Protein AF-0000000084398965 (afdb_homodimer)

InterPro domains:
  IPR001509 NAD-dependent epimerase/dehydratase [PF01370] (38-228)
  IPR036291 NAD(P)-binding domain superfamily [SSF51735] (37-339)

Sequence (728 aa):
MRFNTSDLARSLPTPEYTPVNSPTSSPVQSTFEIPLTIAITGSAGLVGSGLVRLALKEGHTVLALDIVPPDHHGATLPKNLEFARDRYEYKQVSALDYNEYKEALDYAGCNAIVHLATLGNGPDLDVRLGKGCTGKAQYEVHNSNVAMSCNTLSIAGELGINRVVLASSVNSIGLLFSRRPTFDYLPLDENHPCRPEDAYSMSKYFCELQSDSYVRRFPKLRVASLRFHGVVKDAAVDKERLDAMGGEWKDLWGWVSSYAVSKACLLGLTAPTRTFREGTHETFFIVAPTICQQSETLDLVKQHYPEIIREGRLKRPIRDNESLFDCSKARRMLGWHEQGFWYQPKDEDSGSGNYAGKEDFCCSMRFNTSDLARSLPTPEYTPVNSPTSSPVQSTFEIPLTIAITGSAGLVGSGLVRLALKEGHTVLALDIVPPDHHGATLPKNLEFARDRYEYKQVSALDYNEYKEALDYAGCNAIVHLATLGNGPDLDVRLGKGCTGKAQYEVHNSNVAMSCNTLSIAGELGINRVVLASSVNSIGLLFSRRPTFDYLPLDENHPCRPEDAYSMSKYFCELQSDSYVRRFPKLRVASLRFHGVVKDAAVDKERLDAMGGEWKDLWGWVSSYAVSKACLLGLTAPTRTFREGTHETFFIVAPTICQQSETLDLVKQHYPEIIREGRLKRPIRDNESLFDCSKARRMLGWHEQGFWYQPKDEDSGSGNYAGKEDFCCS

Foldseek 3Di:
DPPCPDDDPPPPDPPPPPVPDPPDPPPPPPWLPDAFEEEEEPLQDLLNQLLVVVSLVVPHAYEYEYQDDPPDPSGNHHPPSVSSPPRYDYDNDQLLPLVVVLVSCLVSVGQEYEYDDAFDDFCDDDCPVDPPRPGDYQCCRQVRLLSSLLSVLVSCQVSVRAAYEYEAALCLQPFDPHPAGDWQFWLDEPPTDGDHDTRRSVSRVSSLVSVLVSLQVPQQHFYEYEHFFWEFELVQQDLVSLQVVFADVRSLQWYAYSNLSSLLSVLSRTFDCVLGNGSDYDYFYRIAQFGSHQAASVVSCCVRPVVNVVVVRYPDDGDGRTGGYDRVSSCRRRVGDGPGSPDNPPPPPPPPPPPPDPPRIDRD/DPPDPDDDPPPPDPPPPPPPDPPDPPPPPPWQPDAFEEEEEPLQDLLNQLLVVVSLVVPHAYEYEYQDDPPDPSGNHHPDSVSSPPRYDYDNDQLLPLVVVLVSCLVSVGQEYEYDDAFDDFCPDPCVVPPPGPGDDQCCRQVRLLSSLLSVLVSCQVNVRAAYEYEAALCLQPFDPHPAGDWQFWLDEPPTDGDHDTRRSVSSVSSLVSVLVSLQVPQQHFYEYEHFFWEFELVQQDLVSLQVVFADVRSLQWYAYSNLSSLLSVLSRTFDCVLGNGSDYDYFYRIAQFGSHQAASVVSCCVRPVVNVVVVRYPDDGDGRTGGYDRVSSCRRRVGDGPGSPDNPPPPPPPPPPPPDPPRIDRD

Structure (mmCIF, N/CA/C/O backbone):
data_AF-0000000084398965-model_v1
#
loop_
_entity.id
_entity.type
_entity.pdbx_description
1 polymer 'NAD-dependent epimerase/dehydratase domain-containing protein'
#
loop_
_atom_site.group_PDB
_atom_site.id
_atom_site.type_symbol
_atom_site.label_atom_id
_atom_site.label_alt_id
_atom_site.label_comp_id
_atom_site.label_asym_id
_atom_site.label_entity_id
_atom_site.label_seq_id
_atom_site.pdbx_PDB_ins_code
_atom_site.Cartn_x
_atom_site.Cartn_y
_atom_site.Cartn_z
_atom_site.occupancy
_atom_site.B_iso_or_equiv
_atom_site.auth_seq_id
_atom_site.auth_comp_id
_atom_site.auth_asym_id
_atom_site.auth_atom_id
_atom_site.pdbx_PDB_model_num
ATOM 1 N N . MET A 1 1 ? 58.938 36.531 -44.875 1 22.11 1 MET A N 1
ATOM 2 C CA . MET A 1 1 ? 58.969 35.25 -45.562 1 22.11 1 MET A CA 1
ATOM 3 C C . MET A 1 1 ? 57.656 34.5 -45.312 1 22.11 1 MET A C 1
ATOM 5 O O . MET A 1 1 ? 57.156 34.438 -44.188 1 22.11 1 MET A O 1
ATOM 9 N N . ARG A 1 2 ? 56.875 34.281 -46.438 1 22.56 2 ARG A N 1
ATOM 10 C CA . ARG A 1 2 ? 55.594 33.75 -46.938 1 22.56 2 ARG A CA 1
ATOM 11 C C . ARG A 1 2 ? 55.5 32.25 -46.688 1 22.56 2 ARG A C 1
ATOM 13 O O . ARG A 1 2 ? 56.25 31.469 -47.25 1 22.56 2 ARG A O 1
ATOM 20 N N . PHE A 1 3 ? 55.344 31.812 -45.312 1 24.72 3 PHE A N 1
ATOM 21 C CA . PHE A 1 3 ? 55.375 30.422 -44.906 1 24.72 3 PHE A CA 1
ATOM 22 C C . PHE A 1 3 ? 54.312 29.609 -45.625 1 24.72 3 PHE A C 1
ATOM 24 O O . PHE A 1 3 ? 53.125 29.969 -45.625 1 24.72 3 PHE A O 1
ATOM 31 N N . ASN A 1 4 ? 54.656 28.891 -46.75 1 23.02 4 ASN A N 1
ATOM 32 C CA . ASN A 1 4 ? 53.969 28.062 -47.75 1 23.02 4 ASN A CA 1
ATOM 33 C C . ASN A 1 4 ? 53.281 26.859 -47.094 1 23.02 4 ASN A C 1
ATOM 35 O O . ASN A 1 4 ? 53.969 25.969 -46.594 1 23.02 4 ASN A O 1
ATOM 39 N N . THR A 1 5 ? 52.031 26.906 -46.531 1 25.14 5 THR A N 1
ATOM 40 C CA . THR A 1 5 ? 51.094 26.125 -45.75 1 25.14 5 THR A CA 1
ATOM 41 C C . THR A 1 5 ? 50.625 24.906 -46.531 1 25.14 5 THR A C 1
ATOM 43 O O . THR A 1 5 ? 49.594 24.312 -46.219 1 25.14 5 THR A O 1
ATOM 46 N N . SER A 1 6 ? 51.406 24.453 -47.625 1 20.73 6 SER A N 1
ATOM 47 C CA . SER A 1 6 ? 50.844 23.625 -48.688 1 20.73 6 SER A CA 1
ATOM 48 C C . SER A 1 6 ? 50.406 22.266 -48.156 1 20.73 6 SER A C 1
ATOM 50 O O . SER A 1 6 ? 49.344 21.75 -48.531 1 20.73 6 SER A O 1
ATOM 52 N N . ASP A 1 7 ? 51.312 21.391 -47.656 1 20 7 ASP A N 1
ATOM 53 C CA . ASP A 1 7 ? 51.469 20.047 -48.219 1 20 7 ASP A CA 1
ATOM 54 C C . ASP A 1 7 ? 50.375 19.109 -47.719 1 20 7 ASP A C 1
ATOM 56 O O . ASP A 1 7 ? 49.906 18.25 -48.438 1 20 7 ASP A O 1
ATOM 60 N N . LEU A 1 8 ? 50.375 18.656 -46.406 1 20.94 8 LEU A N 1
ATOM 61 C CA . LEU A 1 8 ? 50.344 17.25 -46.031 1 20.94 8 LEU A CA 1
ATOM 62 C C . LEU A 1 8 ? 48.906 16.703 -46.062 1 20.94 8 LEU A C 1
ATOM 64 O O . LEU A 1 8 ? 48.156 16.828 -45.094 1 20.94 8 LEU A O 1
ATOM 68 N N . ALA A 1 9 ? 48.062 16.922 -47.094 1 21.03 9 ALA A N 1
ATOM 69 C CA . ALA A 1 9 ? 46.688 16.516 -47.156 1 21.03 9 ALA A CA 1
ATOM 70 C C . ALA A 1 9 ? 46.531 15 -47.281 1 21.03 9 ALA A C 1
ATOM 72 O O . ALA A 1 9 ? 46.469 14.477 -48.406 1 21.03 9 ALA A O 1
ATOM 73 N N . ARG A 1 10 ? 47.562 14.203 -46.781 1 22.95 10 ARG A N 1
ATOM 74 C CA . ARG A 1 10 ? 47.469 12.82 -47.25 1 22.95 10 ARG A CA 1
ATOM 75 C C . ARG A 1 10 ? 46.094 12.227 -46.969 1 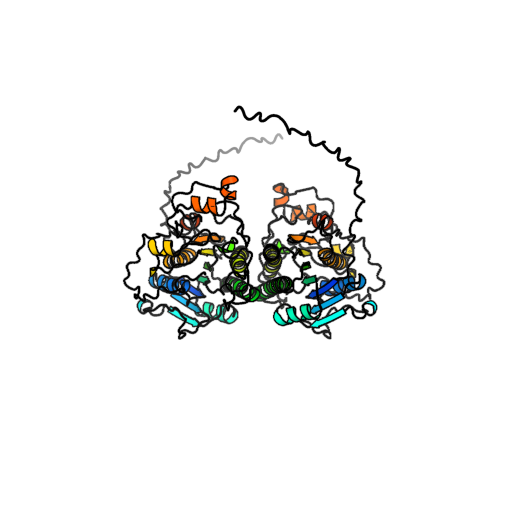22.95 10 ARG A C 1
ATOM 77 O O . ARG A 1 10 ? 45.531 12.461 -45.906 1 22.95 10 ARG A O 1
ATOM 84 N N . SER A 1 11 ? 45.375 11.828 -47.969 1 22.73 11 SER A N 1
ATOM 85 C CA . SER A 1 11 ? 44.094 11.211 -48.219 1 22.73 11 SER A CA 1
ATOM 86 C C . SER A 1 11 ? 43.938 9.891 -47.469 1 22.73 11 SER A C 1
ATOM 88 O O . SER A 1 11 ? 44.688 8.945 -47.688 1 22.73 11 SER A O 1
ATOM 90 N N . LEU A 1 12 ? 43.844 9.875 -46.188 1 23.75 12 LEU A N 1
ATOM 91 C CA . LEU A 1 12 ? 43.812 8.594 -45.469 1 23.75 12 LEU A CA 1
ATOM 92 C C . LEU A 1 12 ? 42.844 7.633 -46.125 1 23.75 12 LEU A C 1
ATOM 94 O O . LEU A 1 12 ? 41.719 8.031 -46.5 1 23.75 12 LEU A O 1
ATOM 98 N N . PRO A 1 13 ? 43.344 6.633 -46.75 1 24.31 13 PRO A N 1
ATOM 99 C CA . PRO A 1 13 ? 42.531 5.672 -47.5 1 24.31 13 PRO A CA 1
ATOM 100 C C . PRO A 1 13 ? 41.344 5.141 -46.688 1 24.31 13 PRO A C 1
ATOM 102 O O . PRO A 1 13 ? 41.406 5.105 -45.469 1 24.31 13 PRO A O 1
ATOM 105 N N . THR A 1 14 ? 40.125 5.332 -47.125 1 25.94 14 THR A N 1
ATOM 106 C CA . THR A 1 14 ? 38.844 4.879 -46.656 1 25.94 14 THR A CA 1
ATOM 107 C C . THR A 1 14 ? 38.781 3.354 -46.562 1 25.94 14 THR A C 1
ATOM 109 O O . THR A 1 14 ? 38.906 2.67 -47.594 1 25.94 14 THR A O 1
ATOM 112 N N . PRO A 1 15 ? 39.438 2.779 -45.531 1 24.5 15 PRO A N 1
ATOM 113 C CA . PRO A 1 15 ? 39.438 1.316 -45.594 1 24.5 15 PRO A CA 1
ATOM 114 C C . PRO A 1 15 ? 38.062 0.731 -45.844 1 24.5 15 PRO A C 1
ATOM 116 O O . PRO A 1 15 ? 37.062 1.317 -45.438 1 24.5 15 PRO A O 1
ATOM 119 N N . GLU A 1 16 ? 37.844 0.159 -46.938 1 25.45 16 GLU A N 1
ATOM 120 C CA . GLU A 1 16 ? 36.656 -0.573 -47.375 1 25.45 16 GLU A CA 1
ATOM 121 C C . GLU A 1 16 ? 36.281 -1.644 -46.375 1 25.45 16 GLU A C 1
ATOM 123 O O . GLU A 1 16 ? 37.031 -2.578 -46.094 1 25.45 16 GLU A O 1
ATOM 128 N N . TYR A 1 17 ? 35.656 -1.267 -45.219 1 24.28 17 TYR A N 1
ATOM 129 C CA . TYR A 1 17 ? 35.25 -2.26 -44.219 1 24.28 17 TYR A CA 1
ATOM 130 C C . TYR A 1 17 ? 34.281 -3.266 -44.844 1 24.28 17 TYR A C 1
ATOM 132 O O . TYR A 1 17 ? 33.188 -2.895 -45.312 1 24.28 17 TYR A O 1
ATOM 140 N N . THR A 1 18 ? 34.781 -4.207 -45.562 1 26.97 18 THR A N 1
ATOM 141 C CA . THR A 1 18 ? 33.906 -5.297 -46 1 26.97 18 THR A CA 1
ATOM 142 C C . THR A 1 18 ? 33.156 -5.906 -44.812 1 26.97 18 THR A C 1
ATOM 144 O O . THR A 1 18 ? 33.781 -6.328 -43.844 1 26.97 18 THR A O 1
ATOM 147 N N . PRO A 1 19 ? 31.844 -5.629 -44.688 1 25.89 19 PRO A N 1
ATOM 148 C CA . PRO A 1 19 ? 30.984 -6.066 -43.594 1 25.89 19 PRO A CA 1
ATOM 149 C C . PRO A 1 19 ? 30.922 -7.586 -43.438 1 25.89 19 PRO A C 1
ATOM 151 O O . PRO A 1 19 ? 30.234 -8.242 -44.219 1 25.89 19 PRO A O 1
ATOM 154 N N . VAL A 1 20 ? 31.953 -8.344 -43.531 1 25.75 20 VAL A N 1
ATOM 155 C CA . VAL A 1 20 ? 31.75 -9.773 -43.719 1 25.75 20 VAL A CA 1
ATOM 156 C C . VAL A 1 20 ? 30.969 -10.352 -42.531 1 25.75 20 VAL A C 1
ATOM 158 O O . VAL A 1 20 ? 30.391 -11.43 -42.625 1 25.75 20 VAL A O 1
ATOM 161 N N . ASN A 1 21 ? 31.406 -9.992 -41.281 1 28.09 21 ASN A N 1
ATOM 162 C CA . ASN A 1 21 ? 31.344 -11.117 -40.344 1 28.09 21 ASN A CA 1
ATOM 163 C C . ASN A 1 21 ? 29.891 -11.523 -40.062 1 28.09 21 ASN A C 1
ATOM 165 O O . ASN A 1 21 ? 29.078 -10.688 -39.656 1 28.09 21 ASN A O 1
ATOM 169 N N . SER A 1 22 ? 29.375 -12.508 -40.719 1 27.02 22 SER A N 1
ATOM 170 C CA . SER A 1 22 ? 28.109 -13.172 -40.469 1 27.02 22 SER A CA 1
ATOM 171 C C . SER A 1 22 ? 27.938 -13.492 -39 1 27.02 22 SER A C 1
ATOM 173 O O . SER A 1 22 ? 28.781 -14.164 -38.406 1 27.02 22 SER A O 1
ATOM 175 N N . PRO A 1 23 ? 27.328 -12.586 -38.25 1 27.41 23 PRO A N 1
ATOM 176 C CA . PRO A 1 23 ? 27.266 -12.883 -36.844 1 27.41 23 PRO A CA 1
ATOM 177 C C . PRO A 1 23 ? 26.828 -14.32 -36.531 1 27.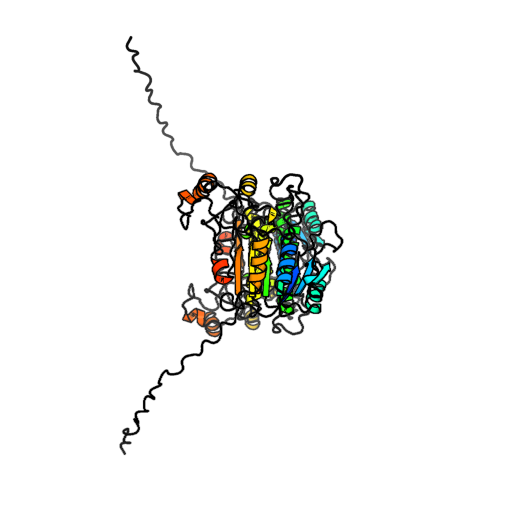41 23 PRO A C 1
ATOM 179 O O . PRO A 1 23 ? 25.906 -14.828 -37.188 1 27.41 23 PRO A O 1
ATOM 182 N N . THR A 1 24 ? 27.719 -15.195 -36.375 1 30.2 24 THR A N 1
ATOM 183 C CA . THR A 1 24 ? 27.422 -16.516 -35.812 1 30.2 24 THR A CA 1
ATOM 184 C C . THR A 1 24 ? 26.359 -16.406 -34.719 1 30.2 24 THR A C 1
ATOM 186 O O . THR A 1 24 ? 26.438 -15.547 -33.844 1 30.2 24 THR A O 1
ATOM 189 N N . SER A 1 25 ? 25.172 -16.891 -35.031 1 28.61 25 SER A N 1
ATOM 190 C CA . SER A 1 25 ? 24 -17.047 -34.188 1 28.61 25 SER A CA 1
ATOM 191 C C . SER A 1 25 ? 24.391 -17.484 -32.781 1 28.61 25 SER A C 1
ATOM 193 O O . SER A 1 25 ? 24.906 -18.578 -32.594 1 28.61 25 SER A O 1
ATOM 195 N N . SER A 1 26 ? 24.922 -16.531 -32 1 29.56 26 SER A N 1
ATOM 196 C CA . SER A 1 26 ? 25.109 -16.969 -30.625 1 29.56 26 SER A CA 1
ATOM 197 C C . SER A 1 26 ? 23.922 -17.797 -30.156 1 29.56 26 SER A C 1
ATOM 199 O O . SER A 1 26 ? 22.766 -17.422 -30.375 1 29.56 26 SER A O 1
ATOM 201 N N . PRO A 1 27 ? 24.062 -19.047 -29.859 1 28.45 27 PRO A N 1
ATOM 202 C CA . PRO A 1 27 ? 22.938 -19.859 -29.406 1 28.45 27 PRO A CA 1
ATOM 203 C C . PRO A 1 27 ? 22.062 -19.125 -28.391 1 28.45 27 PRO A C 1
ATOM 205 O O . PRO A 1 27 ? 22.562 -18.328 -27.594 1 28.45 27 PRO A O 1
ATOM 208 N N . VAL A 1 28 ? 20.906 -18.812 -28.703 1 31.45 28 VAL A N 1
ATOM 209 C CA . VAL A 1 28 ? 19.828 -18.422 -27.797 1 31.45 28 VAL A CA 1
ATOM 210 C C . VAL A 1 28 ? 20.016 -19.109 -26.453 1 31.45 28 VAL A C 1
ATOM 212 O O . VAL A 1 28 ? 19.984 -20.344 -26.375 1 31.45 28 VAL A O 1
ATOM 215 N N . GLN A 1 29 ? 20.797 -18.484 -25.641 1 30.45 29 GLN A N 1
ATOM 216 C CA . GLN A 1 29 ? 20.844 -18.953 -24.266 1 30.45 29 GLN A CA 1
ATOM 217 C C . GLN A 1 29 ? 19.484 -19.484 -23.812 1 30.45 29 GLN A C 1
ATOM 219 O O . GLN A 1 29 ? 18.516 -18.734 -23.75 1 30.45 29 GLN A O 1
ATOM 224 N N . SER A 1 30 ? 19.062 -20.703 -24.078 1 34.03 30 SER A N 1
ATOM 225 C CA . SER A 1 30 ? 17.938 -21.469 -23.578 1 34.03 30 SER A CA 1
ATOM 226 C C . SER A 1 30 ? 17.469 -20.953 -22.203 1 34.03 30 SER A C 1
ATOM 228 O O . SER A 1 30 ? 18.219 -20.234 -21.531 1 34.03 30 SER A O 1
ATOM 230 N N . THR A 1 31 ? 16.328 -21.5 -21.625 1 42.91 31 THR A N 1
ATOM 231 C CA . THR A 1 31 ? 15.742 -21.609 -20.297 1 42.91 31 THR A CA 1
ATOM 232 C C . THR A 1 31 ? 16.828 -21.594 -19.219 1 42.91 31 THR A C 1
ATOM 234 O O . THR A 1 31 ? 17.938 -22.078 -19.453 1 42.91 31 THR A O 1
ATOM 237 N N . PHE A 1 32 ? 16.828 -20.719 -18.297 1 47.44 32 PHE A N 1
ATOM 238 C CA . PHE A 1 32 ? 17.797 -20.703 -17.203 1 47.44 32 PHE A CA 1
ATOM 239 C C . PHE A 1 32 ? 18.266 -22.109 -16.875 1 47.44 32 PHE A C 1
ATOM 241 O O . PHE A 1 32 ? 17.484 -22.922 -16.359 1 47.44 32 PHE A O 1
ATOM 248 N N . GLU A 1 33 ? 19.078 -22.656 -17.656 1 58 33 GLU A N 1
ATOM 249 C CA . GLU A 1 33 ? 19.734 -23.953 -17.578 1 58 33 GLU A CA 1
ATOM 250 C C . GLU A 1 33 ? 20.422 -24.156 -16.219 1 58 33 GLU A C 1
ATOM 252 O O . GLU A 1 33 ? 20.797 -25.266 -15.859 1 58 33 GLU A O 1
ATOM 257 N N . ILE A 1 34 ? 20.5 -23 -15.352 1 73.06 34 ILE A N 1
ATOM 258 C CA . ILE A 1 34 ? 21.234 -23.281 -14.125 1 73.06 34 ILE A CA 1
ATOM 259 C C . ILE A 1 34 ? 20.266 -23.516 -12.977 1 73.06 34 ILE A C 1
ATOM 261 O O . ILE A 1 34 ? 19.312 -22.766 -12.789 1 73.06 34 ILE A O 1
ATOM 265 N N . PRO A 1 35 ? 20.328 -24.562 -12.305 1 91.06 35 PRO A N 1
ATOM 266 C CA . PRO A 1 35 ? 19.5 -24.875 -11.141 1 91.06 35 PRO A CA 1
ATOM 267 C C . PRO A 1 35 ? 19.516 -23.766 -10.094 1 91.06 35 PRO A C 1
ATOM 269 O O . PRO A 1 35 ? 20.547 -23.125 -9.875 1 91.06 35 PRO A O 1
ATOM 272 N N . LEU A 1 36 ? 18.312 -23.422 -9.641 1 97.38 36 LEU A N 1
ATOM 273 C CA . LEU A 1 36 ? 18.141 -22.391 -8.609 1 97.38 36 LEU A CA 1
ATOM 274 C C . LEU A 1 36 ? 18.047 -23.031 -7.227 1 97.38 36 LEU A C 1
ATOM 276 O O . LEU A 1 36 ? 17.734 -24.219 -7.105 1 97.38 36 LEU A O 1
ATOM 280 N N . THR A 1 37 ? 18.453 -22.281 -6.227 1 98.5 37 THR A N 1
ATOM 281 C CA . THR A 1 37 ? 18.078 -22.547 -4.844 1 98.5 37 THR A CA 1
ATOM 282 C C . THR A 1 37 ? 16.938 -21.625 -4.406 1 98.5 37 THR A C 1
ATOM 284 O O . THR A 1 37 ? 17.156 -20.438 -4.148 1 98.5 37 THR A O 1
ATOM 287 N N . ILE A 1 38 ? 15.758 -22.219 -4.297 1 98.88 38 ILE A N 1
ATOM 288 C CA . ILE A 1 38 ? 14.539 -21.438 -4.191 1 98.88 38 ILE A CA 1
ATOM 289 C C . ILE A 1 38 ? 14.008 -21.484 -2.762 1 98.88 38 ILE A C 1
ATOM 291 O O . ILE A 1 38 ? 13.773 -22.562 -2.219 1 98.88 38 ILE A O 1
ATOM 295 N N . ALA A 1 39 ? 13.859 -20.328 -2.127 1 98.94 39 ALA A N 1
ATOM 296 C CA . ALA A 1 39 ? 13.086 -20.234 -0.891 1 98.94 39 ALA A CA 1
ATOM 297 C C . ALA A 1 39 ? 11.594 -20.109 -1.188 1 98.94 39 ALA A C 1
ATOM 299 O O . ALA A 1 39 ? 11.172 -19.234 -1.953 1 98.94 39 ALA A O 1
ATOM 300 N N . ILE A 1 40 ? 10.797 -20.969 -0.625 1 98.81 40 ILE A N 1
ATOM 301 C CA . ILE A 1 40 ? 9.352 -20.922 -0.806 1 98.81 40 ILE A CA 1
ATOM 302 C C . ILE A 1 40 ? 8.664 -20.75 0.547 1 98.81 40 ILE A C 1
ATOM 304 O O . ILE A 1 40 ? 8.695 -21.656 1.388 1 98.81 40 ILE A O 1
ATOM 308 N N . THR A 1 41 ? 8.109 -19.531 0.772 1 98.75 41 THR A N 1
ATOM 309 C CA . THR A 1 41 ? 7.285 -19.359 1.963 1 98.75 41 THR A CA 1
ATOM 310 C C . THR A 1 41 ? 5.859 -19.844 1.711 1 98.75 41 THR A C 1
ATOM 312 O O . THR A 1 41 ? 5.375 -19.812 0.578 1 98.75 41 THR A O 1
ATOM 315 N N . GLY A 1 42 ? 5.152 -20.219 2.822 1 96.94 42 GLY A N 1
ATOM 316 C CA . GLY A 1 42 ? 3.855 -20.844 2.619 1 96.94 42 GLY A CA 1
ATOM 317 C C . GLY A 1 42 ? 3.945 -22.188 1.923 1 96.94 42 GLY A C 1
ATOM 318 O O . GLY A 1 42 ? 3.074 -22.531 1.124 1 96.94 42 GLY A O 1
ATOM 319 N N . SER A 1 43 ? 4.973 -22.938 2.193 1 96.5 43 SER A N 1
ATOM 320 C CA . SER A 1 43 ? 5.297 -24.141 1.439 1 96.5 43 SER A CA 1
ATOM 321 C C . SER A 1 43 ? 4.387 -25.297 1.837 1 96.5 43 SER A C 1
ATOM 323 O O . SER A 1 43 ? 4.309 -26.297 1.13 1 96.5 43 SER A O 1
ATOM 325 N N . ALA A 1 44 ? 3.717 -25.172 2.924 1 93.31 44 ALA A N 1
ATOM 326 C CA . ALA A 1 44 ? 2.881 -26.266 3.41 1 93.31 44 ALA A CA 1
ATOM 327 C C . ALA A 1 44 ? 1.425 -26.062 2.994 1 93.31 44 ALA A C 1
ATOM 329 O O . ALA A 1 44 ? 0.545 -26.828 3.416 1 93.31 44 ALA A O 1
ATOM 330 N N . GLY A 1 45 ? 1.169 -25.062 2.207 1 90.62 45 GLY A N 1
ATOM 331 C CA . GLY A 1 45 ? -0.164 -24.844 1.673 1 90.62 45 GLY A CA 1
ATOM 332 C C . GLY A 1 45 ? -0.4 -25.547 0.345 1 90.62 45 GLY A C 1
ATOM 333 O O . GLY A 1 45 ? 0.498 -26.203 -0.184 1 90.62 45 GLY A O 1
ATOM 334 N N . LEU A 1 46 ? -1.574 -25.359 -0.178 1 87.5 46 LEU A N 1
ATOM 335 C CA . LEU A 1 46 ? -1.99 -26 -1.427 1 87.5 46 LEU A CA 1
ATOM 336 C C . LEU A 1 46 ? -1.037 -25.625 -2.561 1 87.5 46 LEU A C 1
ATOM 338 O O . LEU A 1 46 ? -0.478 -26.516 -3.215 1 87.5 46 LEU A O 1
ATOM 342 N N . VAL A 1 47 ? -0.834 -24.359 -2.754 1 92.81 47 VAL A N 1
ATOM 343 C CA . VAL A 1 47 ? 0.018 -23.906 -3.846 1 92.81 47 VAL A CA 1
ATOM 344 C C . VAL A 1 47 ? 1.478 -24.219 -3.531 1 92.81 47 VAL A C 1
ATOM 346 O O . VAL A 1 47 ? 2.223 -24.672 -4.402 1 92.81 47 VAL A O 1
ATOM 349 N N . GLY A 1 48 ? 1.836 -24.031 -2.287 1 95.88 48 GLY A N 1
ATOM 350 C CA . GLY A 1 48 ? 3.215 -24.234 -1.87 1 95.88 48 GLY A CA 1
ATOM 351 C C . GLY A 1 48 ? 3.697 -25.656 -2.057 1 95.88 48 GLY A C 1
ATOM 352 O O . GLY A 1 48 ? 4.789 -25.891 -2.584 1 95.88 48 GLY A O 1
ATOM 353 N N . SER A 1 49 ? 2.912 -26.594 -1.666 1 93.12 49 SER A N 1
ATOM 354 C CA . SER A 1 49 ? 3.305 -28 -1.751 1 93.12 49 SER A CA 1
ATOM 355 C C . SER A 1 49 ? 3.471 -28.438 -3.201 1 93.12 49 SER A C 1
ATOM 357 O O . SER A 1 49 ? 4.406 -29.172 -3.527 1 93.12 49 SER A O 1
ATOM 359 N N . GLY A 1 50 ? 2.551 -28 -4.055 1 93.56 50 GLY A N 1
ATOM 360 C CA . GLY A 1 50 ? 2.668 -28.281 -5.473 1 93.56 50 GLY A CA 1
ATOM 361 C C . GLY A 1 50 ? 3.906 -27.688 -6.109 1 93.56 50 GLY A C 1
ATOM 362 O O . GLY A 1 50 ? 4.574 -28.328 -6.914 1 93.56 50 GLY A O 1
ATOM 363 N N . LEU A 1 51 ? 4.211 -26.5 -5.723 1 97.06 51 LEU A N 1
ATOM 364 C CA . LEU A 1 51 ? 5.379 -25.812 -6.262 1 97.06 51 LEU A CA 1
ATOM 365 C C . LEU A 1 51 ? 6.668 -26.5 -5.828 1 97.06 51 LEU A C 1
ATOM 367 O O . LEU A 1 51 ? 7.594 -26.641 -6.625 1 97.06 51 LEU A O 1
ATOM 371 N N . VAL A 1 52 ? 6.73 -26.906 -4.562 1 97 52 VAL A N 1
ATOM 372 C CA . VAL A 1 52 ? 7.91 -27.594 -4.059 1 97 52 VAL A CA 1
ATOM 373 C C . VAL A 1 52 ? 8.188 -28.828 -4.914 1 97 52 VAL A C 1
ATOM 375 O O . VAL A 1 52 ? 9.305 -29.031 -5.391 1 97 52 VAL A O 1
ATOM 378 N N . ARG A 1 53 ? 7.191 -29.594 -5.137 1 94.88 53 ARG A N 1
ATOM 379 C CA . ARG A 1 53 ? 7.336 -30.812 -5.91 1 94.88 53 ARG A CA 1
ATOM 380 C C . ARG A 1 53 ? 7.805 -30.516 -7.332 1 94.88 53 ARG A C 1
ATOM 382 O O . ARG A 1 53 ? 8.734 -31.156 -7.828 1 94.88 53 ARG A O 1
ATOM 389 N N . LEU A 1 54 ? 7.16 -29.578 -7.918 1 95.19 54 LEU A N 1
ATOM 390 C CA . LEU A 1 54 ? 7.496 -29.234 -9.297 1 95.19 54 LEU A CA 1
ATOM 391 C C . LEU A 1 54 ? 8.93 -28.734 -9.398 1 95.19 54 LEU A C 1
ATOM 393 O O . LEU A 1 54 ? 9.672 -29.141 -10.297 1 95.19 54 LEU A O 1
ATOM 397 N N . ALA A 1 55 ? 9.328 -27.859 -8.508 1 97.38 55 ALA A N 1
ATOM 398 C CA . ALA A 1 55 ? 10.672 -27.297 -8.516 1 97.38 55 ALA A CA 1
ATOM 399 C C . ALA A 1 55 ? 11.727 -28.391 -8.359 1 97.38 55 ALA A C 1
ATOM 401 O O . ALA A 1 55 ? 12.734 -28.391 -9.07 1 97.38 55 ALA A O 1
ATOM 402 N N . LEU A 1 56 ? 11.484 -29.328 -7.5 1 96.44 56 LEU A N 1
ATOM 403 C CA . LEU A 1 56 ? 12.414 -30.438 -7.289 1 96.44 56 LEU A CA 1
ATOM 404 C C . LEU A 1 56 ? 12.492 -31.312 -8.531 1 96.44 56 LEU A C 1
ATOM 406 O O . LEU A 1 56 ? 13.586 -31.734 -8.93 1 96.44 56 LEU A O 1
ATOM 410 N N . LYS A 1 57 ? 11.375 -31.547 -9.094 1 94 57 LYS A N 1
ATOM 411 C CA . LYS A 1 57 ? 11.32 -32.375 -10.297 1 94 57 LYS A CA 1
ATOM 412 C C . LYS A 1 57 ? 12.109 -31.734 -11.438 1 94 57 LYS A C 1
ATOM 414 O O . LYS A 1 57 ? 12.719 -32.438 -12.242 1 94 57 LYS A O 1
ATOM 419 N N . GLU A 1 58 ? 12.102 -30.453 -11.43 1 94.56 58 GLU A N 1
ATOM 420 C CA . GLU A 1 58 ? 12.789 -29.75 -12.508 1 94.56 58 GLU A CA 1
ATOM 421 C C . GLU A 1 58 ? 14.258 -29.516 -12.156 1 94.56 58 GLU A C 1
ATOM 423 O O . GLU A 1 58 ? 14.969 -28.812 -12.891 1 94.56 58 GLU A O 1
ATOM 428 N N . GLY A 1 59 ? 14.688 -29.953 -11.039 1 94.81 59 GLY A N 1
ATOM 429 C CA . GLY A 1 59 ? 16.109 -30.016 -10.75 1 94.81 59 GLY A CA 1
ATOM 430 C C . GLY A 1 59 ? 16.578 -28.891 -9.836 1 94.81 59 GLY A C 1
ATOM 431 O O . GLY A 1 59 ? 17.766 -28.766 -9.562 1 94.81 59 GLY A O 1
ATOM 432 N N . HIS A 1 60 ? 15.672 -28.109 -9.305 1 97.62 60 HIS A N 1
ATOM 433 C CA . HIS A 1 60 ? 16.031 -27.031 -8.406 1 97.62 60 HIS A CA 1
ATOM 434 C C . HIS A 1 60 ? 16.172 -27.531 -6.973 1 97.62 60 HIS A C 1
ATOM 436 O O . HIS A 1 60 ? 15.797 -28.656 -6.664 1 97.62 60 HIS A O 1
ATOM 442 N N . THR A 1 61 ? 16.906 -26.75 -6.195 1 98 61 THR A N 1
ATOM 443 C CA . THR A 1 61 ? 16.969 -26.953 -4.75 1 98 61 THR A CA 1
ATOM 444 C C . THR A 1 61 ? 15.953 -26.078 -4.027 1 98 61 THR A C 1
ATOM 446 O O . THR A 1 61 ? 15.727 -24.938 -4.418 1 98 61 THR A O 1
ATOM 449 N N . VAL A 1 62 ? 15.305 -26.688 -2.982 1 98.44 62 VAL A N 1
ATOM 450 C CA . VAL A 1 62 ? 14.211 -25.953 -2.361 1 98.44 62 VAL A CA 1
ATOM 451 C C . VAL A 1 62 ? 14.445 -25.844 -0.857 1 98.44 62 VAL A C 1
ATOM 453 O O . VAL A 1 62 ? 14.695 -26.844 -0.187 1 98.44 62 VAL A O 1
ATOM 456 N N . LEU A 1 63 ? 14.469 -24.625 -0.366 1 98.56 63 LEU A N 1
ATOM 457 C CA . LEU A 1 63 ? 14.234 -24.344 1.047 1 98.56 63 LEU A CA 1
ATOM 458 C C . LEU A 1 63 ? 12.773 -24.016 1.305 1 98.56 63 LEU A C 1
ATOM 460 O O . LEU A 1 63 ? 12.312 -22.922 0.967 1 98.56 63 LEU A O 1
ATOM 464 N N . ALA A 1 64 ? 12.055 -24.953 1.905 1 97.56 64 ALA A N 1
ATOM 465 C CA . ALA A 1 64 ? 10.633 -24.797 2.188 1 97.56 64 ALA A CA 1
ATOM 466 C C . ALA A 1 64 ? 10.406 -24.172 3.562 1 97.56 64 ALA A C 1
ATOM 468 O O . ALA A 1 64 ? 10.883 -24.703 4.574 1 97.56 64 ALA A O 1
ATOM 469 N N . LEU A 1 65 ? 9.727 -23.062 3.584 1 98.06 65 LEU A N 1
ATOM 470 C CA . LEU A 1 65 ? 9.453 -22.344 4.828 1 98.06 65 LEU A CA 1
ATOM 471 C C . LEU A 1 65 ? 7.949 -22.281 5.086 1 98.06 65 LEU A C 1
ATOM 473 O O . LEU A 1 65 ? 7.168 -22.031 4.168 1 98.06 65 LEU A O 1
ATOM 477 N N . ASP A 1 66 ? 7.574 -22.5 6.297 1 96.88 66 ASP A N 1
ATOM 478 C CA . ASP A 1 66 ? 6.191 -22.344 6.738 1 96.88 66 ASP A CA 1
ATOM 479 C C . ASP A 1 66 ? 6.113 -22.188 8.258 1 96.88 66 ASP A C 1
ATOM 481 O O . ASP A 1 66 ? 7.062 -22.516 8.969 1 96.88 66 ASP A O 1
ATOM 485 N N . ILE A 1 67 ? 4.961 -21.625 8.672 1 94.94 67 ILE A N 1
ATOM 486 C CA . ILE A 1 67 ? 4.781 -21.438 10.109 1 94.94 67 ILE A CA 1
ATOM 487 C C . ILE A 1 67 ? 4.367 -22.766 10.75 1 94.94 67 ILE A C 1
ATOM 489 O O . ILE A 1 67 ? 4.484 -22.938 11.969 1 94.94 67 ILE A O 1
ATOM 493 N N . VAL A 1 68 ? 3.914 -23.672 9.945 1 91.25 68 VAL A N 1
ATOM 494 C CA . VAL A 1 68 ? 3.412 -24.953 10.438 1 91.25 68 VAL A CA 1
ATOM 495 C C . VAL A 1 68 ? 4.578 -25.891 10.688 1 91.25 68 VAL A C 1
ATOM 497 O O . VAL A 1 68 ? 5.484 -26.016 9.867 1 91.25 68 VAL A O 1
ATOM 500 N N . PRO A 1 69 ? 4.492 -26.531 11.805 1 88.69 69 PRO A N 1
ATOM 501 C CA . PRO A 1 69 ? 5.52 -27.547 12.031 1 88.69 69 PRO A CA 1
ATOM 502 C C . PRO A 1 69 ? 5.43 -28.703 11.055 1 88.69 69 PRO A C 1
ATOM 504 O O . PRO A 1 69 ? 4.336 -29.047 10.586 1 88.69 69 PRO A O 1
ATOM 507 N N . PRO A 1 70 ? 6.574 -29.344 10.797 1 80.5 70 PRO A N 1
ATOM 508 C CA . PRO A 1 70 ? 6.586 -30.406 9.797 1 80.5 70 PRO A CA 1
ATOM 509 C C . PRO A 1 70 ? 5.688 -31.578 10.188 1 80.5 70 PRO A C 1
ATOM 511 O O . PRO A 1 70 ? 5.203 -32.312 9.312 1 80.5 70 PRO A O 1
ATOM 514 N N . ASP A 1 71 ? 5.5 -31.766 11.422 1 77.12 71 ASP A N 1
ATOM 515 C CA . ASP A 1 71 ? 4.727 -32.906 11.875 1 77.12 71 ASP A CA 1
ATOM 516 C C . ASP A 1 71 ? 3.266 -32.531 12.117 1 77.12 71 ASP A C 1
ATOM 518 O O . ASP A 1 71 ? 2.479 -33.344 12.609 1 77.12 71 ASP A O 1
ATOM 522 N N . HIS A 1 72 ? 2.938 -31.406 11.594 1 73.19 72 HIS A N 1
ATOM 523 C CA . HIS A 1 72 ? 1.571 -30.953 11.828 1 73.19 72 HIS A CA 1
ATOM 524 C C . HIS A 1 72 ? 0.591 -31.656 10.891 1 73.19 72 HIS A C 1
ATOM 526 O O . HIS A 1 72 ? 0.858 -31.781 9.695 1 73.19 72 HIS A O 1
ATOM 532 N N . HIS A 1 73 ? -0.502 -32.062 11.438 1 64.06 73 HIS A N 1
ATOM 533 C CA . HIS A 1 73 ? -1.526 -32.781 10.695 1 64.06 73 HIS A CA 1
ATOM 534 C C . HIS A 1 73 ? -2.104 -31.938 9.57 1 64.06 73 HIS A C 1
ATOM 536 O O . HIS A 1 73 ? -2.557 -32.469 8.555 1 64.06 73 HIS A O 1
ATOM 542 N N . GLY A 1 74 ? -2.049 -30.625 9.703 1 64.25 74 GLY A N 1
ATOM 543 C CA . GLY A 1 74 ? -2.627 -29.734 8.711 1 64.25 74 GLY A CA 1
ATOM 544 C C . GLY A 1 74 ? -1.641 -29.297 7.645 1 64.25 74 GLY A C 1
ATOM 545 O O . GLY A 1 74 ? -2.006 -28.594 6.703 1 64.25 74 GLY A O 1
ATOM 546 N N . ALA A 1 75 ? -0.502 -29.781 7.789 1 71.19 75 ALA A N 1
ATOM 547 C CA . ALA A 1 75 ? 0.521 -29.422 6.812 1 71.19 75 ALA A CA 1
ATOM 548 C C . ALA A 1 75 ? 0.428 -30.297 5.57 1 71.19 75 ALA A C 1
ATOM 550 O O . ALA A 1 75 ? 0.32 -31.531 5.672 1 71.19 75 ALA A O 1
ATOM 551 N N . THR A 1 76 ? 0.186 -29.594 4.426 1 72.06 76 THR A N 1
ATOM 552 C CA . THR A 1 76 ? 0.315 -30.312 3.16 1 72.06 76 THR A CA 1
ATOM 553 C C . THR A 1 76 ? 1.767 -30.312 2.689 1 72.06 76 THR A C 1
ATOM 555 O O . THR A 1 76 ? 2.217 -29.375 2.029 1 72.06 76 THR A O 1
ATOM 558 N N . LEU A 1 77 ? 2.506 -31.297 3.188 1 76.19 77 LEU A N 1
ATOM 559 C CA . LEU A 1 77 ? 3.891 -31.438 2.748 1 76.19 77 LEU A CA 1
ATOM 560 C C . LEU A 1 77 ? 3.996 -32.438 1.598 1 76.19 77 LEU A C 1
ATOM 562 O O . LEU A 1 77 ? 3.26 -33.406 1.555 1 76.19 77 LEU A O 1
ATOM 566 N N . PRO A 1 78 ? 4.852 -32.062 0.684 1 78.44 78 PRO A N 1
ATOM 567 C CA . PRO A 1 78 ? 5.016 -33.031 -0.398 1 78.44 78 PRO A CA 1
ATOM 568 C C . PRO A 1 78 ? 5.555 -34.375 0.093 1 78.44 78 PRO A C 1
ATOM 570 O O . PRO A 1 78 ? 6.363 -34.406 1.022 1 78.44 78 PRO A O 1
ATOM 573 N N . LYS A 1 79 ? 4.973 -35.375 -0.469 1 76.25 79 LYS A N 1
ATOM 574 C CA . LYS A 1 79 ? 5.379 -36.719 -0.118 1 76.25 79 LYS A CA 1
ATOM 575 C C . LYS A 1 79 ? 6.262 -37.344 -1.205 1 76.25 79 LYS A C 1
ATOM 577 O O . LYS A 1 79 ? 6.344 -36.812 -2.314 1 76.25 79 LYS A O 1
ATOM 582 N N . ASN A 1 80 ? 7.012 -38.375 -0.832 1 79.06 80 ASN A N 1
ATOM 583 C CA . ASN A 1 80 ? 7.785 -39.188 -1.779 1 79.06 80 ASN A CA 1
ATOM 584 C C . ASN A 1 80 ? 8.828 -38.344 -2.502 1 79.06 80 ASN A C 1
ATOM 586 O O . ASN A 1 80 ? 8.891 -38.344 -3.732 1 79.06 80 ASN A O 1
ATOM 590 N N . LEU A 1 81 ? 9.555 -37.656 -1.644 1 83.69 81 LEU A N 1
ATOM 591 C CA . LEU A 1 81 ? 10.539 -36.719 -2.209 1 83.69 81 LEU A CA 1
ATOM 592 C C . LEU A 1 81 ? 11.914 -37.375 -2.27 1 83.69 81 LEU A C 1
ATOM 594 O O . LEU A 1 81 ? 12.938 -36.688 -2.254 1 83.69 81 LEU A O 1
ATOM 598 N N . GLU A 1 82 ? 11.984 -38.688 -2.299 1 85.12 82 GLU A N 1
ATOM 599 C CA . GLU A 1 82 ? 13.266 -39.406 -2.311 1 85.12 82 GLU A CA 1
ATOM 600 C C . GLU A 1 82 ? 14.117 -38.969 -3.506 1 85.12 82 GLU A C 1
ATOM 602 O O . GLU A 1 82 ? 15.344 -38.938 -3.412 1 85.12 82 GLU A O 1
ATOM 607 N N . PHE A 1 83 ? 13.453 -38.656 -4.547 1 86.44 83 PHE A N 1
ATOM 608 C CA . PHE A 1 83 ? 14.164 -38.281 -5.762 1 86.44 83 PHE A CA 1
ATOM 609 C C . PHE A 1 83 ? 14.922 -36.969 -5.562 1 86.44 83 PHE A C 1
ATOM 611 O O . PHE A 1 83 ? 15.859 -36.688 -6.305 1 86.44 83 PHE A O 1
ATOM 618 N N . ALA A 1 84 ? 14.586 -36.188 -4.617 1 89.56 84 ALA A N 1
ATOM 619 C CA . ALA A 1 84 ? 15.164 -34.875 -4.402 1 89.56 84 ALA A CA 1
ATOM 620 C C . ALA A 1 84 ? 16.484 -34.969 -3.637 1 89.56 84 ALA A C 1
ATOM 622 O O . ALA A 1 84 ? 17.281 -34.031 -3.637 1 89.56 84 ALA A O 1
ATOM 623 N N . ARG A 1 85 ? 16.641 -36.094 -2.943 1 88.38 85 ARG A N 1
ATOM 624 C CA . ARG A 1 85 ? 17.859 -36.312 -2.156 1 88.38 85 ARG A CA 1
ATOM 625 C C . ARG A 1 85 ? 18.078 -35.156 -1.182 1 88.38 85 ARG A C 1
ATOM 627 O O . ARG A 1 85 ? 17.219 -34.875 -0.347 1 88.38 85 ARG A O 1
ATOM 634 N N . ASP A 1 86 ? 19.25 -34.406 -1.436 1 92.56 86 ASP A N 1
ATOM 635 C CA . ASP A 1 86 ? 19.641 -33.375 -0.484 1 92.56 86 ASP A CA 1
ATOM 636 C C . ASP A 1 86 ? 19.188 -31.984 -0.96 1 92.56 86 ASP A C 1
ATOM 638 O O . ASP A 1 86 ? 19.594 -30.969 -0.393 1 92.56 86 ASP A O 1
ATOM 642 N N . ARG A 1 87 ? 18.234 -32 -1.915 1 96.38 87 ARG A N 1
ATOM 643 C CA . ARG A 1 87 ? 17.859 -30.734 -2.518 1 96.38 87 ARG A CA 1
ATOM 644 C C . ARG A 1 87 ? 16.594 -30.156 -1.856 1 96.38 87 ARG A C 1
ATOM 646 O O . ARG A 1 87 ? 16.016 -29.188 -2.346 1 96.38 87 ARG A O 1
ATOM 653 N N . TYR A 1 88 ? 16.172 -30.828 -0.798 1 96.19 88 TYR A N 1
ATOM 654 C CA . TYR A 1 88 ? 14.977 -30.375 -0.102 1 96.19 88 TYR A CA 1
ATOM 655 C C . TYR A 1 88 ? 15.25 -30.188 1.385 1 96.19 88 TYR A C 1
ATOM 657 O O . TYR A 1 88 ? 15.773 -31.078 2.047 1 96.19 88 TYR A O 1
ATOM 665 N N . GLU A 1 89 ? 14.906 -29.031 1.887 1 95.56 89 GLU A N 1
ATOM 666 C CA . GLU A 1 89 ? 14.961 -28.734 3.316 1 95.56 89 GLU A CA 1
ATOM 667 C C . GLU A 1 89 ? 13.711 -27.984 3.768 1 95.56 89 GLU A C 1
ATOM 669 O O . GLU A 1 89 ? 13.273 -27.047 3.104 1 95.56 89 GLU A O 1
ATOM 674 N N . TYR A 1 90 ? 13.117 -28.453 4.836 1 95.31 90 TYR A N 1
ATOM 675 C CA . TYR A 1 90 ? 11.969 -27.781 5.441 1 95.31 90 TYR A CA 1
ATOM 676 C C . TYR A 1 90 ? 12.375 -27.078 6.738 1 95.31 90 TYR A C 1
ATOM 678 O O . TYR A 1 90 ? 13.062 -27.672 7.578 1 95.31 90 TYR A O 1
ATOM 686 N N . LYS A 1 91 ? 11.992 -25.844 6.91 1 96.19 91 LYS A N 1
ATOM 687 C CA . LYS A 1 91 ? 12.211 -25.094 8.141 1 96.19 91 LYS A CA 1
ATOM 688 C C . LYS A 1 91 ? 10.93 -24.391 8.586 1 96.19 91 LYS A C 1
ATOM 690 O O . LYS A 1 91 ? 10.234 -23.781 7.773 1 96.19 91 LYS A O 1
ATOM 695 N N . GLN A 1 92 ? 10.656 -24.547 9.844 1 96.38 92 GLN A N 1
ATOM 696 C CA . GLN A 1 92 ? 9.547 -23.781 10.422 1 96.38 92 GLN A CA 1
ATOM 697 C C . GLN A 1 92 ? 9.961 -22.344 10.719 1 96.38 92 GLN A C 1
ATOM 699 O O . GLN A 1 92 ? 10.57 -22.078 11.75 1 96.38 92 GLN A O 1
ATOM 704 N N . VAL A 1 93 ? 9.602 -21.438 9.828 1 97.69 93 VAL A N 1
ATOM 705 C CA . VAL A 1 93 ? 9.961 -20.031 9.938 1 97.69 93 VAL A CA 1
ATOM 706 C C . VAL A 1 93 ? 8.773 -19.156 9.508 1 97.69 93 VAL A C 1
ATOM 708 O O . VAL A 1 93 ? 8.125 -19.438 8.508 1 97.69 93 VAL A O 1
ATOM 711 N N . SER A 1 94 ? 8.484 -18.219 10.32 1 97.94 94 SER A N 1
ATOM 712 C CA . SER A 1 94 ? 7.473 -17.219 9.953 1 97.94 94 SER A CA 1
ATOM 713 C C . SER A 1 94 ? 8.062 -16.141 9.062 1 97.94 94 SER A C 1
ATOM 715 O O . SER A 1 94 ? 9.125 -15.594 9.359 1 97.94 94 SER A O 1
ATOM 717 N N . ALA A 1 95 ? 7.375 -15.836 7.996 1 98.56 95 ALA A N 1
ATOM 718 C CA . ALA A 1 95 ? 7.809 -14.742 7.133 1 98.56 95 ALA A CA 1
ATOM 719 C C . ALA A 1 95 ? 7.691 -13.398 7.852 1 98.56 95 ALA A C 1
ATOM 721 O O . ALA A 1 95 ? 8.203 -12.383 7.371 1 98.56 95 ALA A O 1
ATOM 722 N N . LEU A 1 96 ? 7.055 -13.359 9.031 1 98.38 96 LEU A N 1
ATOM 723 C CA . LEU A 1 96 ? 6.973 -12.141 9.836 1 98.38 96 LEU A CA 1
ATOM 724 C C . LEU A 1 96 ? 8.227 -11.961 10.68 1 98.38 96 LEU A C 1
ATOM 726 O O . LEU A 1 96 ? 8.484 -10.875 11.195 1 98.38 96 LEU A O 1
ATOM 730 N N . ASP A 1 97 ? 8.875 -13.055 10.977 1 98.38 97 ASP A N 1
ATOM 731 C CA . ASP A 1 97 ? 10.148 -12.969 11.695 1 98.38 97 ASP A CA 1
ATOM 732 C C . ASP A 1 97 ? 11.297 -12.625 10.75 1 98.38 97 ASP A C 1
ATOM 734 O O . ASP A 1 97 ? 11.969 -13.516 10.227 1 98.38 97 ASP A O 1
ATOM 738 N N . TYR A 1 98 ? 11.547 -11.398 10.625 1 97.94 98 TYR A N 1
ATOM 739 C CA . TYR A 1 98 ? 12.477 -10.891 9.625 1 97.94 98 TYR A CA 1
ATOM 740 C C . TYR A 1 98 ? 13.852 -11.539 9.773 1 97.94 98 TYR A C 1
ATOM 742 O O . TYR A 1 98 ? 14.43 -12.008 8.789 1 97.94 98 TYR A O 1
ATOM 750 N N . ASN A 1 99 ? 14.352 -11.57 10.977 1 97.94 99 ASN A N 1
ATOM 751 C CA . ASN A 1 99 ? 15.719 -12.047 11.203 1 97.94 99 ASN A CA 1
ATOM 752 C C . ASN A 1 99 ? 15.836 -13.547 10.93 1 97.94 99 ASN A C 1
ATOM 754 O O . ASN A 1 99 ? 16.766 -13.984 10.242 1 97.94 99 ASN A O 1
ATOM 758 N N . GLU A 1 100 ? 14.969 -14.312 11.438 1 98.62 100 GLU A N 1
ATOM 759 C CA . GLU A 1 100 ? 15 -15.75 11.195 1 98.62 100 GLU A CA 1
ATOM 760 C C . GLU A 1 100 ? 14.797 -16.062 9.711 1 98.62 100 GLU A C 1
ATOM 762 O O . GLU A 1 100 ? 15.438 -16.969 9.172 1 98.62 100 GLU A O 1
ATOM 767 N N . TYR A 1 101 ? 13.883 -15.344 9.094 1 98.75 101 TYR A N 1
ATOM 768 C CA . TYR A 1 101 ? 13.609 -15.484 7.668 1 98.75 101 TYR A CA 1
ATOM 769 C C . TYR A 1 101 ? 14.859 -15.188 6.844 1 98.75 101 TYR A C 1
ATOM 771 O O . TYR A 1 101 ? 15.289 -16.016 6.039 1 98.75 101 TYR A O 1
ATOM 779 N N . LYS A 1 102 ? 15.484 -14.148 7.125 1 98.56 102 LYS A N 1
ATOM 780 C CA . LYS A 1 102 ? 16.688 -13.742 6.41 1 98.56 102 LYS A CA 1
ATOM 781 C C . LYS A 1 102 ? 17.828 -14.734 6.637 1 98.56 102 LYS A C 1
ATOM 783 O O . LYS A 1 102 ? 18.5 -15.133 5.688 1 98.56 102 LYS A O 1
ATOM 788 N N . GLU A 1 103 ? 18.016 -15.117 7.867 1 98.69 103 GLU A N 1
ATOM 789 C CA . GLU A 1 103 ? 19.094 -16.047 8.211 1 98.69 103 GLU A CA 1
ATOM 790 C C . GLU A 1 103 ? 18.922 -17.391 7.5 1 98.69 103 GLU A C 1
ATOM 792 O O . GLU A 1 103 ? 19.891 -17.969 7.02 1 98.69 103 GLU A O 1
ATOM 797 N N . ALA A 1 104 ? 17.703 -17.844 7.441 1 98.81 104 ALA A N 1
ATOM 798 C CA . ALA A 1 104 ? 17.438 -19.109 6.77 1 98.81 104 ALA A CA 1
ATOM 799 C C . ALA A 1 104 ? 17.828 -19.047 5.301 1 98.81 104 ALA A C 1
ATOM 801 O O . ALA A 1 104 ? 18.453 -19.984 4.781 1 98.81 104 ALA A O 1
ATOM 802 N N . LEU A 1 105 ? 17.484 -18 4.645 1 98.81 105 LEU A N 1
ATOM 803 C CA . LEU A 1 105 ? 17.797 -17.859 3.229 1 98.81 105 LEU A CA 1
ATOM 804 C C . LEU A 1 105 ? 19.312 -17.734 3.014 1 98.81 105 LEU A C 1
ATOM 806 O O . LEU A 1 105 ? 19.859 -18.344 2.088 1 98.81 105 LEU A O 1
ATOM 810 N N . ASP A 1 106 ? 19.875 -16.953 3.887 1 98.62 106 ASP A N 1
ATOM 811 C CA . ASP A 1 106 ? 21.312 -16.719 3.783 1 98.62 106 ASP A CA 1
ATOM 812 C C . ASP A 1 106 ? 22.094 -18.031 3.957 1 98.62 106 ASP A C 1
ATOM 814 O O . ASP A 1 106 ? 22.938 -18.359 3.133 1 98.62 106 ASP A O 1
ATOM 818 N N . TYR A 1 107 ? 21.781 -18.766 4.941 1 98.31 107 TYR A N 1
ATOM 819 C CA . TYR A 1 107 ? 22.469 -20.016 5.254 1 98.31 107 TYR A CA 1
ATOM 820 C C . TYR A 1 107 ? 22.312 -21.031 4.125 1 98.31 107 TYR A C 1
ATOM 822 O O . TYR A 1 107 ? 23.25 -21.734 3.781 1 98.31 107 TYR A O 1
ATOM 830 N N . ALA A 1 108 ? 21.156 -21.062 3.502 1 98.19 108 ALA A N 1
ATOM 831 C CA . ALA A 1 108 ? 20.859 -22.047 2.459 1 98.19 108 ALA A CA 1
ATOM 832 C C . ALA A 1 108 ? 21.422 -21.594 1.11 1 98.19 108 ALA A C 1
ATOM 834 O O . ALA A 1 108 ? 21.422 -22.359 0.145 1 98.19 108 ALA A O 1
ATOM 835 N N . GLY A 1 109 ? 21.844 -20.328 1.051 1 98.12 109 GLY A N 1
ATOM 836 C CA . GLY A 1 109 ? 22.359 -19.812 -0.205 1 98.12 109 GLY A CA 1
ATOM 837 C C . GLY A 1 109 ? 21.281 -19.625 -1.263 1 98.12 109 GLY A C 1
ATOM 838 O O . GLY A 1 109 ? 21.516 -19.922 -2.439 1 98.12 109 GLY A O 1
ATOM 839 N N . CYS A 1 110 ? 20.156 -19.203 -0.854 1 98.62 110 CYS A N 1
ATOM 840 C CA . CYS A 1 110 ? 19.047 -19.016 -1.791 1 98.62 110 CYS A CA 1
ATOM 841 C C . CYS A 1 110 ? 19.359 -17.891 -2.773 1 98.62 110 CYS A C 1
ATOM 843 O O . CYS A 1 110 ? 19.906 -16.859 -2.393 1 98.62 110 CYS A O 1
ATOM 845 N N . ASN A 1 111 ? 18.969 -18.094 -3.99 1 98.19 111 ASN A N 1
ATOM 846 C CA . ASN A 1 111 ? 19.141 -17.062 -5.004 1 98.19 111 ASN A CA 1
ATOM 847 C C . ASN A 1 111 ? 17.812 -16.75 -5.703 1 98.19 111 ASN A C 1
ATOM 849 O O . ASN A 1 111 ? 17.797 -16.016 -6.695 1 98.19 111 ASN A O 1
ATOM 853 N N . ALA A 1 112 ? 16.734 -17.281 -5.223 1 98.75 112 ALA A N 1
ATOM 854 C CA . ALA A 1 112 ? 15.367 -17 -5.664 1 98.75 112 ALA A CA 1
ATOM 855 C C . ALA A 1 112 ? 14.383 -17.156 -4.508 1 98.75 112 ALA A C 1
ATOM 857 O O . ALA A 1 112 ? 14.609 -17.953 -3.59 1 98.75 112 ALA A O 1
ATOM 858 N N . ILE A 1 113 ? 13.289 -16.375 -4.57 1 98.94 113 ILE A N 1
ATOM 859 C CA . ILE A 1 113 ? 12.25 -16.469 -3.549 1 98.94 113 ILE A CA 1
ATOM 860 C C . ILE A 1 113 ? 10.883 -16.547 -4.215 1 98.94 113 ILE A C 1
ATOM 862 O O . ILE A 1 113 ? 10.602 -15.82 -5.168 1 98.94 113 ILE A O 1
ATOM 866 N N . VAL A 1 114 ? 10.07 -17.469 -3.803 1 98.94 114 VAL A N 1
ATOM 867 C CA . VAL A 1 114 ? 8.633 -17.438 -4.051 1 98.94 114 VAL A CA 1
ATOM 868 C C . VAL A 1 114 ? 7.879 -17.234 -2.738 1 98.94 114 VAL A C 1
ATOM 870 O O . VAL A 1 114 ? 7.922 -18.094 -1.854 1 98.94 114 VAL A O 1
ATOM 873 N N . HIS A 1 115 ? 7.215 -16.125 -2.633 1 98.94 115 HIS A N 1
ATOM 874 C CA . HIS A 1 115 ? 6.488 -15.781 -1.414 1 98.94 115 HIS A CA 1
ATOM 875 C C . HIS A 1 115 ? 5 -16.094 -1.557 1 98.94 115 HIS A C 1
ATOM 877 O O . HIS A 1 115 ? 4.258 -15.312 -2.162 1 98.94 115 HIS A O 1
ATOM 883 N N . LEU A 1 116 ? 4.555 -17.156 -0.881 1 98.56 116 LEU A N 1
ATOM 884 C CA . LEU A 1 116 ? 3.168 -17.609 -0.971 1 98.56 116 LEU A CA 1
ATOM 885 C C . LEU A 1 116 ? 2.469 -17.469 0.378 1 98.56 116 LEU A C 1
ATOM 887 O O . LEU A 1 116 ? 1.243 -17.578 0.459 1 98.56 116 LEU A O 1
ATOM 891 N N . ALA A 1 117 ? 3.24 -17.281 1.447 1 97.81 117 ALA A N 1
ATOM 892 C CA . ALA A 1 117 ? 2.646 -17.188 2.777 1 97.81 117 ALA A CA 1
ATOM 893 C C . ALA A 1 117 ? 1.628 -16.047 2.846 1 97.81 117 ALA A C 1
ATOM 895 O O . ALA A 1 117 ? 1.881 -14.953 2.35 1 97.81 117 ALA A O 1
ATOM 896 N N . THR A 1 118 ? 0.533 -16.312 3.342 1 95 118 THR A N 1
ATOM 897 C CA . THR A 1 118 ? -0.531 -15.328 3.447 1 95 118 THR A CA 1
ATOM 898 C C . THR A 1 118 ? -1.524 -15.711 4.539 1 95 118 THR A C 1
ATOM 900 O O . THR A 1 118 ? -1.703 -16.891 4.832 1 95 118 THR A O 1
ATOM 903 N N . LEU A 1 119 ? -2.023 -14.758 5.188 1 90.38 119 LEU A N 1
ATOM 904 C CA . LEU A 1 119 ? -3.215 -14.938 6.008 1 90.38 119 LEU A CA 1
ATOM 905 C C . LEU A 1 119 ? -4.48 -14.664 5.203 1 90.38 119 LEU A C 1
ATOM 907 O O . LEU A 1 119 ? -4.602 -13.609 4.57 1 90.38 119 LEU A O 1
ATOM 911 N N . GLY A 1 120 ? -5.277 -15.68 5.125 1 81.56 120 GLY A N 1
ATOM 912 C CA . GLY A 1 120 ? -6.535 -15.508 4.41 1 81.56 120 GLY A CA 1
ATOM 913 C C . GLY A 1 120 ? -7.508 -14.602 5.133 1 81.56 120 GLY A C 1
ATOM 914 O O . GLY A 1 120 ? -7.312 -14.281 6.309 1 81.56 120 GLY A O 1
ATOM 915 N N . ASN A 1 121 ? -8.43 -14.109 4.285 1 70.56 121 ASN A N 1
ATOM 916 C CA . ASN A 1 121 ? -9.43 -13.219 4.863 1 70.56 121 ASN A CA 1
ATOM 917 C C . ASN A 1 121 ? -10.312 -13.938 5.871 1 70.56 121 ASN A C 1
ATOM 919 O O . ASN A 1 121 ? -10.633 -15.117 5.691 1 70.56 121 ASN A O 1
ATOM 923 N N . GLY A 1 122 ? -10.297 -13.531 7.121 1 57.66 122 GLY A N 1
ATOM 924 C CA . GLY A 1 122 ? -11.281 -14.039 8.07 1 57.66 122 GLY A CA 1
ATOM 925 C C . GLY A 1 122 ? -12.68 -13.516 7.805 1 57.66 122 GLY A C 1
ATOM 926 O O . GLY A 1 122 ? -12.914 -12.844 6.801 1 57.66 122 GLY A O 1
ATOM 927 N N . PRO A 1 123 ? -13.727 -13.969 8.633 1 49.62 123 PRO A N 1
ATOM 928 C CA . PRO A 1 123 ? -15.102 -13.484 8.492 1 49.62 123 PRO A CA 1
ATOM 929 C C . PRO A 1 123 ? -15.172 -11.969 8.336 1 49.62 123 PRO A C 1
ATOM 931 O O . PRO A 1 123 ? -14.875 -11.227 9.281 1 49.62 123 PRO A O 1
ATOM 934 N N . ASP A 1 124 ? -14.492 -11.477 7.633 1 49.22 124 ASP A N 1
ATOM 935 C CA . ASP A 1 124 ? -14.523 -10.023 7.527 1 49.22 124 ASP A CA 1
ATOM 936 C C . ASP A 1 124 ? -15.945 -9.492 7.684 1 49.22 124 ASP A C 1
ATOM 938 O O . ASP A 1 124 ? -16.906 -10.258 7.637 1 49.22 124 ASP A O 1
ATOM 942 N N . LEU A 1 125 ? -15.938 -8.062 7.457 1 47.53 125 LEU A N 1
ATOM 943 C CA . LEU A 1 125 ? -16.969 -7.09 7.801 1 47.53 125 LEU A CA 1
ATOM 944 C C . LEU A 1 125 ? -18.344 -7.555 7.312 1 47.53 125 LEU A C 1
ATOM 946 O O . LEU A 1 125 ? -19.344 -7.348 7.992 1 47.53 125 LEU A O 1
ATOM 950 N N . ASP A 1 126 ? -18.422 -7.637 5.875 1 45.16 126 ASP A N 1
ATOM 951 C CA . ASP A 1 126 ? -19.812 -7.91 5.484 1 45.16 126 ASP A CA 1
ATOM 952 C C . ASP A 1 126 ? -20.234 -9.312 5.91 1 45.16 126 ASP A C 1
ATOM 954 O O . ASP A 1 126 ? -19.453 -10.258 5.805 1 45.16 126 ASP A O 1
ATOM 958 N N . VAL A 1 127 ? -21.078 -9.547 6.918 1 40.47 127 VAL A N 1
ATOM 959 C CA . VAL A 1 127 ? -21.828 -10.742 7.293 1 40.47 127 VAL A CA 1
ATOM 960 C C . VAL A 1 127 ? -21.906 -11.695 6.105 1 40.47 127 VAL A C 1
ATOM 962 O O . VAL A 1 127 ? -22.641 -12.695 6.156 1 40.47 127 VAL A O 1
ATOM 965 N N . ARG A 1 128 ? -21.781 -11.203 5.055 1 36.53 128 ARG A N 1
ATOM 966 C CA . ARG A 1 128 ? -22.25 -12.242 4.141 1 36.53 128 ARG A CA 1
ATOM 967 C C . ARG A 1 128 ? -21.344 -13.469 4.191 1 36.53 128 ARG A C 1
ATOM 969 O O . ARG A 1 128 ? -21.531 -14.406 3.418 1 36.53 128 ARG A O 1
ATOM 976 N N . LEU A 1 129 ? -20.062 -13.141 4.27 1 37.38 129 LEU A N 1
ATOM 977 C CA . LEU A 1 129 ? -19.562 -14.516 4.328 1 37.38 129 LEU A CA 1
ATOM 978 C C . LEU A 1 129 ? -20.016 -15.195 5.621 1 37.38 129 LEU A C 1
ATOM 980 O O . LEU A 1 129 ? -20.25 -14.523 6.629 1 37.38 129 LEU A O 1
ATOM 984 N N . GLY A 1 130 ? -20.469 -16.359 5.781 1 33.5 130 GLY A N 1
ATOM 985 C CA . GLY A 1 130 ? -21.156 -17.031 6.867 1 33.5 130 GLY A CA 1
ATOM 986 C C . GLY A 1 130 ? -20.516 -16.781 8.219 1 33.5 130 GLY A C 1
ATOM 987 O O . GLY A 1 130 ? -19.344 -16.406 8.305 1 33.5 130 GLY A O 1
ATOM 988 N N . LYS A 1 131 ? -21.453 -16.344 9.352 1 38.09 131 LYS A N 1
ATOM 989 C CA . LYS A 1 131 ? -21.328 -16.312 10.805 1 38.09 131 LYS A CA 1
ATOM 990 C C . LYS A 1 131 ? -20.094 -17.062 11.273 1 38.09 131 LYS A C 1
ATOM 992 O O . LYS A 1 131 ? -19.609 -16.828 12.383 1 38.09 131 LYS A O 1
ATOM 997 N N . GLY A 1 132 ? -19.734 -18.062 10.719 1 37.81 132 GLY A N 1
ATOM 998 C CA . GLY A 1 132 ? -18.859 -19.094 11.25 1 37.81 132 GLY A CA 1
ATOM 999 C C . GLY A 1 132 ? -17.391 -18.891 10.898 1 37.81 132 GLY A C 1
ATOM 1000 O O . GLY A 1 132 ? -16.562 -19.766 11.141 1 37.81 132 GLY A O 1
ATOM 1001 N N . CYS A 1 133 ? -17.203 -17.953 9.977 1 41.97 133 CYS A N 1
ATOM 1002 C CA . CYS A 1 133 ? -15.789 -18.078 9.672 1 41.97 133 CYS A CA 1
ATOM 1003 C C . CYS A 1 133 ? -14.93 -17.422 10.75 1 41.97 133 CYS A C 1
ATOM 1005 O O . CYS A 1 133 ? -15.141 -16.266 11.086 1 41.97 133 CYS A O 1
ATOM 1007 N N . THR A 1 134 ? -14.484 -18.078 11.805 1 49.81 134 THR A N 1
ATOM 1008 C CA . THR A 1 134 ? -13.438 -17.922 12.797 1 49.81 134 THR A CA 1
ATOM 1009 C C . THR A 1 134 ? -12.203 -17.25 12.18 1 49.81 134 THR A C 1
ATOM 1011 O O . THR A 1 134 ? -11.148 -17.875 12.078 1 49.81 134 THR A O 1
ATOM 1014 N N . GLY A 1 135 ? -12.414 -16.203 11.266 1 61.53 135 GLY A N 1
ATOM 1015 C CA . GLY A 1 135 ? -11.211 -15.703 10.617 1 61.53 135 GLY A CA 1
ATOM 1016 C C . GLY A 1 135 ? -10.539 -14.578 11.391 1 61.53 135 GLY A C 1
ATOM 1017 O O . GLY A 1 135 ? -10.93 -14.281 12.523 1 61.53 135 GLY A O 1
ATOM 1018 N N . LYS A 1 136 ? -9.359 -14.148 10.977 1 79.06 136 LYS A N 1
ATOM 1019 C CA . LYS A 1 136 ? -8.547 -13.094 11.57 1 79.06 136 LYS A CA 1
ATOM 1020 C C . LYS A 1 136 ? -9.148 -11.719 11.312 1 79.06 136 LYS A C 1
ATOM 1022 O O . LYS A 1 136 ? -9.867 -11.523 10.328 1 79.06 136 LYS A O 1
ATOM 1027 N N . ALA A 1 137 ? -9.016 -10.844 12.273 1 86.31 137 ALA A N 1
ATOM 1028 C CA . ALA A 1 137 ? -9.453 -9.461 12.125 1 86.31 137 ALA A CA 1
ATOM 1029 C C . ALA A 1 137 ? -8.82 -8.82 10.891 1 86.31 137 ALA A C 1
ATOM 1031 O O . ALA A 1 137 ? -7.699 -9.164 10.508 1 86.31 137 ALA A O 1
ATOM 1032 N N . GLN A 1 138 ? -9.547 -7.871 10.273 1 89.75 138 GLN A N 1
ATOM 1033 C CA . GLN A 1 138 ? -9.109 -7.211 9.047 1 89.75 138 GLN A CA 1
ATOM 1034 C C . GLN A 1 138 ? -7.73 -6.582 9.227 1 89.75 138 GLN A C 1
ATOM 1036 O O . GLN A 1 138 ? -6.863 -6.723 8.359 1 89.75 138 GLN A O 1
ATOM 1041 N N . TYR A 1 139 ? -7.527 -5.895 10.344 1 93.06 139 TYR A N 1
ATOM 1042 C CA . TYR A 1 139 ? -6.242 -5.238 10.555 1 93.06 139 TYR A CA 1
ATOM 1043 C C . TYR A 1 139 ? -5.117 -6.262 10.664 1 93.06 139 TYR A C 1
ATOM 1045 O O . TYR A 1 139 ? -4 -6.02 10.195 1 93.06 139 TYR A O 1
ATOM 1053 N N . GLU A 1 140 ? -5.402 -7.438 11.273 1 94.12 140 GLU A N 1
ATOM 1054 C CA . GLU A 1 140 ? -4.395 -8.484 11.406 1 94.12 140 GLU A CA 1
ATOM 1055 C C . GLU A 1 140 ? -4.016 -9.062 10.039 1 94.12 140 GLU A C 1
ATOM 1057 O O . GLU A 1 140 ? -2.836 -9.273 9.758 1 94.12 140 GLU A O 1
ATOM 1062 N N . VAL A 1 141 ? -5.059 -9.328 9.258 1 94.44 141 VAL A N 1
ATOM 1063 C CA . VAL A 1 141 ? -4.84 -9.852 7.914 1 94.44 141 VAL A CA 1
ATOM 1064 C C . VAL A 1 141 ? -3.996 -8.867 7.105 1 94.44 141 VAL A C 1
ATOM 1066 O O . VAL A 1 141 ? -2.975 -9.242 6.527 1 94.44 141 VAL A O 1
ATOM 1069 N N . HIS A 1 142 ? -4.379 -7.625 7.109 1 96.5 142 HIS A N 1
ATOM 1070 C CA . HIS A 1 142 ? -3.68 -6.582 6.371 1 96.5 142 HIS A CA 1
ATOM 1071 C C . HIS A 1 142 ? -2.234 -6.453 6.84 1 96.5 142 HIS A C 1
ATOM 1073 O O . HIS A 1 142 ? -1.305 -6.562 6.035 1 96.5 142 HIS A O 1
ATOM 1079 N N . ASN A 1 143 ? -2.115 -6.227 8.156 1 97.88 143 ASN A N 1
ATOM 1080 C CA . ASN A 1 143 ? -0.798 -5.91 8.695 1 97.88 143 ASN A CA 1
ATOM 1081 C C . ASN A 1 143 ? 0.177 -7.07 8.508 1 97.88 143 ASN A C 1
ATOM 1083 O O . ASN A 1 143 ? 1.345 -6.859 8.18 1 97.88 143 ASN A O 1
ATOM 1087 N N . SER A 1 144 ? -0.295 -8.273 8.664 1 97.56 144 SER A N 1
ATOM 1088 C CA . SER A 1 144 ? 0.571 -9.438 8.516 1 97.56 144 SER A CA 1
ATOM 1089 C C . SER A 1 144 ? 0.995 -9.625 7.059 1 97.56 144 SER A C 1
ATOM 1091 O O . SER A 1 144 ? 2.184 -9.773 6.77 1 97.56 144 SER A O 1
ATOM 1093 N N . ASN A 1 145 ? 0.041 -9.656 6.176 1 98.12 145 ASN A N 1
ATOM 1094 C CA . ASN A 1 145 ? 0.338 -9.922 4.773 1 98.12 145 ASN A CA 1
ATOM 1095 C C . ASN A 1 145 ? 1.242 -8.852 4.176 1 98.12 145 ASN A C 1
ATOM 1097 O O . ASN A 1 145 ? 2.197 -9.164 3.463 1 98.12 145 ASN A O 1
ATOM 1101 N N . VAL A 1 146 ? 0.959 -7.566 4.488 1 98.81 146 VAL A N 1
ATOM 1102 C CA . VAL A 1 146 ? 1.75 -6.465 3.949 1 98.81 146 VAL A CA 1
ATOM 1103 C C . VAL A 1 146 ? 3.172 -6.531 4.5 1 98.81 146 VAL A C 1
ATOM 1105 O O . VAL A 1 146 ? 4.137 -6.297 3.771 1 98.81 146 VAL A O 1
ATOM 1108 N N . ALA A 1 147 ? 3.289 -6.859 5.734 1 98.75 147 ALA A N 1
ATOM 1109 C CA . ALA A 1 147 ? 4.609 -6.965 6.352 1 98.75 147 ALA A CA 1
ATOM 1110 C C . ALA A 1 147 ? 5.402 -8.125 5.746 1 98.75 147 ALA A C 1
ATOM 1112 O O . ALA A 1 147 ? 6.602 -7.988 5.488 1 98.75 147 ALA A O 1
ATOM 1113 N N . MET A 1 148 ? 4.777 -9.234 5.523 1 98.88 148 MET A N 1
ATOM 1114 C CA . MET A 1 148 ? 5.484 -10.406 5.012 1 98.88 148 MET A CA 1
ATOM 1115 C C . MET A 1 148 ? 6.062 -10.125 3.627 1 98.88 148 MET A C 1
ATOM 1117 O O . MET A 1 148 ? 7.207 -10.492 3.344 1 98.88 148 MET A O 1
ATOM 1121 N N . SER A 1 149 ? 5.277 -9.5 2.775 1 98.81 149 SER A N 1
ATOM 1122 C CA . SER A 1 149 ? 5.789 -9.195 1.443 1 98.81 149 SER A CA 1
ATOM 1123 C C . SER A 1 149 ? 6.91 -8.164 1.503 1 98.81 149 SER A C 1
ATOM 1125 O O . SER A 1 149 ? 7.898 -8.273 0.772 1 98.81 149 SER A O 1
ATOM 1127 N N . CYS A 1 150 ? 6.77 -7.168 2.357 1 98.62 150 CYS A N 1
ATOM 1128 C CA . CYS A 1 150 ? 7.836 -6.191 2.523 1 98.62 150 CYS A CA 1
ATOM 1129 C C . CYS A 1 150 ? 9.109 -6.855 3.029 1 98.62 150 CYS A C 1
ATOM 1131 O O . CYS A 1 150 ? 10.203 -6.57 2.533 1 98.62 150 CYS A O 1
ATOM 1133 N N . ASN A 1 151 ? 8.953 -7.719 4.047 1 98.56 151 ASN A N 1
ATOM 1134 C CA . ASN A 1 151 ? 10.102 -8.461 4.559 1 98.56 151 ASN A CA 1
ATOM 1135 C C . ASN A 1 151 ? 10.797 -9.25 3.455 1 98.56 151 ASN A C 1
ATOM 1137 O O . ASN A 1 151 ? 12.031 -9.242 3.357 1 98.56 151 ASN A O 1
ATOM 1141 N N . THR A 1 152 ? 10.016 -9.891 2.643 1 98.81 152 THR A N 1
ATOM 1142 C CA . THR A 1 152 ? 10.531 -10.711 1.557 1 98.81 152 THR A CA 1
ATOM 1143 C C . THR A 1 152 ? 11.359 -9.875 0.585 1 98.81 152 THR A C 1
ATOM 1145 O O . THR A 1 152 ? 12.484 -10.234 0.244 1 98.81 152 THR A O 1
ATOM 1148 N N . LEU A 1 153 ? 10.789 -8.766 0.211 1 98.5 153 LEU A N 1
ATOM 1149 C CA . LEU A 1 153 ? 11.469 -7.898 -0.749 1 98.5 153 LEU A CA 1
ATOM 1150 C C . LEU A 1 153 ? 12.703 -7.254 -0.126 1 98.5 153 LEU A C 1
ATOM 1152 O O . LEU A 1 153 ? 13.727 -7.102 -0.791 1 98.5 153 LEU A O 1
ATOM 1156 N N . SER A 1 154 ? 12.602 -6.875 1.139 1 96.62 154 SER A N 1
ATOM 1157 C CA . SER A 1 154 ? 13.742 -6.309 1.848 1 96.62 154 SER A CA 1
ATOM 1158 C C . SER A 1 154 ? 14.891 -7.309 1.931 1 96.62 154 SER A C 1
ATOM 1160 O O . SER A 1 154 ? 16.047 -6.957 1.68 1 96.62 154 SER A O 1
ATOM 1162 N N . ILE A 1 155 ? 14.57 -8.523 2.25 1 97.62 155 ILE A N 1
ATOM 1163 C CA . ILE A 1 155 ? 15.57 -9.586 2.365 1 97.62 155 ILE A CA 1
ATOM 1164 C C . ILE A 1 155 ? 16.219 -9.836 1.004 1 97.62 155 ILE A C 1
ATOM 1166 O O . ILE A 1 155 ? 17.438 -9.984 0.907 1 97.62 155 ILE A O 1
ATOM 1170 N N . ALA A 1 156 ? 15.375 -9.883 -0.053 1 98.12 156 ALA A N 1
ATOM 1171 C CA . ALA A 1 156 ? 15.922 -10.055 -1.398 1 98.12 156 ALA A CA 1
ATOM 1172 C C . ALA A 1 156 ? 16.953 -8.984 -1.711 1 98.12 156 ALA A C 1
ATOM 1174 O O . ALA A 1 156 ? 18.062 -9.289 -2.182 1 98.12 156 ALA A O 1
ATOM 1175 N N . GLY A 1 157 ? 16.594 -7.742 -1.437 1 94.69 157 GLY A N 1
ATOM 1176 C CA . GLY A 1 157 ? 17.516 -6.645 -1.668 1 94.69 157 GLY A CA 1
ATOM 1177 C C . GLY A 1 157 ? 18.812 -6.773 -0.873 1 94.69 157 GLY A C 1
ATOM 1178 O O . GLY A 1 157 ? 19.906 -6.605 -1.42 1 94.69 157 GLY A O 1
ATOM 1179 N N . GLU A 1 158 ? 18.703 -7.109 0.374 1 93.06 158 GLU A N 1
ATOM 1180 C CA . GLU A 1 158 ? 19.859 -7.172 1.274 1 93.06 158 GLU A CA 1
ATOM 1181 C C . GLU A 1 158 ? 20.781 -8.32 0.907 1 93.06 158 GLU A C 1
ATOM 1183 O O . GLU A 1 158 ? 22 -8.203 1.021 1 93.06 158 GLU A O 1
ATOM 1188 N N . LEU A 1 159 ? 20.203 -9.438 0.483 1 96.75 159 LEU A N 1
ATOM 1189 C CA . LEU A 1 159 ? 21 -10.633 0.216 1 96.75 159 LEU A CA 1
ATOM 1190 C C . LEU A 1 159 ? 21.422 -10.688 -1.25 1 96.75 159 LEU A C 1
ATOM 1192 O O . LEU A 1 159 ? 22.141 -11.609 -1.659 1 96.75 159 LEU A O 1
ATOM 1196 N N . GLY A 1 160 ? 20.922 -9.734 -2.012 1 96.25 160 GLY A N 1
ATOM 1197 C CA . GLY A 1 160 ? 21.266 -9.711 -3.426 1 96.25 160 GLY A CA 1
ATOM 1198 C C . GLY A 1 160 ? 20.516 -10.75 -4.238 1 96.25 160 GLY A C 1
ATOM 1199 O O . GLY A 1 160 ? 21 -11.203 -5.281 1 96.25 160 GLY A O 1
ATOM 1200 N N . ILE A 1 161 ? 19.422 -11.227 -3.752 1 97.94 161 ILE A N 1
ATOM 1201 C CA . ILE A 1 161 ? 18.547 -12.133 -4.496 1 97.94 161 ILE A CA 1
ATOM 1202 C C . ILE A 1 161 ? 17.781 -11.352 -5.562 1 97.94 161 ILE A C 1
ATOM 1204 O O . ILE A 1 161 ? 17.047 -10.414 -5.242 1 97.94 161 ILE A O 1
ATOM 1208 N N . ASN A 1 162 ? 17.859 -11.734 -6.809 1 96.31 162 ASN A N 1
ATOM 1209 C CA . ASN A 1 162 ? 17.344 -10.852 -7.852 1 96.31 162 ASN A CA 1
ATOM 1210 C C . ASN A 1 162 ? 16.141 -11.469 -8.57 1 96.31 162 ASN A C 1
ATOM 1212 O O . ASN A 1 162 ? 15.68 -10.938 -9.578 1 96.31 162 ASN A O 1
ATOM 1216 N N . ARG A 1 163 ? 15.664 -12.625 -8.125 1 97.56 163 ARG A N 1
ATOM 1217 C CA . ARG A 1 163 ? 14.469 -13.273 -8.664 1 97.56 163 ARG A CA 1
ATOM 1218 C C . ARG A 1 163 ? 13.438 -13.523 -7.578 1 97.56 163 ARG A C 1
ATOM 1220 O O . ARG A 1 163 ? 13.656 -14.336 -6.676 1 97.56 163 ARG A O 1
ATOM 1227 N N . VAL A 1 164 ? 12.352 -12.812 -7.707 1 98.88 164 VAL A N 1
ATOM 1228 C CA . VAL A 1 164 ? 11.32 -12.922 -6.688 1 98.88 164 VAL A CA 1
ATOM 1229 C C . VAL A 1 164 ? 9.953 -13.062 -7.352 1 98.88 164 VAL A C 1
ATOM 1231 O O . VAL A 1 164 ? 9.656 -12.359 -8.32 1 98.88 164 VAL A O 1
ATOM 1234 N N . VAL A 1 165 ? 9.195 -14.031 -6.914 1 98.94 165 VAL A N 1
ATOM 1235 C CA . VAL A 1 165 ? 7.793 -14.18 -7.273 1 98.94 165 VAL A CA 1
ATOM 1236 C C . VAL A 1 165 ? 6.918 -13.977 -6.043 1 98.94 165 VAL A C 1
ATOM 1238 O O . VAL A 1 165 ? 7.191 -14.531 -4.977 1 98.94 165 VAL A O 1
ATOM 1241 N N . LEU A 1 166 ? 5.941 -13.133 -6.16 1 98.88 166 LEU A N 1
ATOM 1242 C CA . LEU A 1 166 ? 4.98 -12.906 -5.09 1 98.88 166 LEU A CA 1
ATOM 1243 C C . LEU A 1 166 ? 3.582 -13.344 -5.512 1 98.88 166 LEU A C 1
ATOM 1245 O O . LEU A 1 166 ? 3.174 -13.117 -6.652 1 98.88 166 LEU A O 1
ATOM 1249 N N . ALA A 1 167 ? 2.893 -13.992 -4.582 1 98.56 167 ALA A N 1
ATOM 1250 C CA . ALA A 1 167 ? 1.482 -14.297 -4.797 1 98.56 167 ALA A CA 1
ATOM 1251 C C . ALA A 1 167 ? 0.613 -13.062 -4.605 1 98.56 167 ALA A C 1
ATOM 1253 O O . ALA A 1 167 ? 0.416 -12.602 -3.479 1 98.56 167 ALA A O 1
ATOM 1254 N N . SER A 1 168 ? 0.195 -12.523 -5.656 1 98.44 168 SER A N 1
ATOM 1255 C CA . SER A 1 168 ? -0.912 -11.57 -5.629 1 98.44 168 SER A CA 1
ATOM 1256 C C . SER A 1 168 ? -2.248 -12.273 -5.844 1 98.44 168 SER A C 1
ATOM 1258 O O . SER A 1 168 ? -2.453 -13.391 -5.367 1 98.44 168 SER A O 1
ATOM 1260 N N . SER A 1 169 ? -3.24 -11.609 -6.266 1 97.5 169 SER A N 1
ATOM 1261 C CA . SER A 1 169 ? -4.582 -12.164 -6.426 1 97.5 169 SER A CA 1
ATOM 1262 C C . SER A 1 169 ? -5.41 -11.328 -7.398 1 97.5 169 SER A C 1
ATOM 1264 O O . SER A 1 169 ? -5.23 -10.117 -7.488 1 97.5 169 SER A O 1
ATOM 1266 N N . VAL A 1 170 ? -6.328 -12.031 -8.055 1 98 170 VAL A N 1
ATOM 1267 C CA . VAL A 1 170 ? -7.277 -11.281 -8.867 1 98 170 VAL A CA 1
ATOM 1268 C C . VAL A 1 170 ? -8.039 -10.289 -7.996 1 98 170 VAL A C 1
ATOM 1270 O O . VAL A 1 170 ? -8.523 -9.266 -8.484 1 98 170 VAL A O 1
ATOM 1273 N N . ASN A 1 171 ? -8.078 -10.547 -6.738 1 96.31 171 ASN A N 1
ATOM 1274 C CA . ASN A 1 171 ? -8.805 -9.688 -5.809 1 96.31 171 ASN A CA 1
ATOM 1275 C C . ASN A 1 171 ? -8.117 -8.336 -5.637 1 96.31 171 ASN A C 1
ATOM 1277 O O . ASN A 1 171 ? -8.703 -7.398 -5.094 1 96.31 171 ASN A O 1
ATOM 1281 N N . SER A 1 172 ? -6.84 -8.219 -6.102 1 98 172 SER A N 1
ATOM 1282 C CA . SER A 1 172 ? -6.195 -6.906 -6.062 1 98 172 SER A CA 1
ATOM 1283 C C . SER A 1 172 ? -7.02 -5.863 -6.805 1 98 172 SER A C 1
ATOM 1285 O O . SER A 1 172 ? -6.977 -4.676 -6.473 1 98 172 SER A O 1
ATOM 1287 N N . ILE A 1 173 ? -7.816 -6.289 -7.738 1 97.94 173 ILE A N 1
ATOM 1288 C CA . ILE A 1 173 ? -8.672 -5.434 -8.555 1 97.94 173 ILE A CA 1
ATOM 1289 C C . ILE A 1 173 ? -9.844 -4.934 -7.715 1 97.94 173 ILE A C 1
ATOM 1291 O O . ILE A 1 173 ? -10.438 -3.896 -8.016 1 97.94 173 ILE A O 1
ATOM 1295 N N . GLY A 1 174 ? -10.156 -5.551 -6.633 1 96.56 174 GLY A N 1
ATOM 1296 C CA . GLY A 1 174 ? -11.406 -5.332 -5.918 1 96.56 174 GLY A CA 1
ATOM 1297 C C . GLY A 1 174 ? -12.555 -6.168 -6.449 1 96.56 174 GLY A C 1
ATOM 1298 O O . GLY A 1 174 ? -13.492 -5.637 -7.051 1 96.56 174 GLY A O 1
ATOM 1299 N N . LEU A 1 175 ? -12.555 -7.496 -6.172 1 95.25 175 LEU A N 1
ATOM 1300 C CA . LEU A 1 175 ? -13.523 -8.422 -6.746 1 95.25 175 LEU A CA 1
ATOM 1301 C C . LEU A 1 175 ? -14.383 -9.055 -5.656 1 95.25 175 LEU A C 1
ATOM 1303 O O . LEU A 1 175 ? -15.203 -8.383 -5.035 1 95.25 175 LEU A O 1
ATOM 1307 N N . LEU A 1 176 ? -14.062 -10.25 -5.203 1 92.06 176 LEU A N 1
ATOM 1308 C CA . LEU A 1 176 ? -14.906 -11.125 -4.398 1 92.06 176 LEU A CA 1
ATOM 1309 C C . LEU A 1 176 ? -15.312 -10.445 -3.098 1 92.06 176 LEU A C 1
ATOM 1311 O O . LEU A 1 176 ? -16.453 -10.602 -2.643 1 92.06 176 LEU A O 1
ATOM 1315 N N . PHE A 1 177 ? -14.445 -9.695 -2.545 1 89.88 177 PHE A N 1
ATOM 1316 C CA . PHE A 1 177 ? -14.672 -9.211 -1.19 1 89.88 177 PHE A CA 1
ATOM 1317 C C . PHE A 1 177 ? -15.148 -7.766 -1.207 1 89.88 177 PHE A C 1
ATOM 1319 O O . PHE A 1 177 ? -15.289 -7.137 -0.154 1 89.88 177 PHE A O 1
ATOM 1326 N N . SER A 1 178 ? -15.352 -7.211 -2.361 1 91.56 178 SER A N 1
ATOM 1327 C CA . SER A 1 178 ? -15.945 -5.887 -2.5 1 91.56 178 SER A CA 1
ATOM 1328 C C . SER A 1 178 ? -17.469 -5.941 -2.328 1 91.56 178 SER A C 1
ATOM 1330 O O . SER A 1 178 ? -18.078 -6.992 -2.529 1 91.56 178 SER A O 1
ATOM 1332 N N . ARG A 1 179 ? -18.094 -4.84 -1.896 1 89.62 179 ARG A N 1
ATOM 1333 C CA . ARG A 1 179 ? -19.562 -4.762 -1.901 1 89.62 179 ARG A CA 1
ATOM 1334 C C . ARG A 1 179 ? -20.109 -4.992 -3.303 1 89.62 179 ARG A C 1
ATOM 1336 O O . ARG A 1 179 ? -20.969 -5.855 -3.504 1 89.62 179 ARG A O 1
ATOM 1343 N N . ARG A 1 180 ? -19.641 -4.348 -4.223 1 93.25 180 ARG A N 1
ATOM 1344 C CA . ARG A 1 180 ? -19.906 -4.52 -5.648 1 93.25 180 ARG A CA 1
ATOM 1345 C C . ARG A 1 180 ? -18.688 -4.109 -6.473 1 93.25 180 ARG A C 1
ATOM 1347 O O . ARG A 1 180 ? -18.328 -2.932 -6.512 1 93.25 180 ARG A O 1
ATOM 1354 N N . PRO A 1 181 ? -18.125 -5.059 -7.137 1 95.94 181 PRO A N 1
ATOM 1355 C CA . PRO A 1 181 ? -16.953 -4.711 -7.945 1 95.94 181 PRO A CA 1
ATOM 1356 C C . PRO A 1 181 ? -17.281 -3.703 -9.047 1 95.94 181 PRO A C 1
ATOM 1358 O O . PRO A 1 181 ? -18.391 -3.705 -9.586 1 95.94 181 PRO A O 1
ATOM 1361 N N . THR A 1 182 ? -16.359 -2.834 -9.344 1 96 182 THR A N 1
ATOM 1362 C CA . THR A 1 182 ? -16.453 -1.883 -10.445 1 96 182 THR A CA 1
ATOM 1363 C C . THR A 1 182 ? -15.445 -2.234 -11.539 1 96 182 THR A C 1
ATOM 1365 O O . THR A 1 182 ? -14.242 -2.26 -11.305 1 96 182 THR A O 1
ATOM 1368 N N . PHE A 1 183 ? -15.977 -2.506 -12.727 1 98.25 183 PHE A N 1
ATOM 1369 C CA . PHE A 1 183 ? -15.125 -2.83 -13.867 1 98.25 183 PHE A CA 1
ATOM 1370 C C . PHE A 1 183 ? -15.18 -1.726 -14.914 1 98.25 183 PHE A C 1
ATOM 1372 O O . PHE A 1 183 ? -16.25 -1.392 -15.422 1 98.25 183 PHE A O 1
ATOM 1379 N N . ASP A 1 184 ? -14.047 -1.237 -15.242 1 98.5 184 ASP A N 1
ATOM 1380 C CA . ASP A 1 184 ? -13.984 -0.222 -16.281 1 98.5 184 ASP A CA 1
ATOM 1381 C C . ASP A 1 184 ? -14.203 -0.841 -17.672 1 98.5 184 ASP A C 1
ATOM 1383 O O . ASP A 1 184 ? -14.734 -0.189 -18.562 1 98.5 184 ASP A O 1
ATOM 1387 N N . TYR A 1 185 ? -13.781 -2.006 -17.828 1 98.62 185 TYR A N 1
ATOM 1388 C CA . TYR A 1 185 ? -13.93 -2.768 -19.062 1 98.62 185 TYR A CA 1
ATOM 1389 C C . TYR A 1 185 ? -13.766 -4.262 -18.812 1 98.62 185 TYR A C 1
ATOM 1391 O O . TYR A 1 185 ? -13.305 -4.664 -17.734 1 98.62 185 TYR A O 1
ATOM 1399 N N . LEU A 1 186 ? -14.219 -5.016 -19.812 1 98.56 186 LEU A N 1
ATOM 1400 C CA . LEU A 1 186 ? -14 -6.457 -19.844 1 98.56 186 LEU A CA 1
ATOM 1401 C C . LEU A 1 186 ? -13.555 -6.91 -21.219 1 98.56 186 LEU A C 1
ATOM 1403 O O . LEU A 1 186 ? -13.953 -6.324 -22.234 1 98.56 186 LEU A O 1
ATOM 1407 N N . PRO A 1 187 ? -12.781 -7.957 -21.359 1 98.56 187 PRO A N 1
ATOM 1408 C CA . PRO A 1 187 ? -12.086 -8.641 -20.266 1 98.56 187 PRO A CA 1
ATOM 1409 C C . PRO A 1 187 ? -11.047 -7.75 -19.578 1 98.56 187 PRO A C 1
ATOM 1411 O O . PRO A 1 187 ? -10.617 -6.746 -20.141 1 98.56 187 PRO A O 1
ATOM 1414 N N . LEU A 1 188 ? -10.703 -8.164 -18.359 1 98.75 188 LEU A N 1
ATOM 1415 C CA . LEU A 1 188 ? -9.703 -7.453 -17.578 1 98.75 188 LEU A CA 1
ATOM 1416 C C . LEU A 1 188 ? -8.297 -7.789 -18.062 1 98.75 188 LEU A C 1
ATOM 1418 O O . LEU A 1 188 ? -8.008 -8.945 -18.391 1 98.75 188 LEU A O 1
ATOM 1422 N N . ASP A 1 189 ? -7.469 -6.828 -18.109 1 98.56 189 ASP A N 1
ATOM 1423 C CA . ASP A 1 189 ? -6.031 -7.043 -18.234 1 98.56 189 ASP A CA 1
ATOM 1424 C C . ASP A 1 189 ? -5.277 -6.371 -17.078 1 98.56 189 ASP A C 1
ATOM 1426 O O . ASP A 1 189 ? -5.895 -5.848 -16.156 1 98.56 189 ASP A O 1
ATOM 1430 N N . GLU A 1 190 ? -3.941 -6.441 -17.094 1 98.62 190 GLU A N 1
ATOM 1431 C CA . GLU A 1 190 ? -3.16 -6.031 -15.938 1 98.62 190 GLU A CA 1
ATOM 1432 C C . GLU A 1 190 ? -3.125 -4.512 -15.812 1 98.62 190 GLU A C 1
ATOM 1434 O O . GLU A 1 190 ? -2.701 -3.979 -14.781 1 98.62 190 GLU A O 1
ATOM 1439 N N . ASN A 1 191 ? -3.633 -3.766 -16.781 1 97.81 191 ASN A N 1
ATOM 1440 C CA . ASN A 1 191 ? -3.66 -2.309 -16.734 1 97.81 191 ASN A CA 1
ATOM 1441 C C . ASN A 1 191 ? -4.914 -1.796 -16.031 1 97.81 191 ASN A C 1
ATOM 1443 O O . ASN A 1 191 ? -5.02 -0.607 -15.719 1 97.81 191 ASN A O 1
ATOM 1447 N N . HIS A 1 192 ? -5.898 -2.703 -15.844 1 98.56 192 HIS A N 1
ATOM 1448 C CA . HIS A 1 192 ? -7.113 -2.287 -15.156 1 98.56 192 HIS A CA 1
ATOM 1449 C C . HIS A 1 192 ? -6.797 -1.733 -13.766 1 98.56 192 HIS A C 1
ATOM 1451 O O . HIS A 1 192 ? -5.973 -2.295 -13.047 1 98.56 192 HIS A O 1
ATOM 1457 N N . PRO A 1 193 ? -7.449 -0.611 -13.344 1 97.81 193 PRO A N 1
ATOM 1458 C CA . PRO A 1 193 ? -7.207 -0.056 -12.008 1 97.81 193 PRO A CA 1
ATOM 1459 C C . PRO A 1 193 ? -7.602 -1.016 -10.891 1 97.81 193 PRO A C 1
ATOM 1461 O O . PRO A 1 193 ? -8.5 -1.84 -11.062 1 97.81 193 PRO A O 1
ATOM 1464 N N . CYS A 1 194 ? -6.93 -0.932 -9.75 1 98.38 194 CYS A N 1
ATOM 1465 C CA . CYS A 1 194 ? -7.203 -1.722 -8.555 1 98.38 194 CYS A CA 1
ATOM 1466 C C . CYS A 1 194 ? -7.992 -0.91 -7.535 1 98.38 194 CYS A C 1
ATOM 1468 O O . CYS A 1 194 ? -7.598 0.205 -7.188 1 98.38 194 CYS A O 1
ATOM 1470 N N . ARG A 1 195 ? -9.117 -1.455 -7.074 1 98 195 ARG A N 1
ATOM 1471 C CA . ARG A 1 195 ? -9.984 -0.781 -6.109 1 98 195 ARG A CA 1
ATOM 1472 C C . ARG A 1 195 ? -10.391 -1.729 -4.988 1 98 195 ARG A C 1
ATOM 1474 O O . ARG A 1 195 ? -11.586 -1.929 -4.746 1 98 195 ARG A O 1
ATOM 1481 N N . PRO A 1 196 ? -9.414 -2.262 -4.238 1 96.94 196 PRO A N 1
ATOM 1482 C CA . PRO A 1 196 ? -9.758 -3.189 -3.158 1 96.94 196 PRO A CA 1
ATOM 1483 C C . PRO A 1 196 ? -10.555 -2.523 -2.039 1 96.94 196 PRO A C 1
ATOM 1485 O O . PRO A 1 196 ? -10.414 -1.32 -1.809 1 96.94 196 PRO A O 1
ATOM 1488 N N . GLU A 1 197 ? -11.391 -3.34 -1.321 1 93.94 197 GLU A N 1
ATOM 1489 C CA . GLU A 1 197 ? -12.242 -2.805 -0.266 1 93.94 197 GLU A CA 1
ATOM 1490 C C . GLU A 1 197 ? -12.062 -3.578 1.037 1 93.94 197 GLU A C 1
ATOM 1492 O O . GLU A 1 197 ? -12.789 -3.35 2.006 1 93.94 197 GLU A O 1
ATOM 1497 N N . ASP A 1 198 ? -11.102 -4.547 0.985 1 92.62 198 ASP A N 1
ATOM 1498 C CA . ASP A 1 198 ? -10.883 -5.367 2.17 1 92.62 198 ASP A CA 1
ATOM 1499 C C . ASP A 1 198 ? -9.391 -5.582 2.418 1 92.62 198 ASP A C 1
ATOM 1501 O O . ASP A 1 198 ? -8.562 -5.285 1.553 1 92.62 198 ASP A O 1
ATOM 1505 N N . ALA A 1 199 ? -9.102 -6.117 3.615 1 94 199 ALA A N 1
ATOM 1506 C CA . ALA A 1 199 ? -7.73 -6.258 4.09 1 94 199 ALA A CA 1
ATOM 1507 C C . ALA A 1 199 ? -6.926 -7.172 3.17 1 94 199 ALA A C 1
ATOM 1509 O O . ALA A 1 199 ? -5.777 -6.871 2.832 1 94 199 ALA A O 1
ATOM 1510 N N . TYR A 1 200 ? -7.488 -8.297 2.797 1 94.38 200 TYR A N 1
ATOM 1511 C CA . TYR A 1 200 ? -6.789 -9.25 1.948 1 94.38 200 TYR A CA 1
ATOM 1512 C C . TYR A 1 200 ? -6.48 -8.648 0.583 1 94.38 200 TYR A C 1
ATOM 1514 O O . TYR A 1 200 ? -5.332 -8.648 0.142 1 94.38 200 TYR A O 1
ATOM 1522 N N . SER A 1 201 ? -7.492 -8.133 -0.042 1 96.12 201 SER A N 1
ATOM 1523 C CA . SER A 1 201 ? -7.332 -7.543 -1.368 1 96.12 201 SER A CA 1
ATOM 1524 C C . SER A 1 201 ? -6.336 -6.387 -1.343 1 96.12 201 SER A C 1
ATOM 1526 O O . SER A 1 201 ? -5.5 -6.262 -2.236 1 96.12 201 SER A O 1
ATOM 1528 N N . MET A 1 202 ? -6.414 -5.52 -0.327 1 97.19 202 MET A N 1
ATOM 1529 C CA . MET A 1 202 ? -5.441 -4.441 -0.171 1 97.19 202 MET A CA 1
ATOM 1530 C C . MET A 1 202 ? -4.027 -5 -0.069 1 97.19 202 MET A C 1
ATOM 1532 O O . MET A 1 202 ? -3.109 -4.504 -0.725 1 97.19 202 MET A O 1
ATOM 1536 N N . SER A 1 203 ? -3.879 -6.023 0.762 1 97.62 203 SER A N 1
ATOM 1537 C CA . SER A 1 203 ? -2.545 -6.57 0.989 1 97.62 203 SER A CA 1
ATOM 1538 C C . SER A 1 203 ? -1.944 -7.117 -0.302 1 97.62 203 SER A C 1
ATOM 1540 O O . SER A 1 203 ? -0.74 -6.992 -0.535 1 97.62 203 SER A O 1
ATOM 1542 N N . LYS A 1 204 ? -2.799 -7.738 -1.11 1 98.19 204 LYS A N 1
ATOM 1543 C CA . LYS A 1 204 ? -2.309 -8.281 -2.373 1 98.19 204 LYS A CA 1
ATOM 1544 C C . LYS A 1 204 ? -1.952 -7.164 -3.35 1 98.19 204 LYS A C 1
ATOM 1546 O O . LYS A 1 204 ? -0.952 -7.254 -4.066 1 98.19 204 LYS A O 1
ATOM 1551 N N . TYR A 1 205 ? -2.764 -6.164 -3.35 1 98.81 205 TYR A N 1
ATOM 1552 C CA . TYR A 1 205 ? -2.439 -5 -4.168 1 98.81 205 TYR A CA 1
ATOM 1553 C C . TYR A 1 205 ? -1.163 -4.328 -3.678 1 98.81 205 TYR A C 1
ATOM 1555 O O . TYR A 1 205 ? -0.301 -3.963 -4.48 1 98.81 205 TYR A O 1
ATOM 1563 N N . PHE A 1 206 ? -0.967 -4.168 -2.4 1 98.81 206 PHE A N 1
ATOM 1564 C CA . PHE A 1 206 ? 0.183 -3.484 -1.821 1 98.81 206 PHE A CA 1
ATOM 1565 C C . PHE A 1 206 ? 1.467 -4.262 -2.09 1 98.81 206 PHE A C 1
ATOM 1567 O O . PHE A 1 206 ? 2.533 -3.666 -2.264 1 98.81 206 PHE A O 1
ATOM 1574 N N . CYS A 1 207 ? 1.359 -5.586 -2.088 1 98.38 207 CYS A N 1
ATOM 1575 C CA . CYS A 1 207 ? 2.559 -6.348 -2.412 1 98.38 207 CYS A CA 1
ATOM 1576 C C . CYS A 1 207 ? 3.072 -5.992 -3.803 1 98.38 207 CYS A C 1
ATOM 1578 O O . CYS A 1 207 ? 4.281 -5.941 -4.027 1 98.38 207 CYS A O 1
ATOM 1580 N N . GLU A 1 208 ? 2.174 -5.699 -4.754 1 98.81 208 GLU A N 1
ATOM 1581 C CA . GLU A 1 208 ? 2.562 -5.258 -6.09 1 98.81 208 GLU A CA 1
ATOM 1582 C C . GLU A 1 208 ? 3.24 -3.891 -6.047 1 98.81 208 GLU A C 1
ATOM 1584 O O . GLU A 1 208 ? 4.277 -3.686 -6.68 1 98.81 208 GLU A O 1
ATOM 1589 N N . LEU A 1 209 ? 2.68 -3.01 -5.297 1 98.75 209 LEU A N 1
ATOM 1590 C CA . LEU A 1 209 ? 3.209 -1.654 -5.211 1 98.75 209 LEU A CA 1
ATOM 1591 C C . LEU A 1 209 ? 4.559 -1.643 -4.5 1 98.75 209 LEU A C 1
ATOM 1593 O O . LEU A 1 209 ? 5.449 -0.871 -4.867 1 98.75 209 LEU A O 1
ATOM 1597 N N . GLN A 1 210 ? 4.684 -2.445 -3.463 1 98.75 210 GLN A N 1
ATOM 1598 C CA . GLN A 1 210 ? 5.988 -2.641 -2.842 1 98.75 210 GLN A CA 1
ATOM 1599 C C . GLN A 1 210 ? 7.023 -3.086 -3.871 1 98.75 210 GLN A C 1
ATOM 1601 O O . GLN A 1 210 ? 8.148 -2.572 -3.893 1 98.75 210 GLN A O 1
ATOM 1606 N N . SER A 1 211 ? 6.609 -4.004 -4.691 1 98.75 211 SER A N 1
ATOM 1607 C CA . SER A 1 211 ? 7.496 -4.543 -5.719 1 98.75 211 SER A CA 1
ATOM 1608 C C . SER A 1 211 ? 7.953 -3.451 -6.684 1 98.75 211 SER A C 1
ATOM 1610 O O . SER A 1 211 ? 9.125 -3.387 -7.043 1 98.75 211 SER A O 1
ATOM 1612 N N . ASP A 1 212 ? 7.012 -2.627 -7.078 1 98.38 212 ASP A N 1
ATOM 1613 C CA . ASP A 1 212 ? 7.371 -1.491 -7.926 1 98.38 212 ASP A CA 1
ATOM 1614 C C . ASP A 1 212 ? 8.461 -0.646 -7.273 1 98.38 212 ASP A C 1
ATOM 1616 O O . ASP A 1 212 ? 9.422 -0.251 -7.938 1 98.38 212 ASP A O 1
ATOM 1620 N N . SER A 1 213 ? 8.297 -0.367 -6.02 1 97.56 213 SER A N 1
ATOM 1621 C CA . SER A 1 213 ? 9.242 0.474 -5.289 1 97.56 213 SER A CA 1
ATOM 1622 C C . SER A 1 213 ? 10.609 -0.195 -5.18 1 97.56 213 SER A C 1
ATOM 1624 O O . SER A 1 213 ? 11.641 0.449 -5.391 1 97.56 213 SER A O 1
ATOM 1626 N N . TYR A 1 214 ? 10.617 -1.45 -4.879 1 97.31 214 TYR A N 1
ATOM 1627 C CA . TYR A 1 214 ? 11.883 -2.141 -4.645 1 97.31 214 TYR A CA 1
ATOM 1628 C C . TYR A 1 214 ? 12.664 -2.299 -5.941 1 97.31 214 TYR A C 1
ATOM 1630 O O . TYR A 1 214 ? 13.898 -2.236 -5.938 1 97.31 214 TYR A O 1
ATOM 1638 N N . VAL A 1 215 ? 11.977 -2.502 -7.074 1 97.25 215 VAL A N 1
ATOM 1639 C CA . VAL A 1 215 ? 12.719 -2.637 -8.32 1 97.25 215 VAL A CA 1
ATOM 1640 C C . VAL A 1 215 ? 13.32 -1.287 -8.719 1 97.25 215 VAL A C 1
ATOM 1642 O O . VAL A 1 215 ? 14.375 -1.229 -9.359 1 97.25 215 VAL A O 1
ATOM 1645 N N . ARG A 1 216 ? 12.648 -0.18 -8.352 1 95.44 216 ARG A N 1
ATOM 1646 C CA . ARG A 1 216 ? 13.227 1.137 -8.594 1 95.44 216 ARG A CA 1
ATOM 1647 C C . ARG A 1 216 ? 14.508 1.332 -7.789 1 95.44 216 ARG A C 1
ATOM 1649 O O . ARG A 1 216 ? 15.453 1.965 -8.258 1 95.44 216 ARG A O 1
ATOM 1656 N N . ARG A 1 217 ? 14.5 0.731 -6.629 1 92.31 217 ARG A N 1
ATOM 1657 C CA . ARG A 1 217 ? 15.617 0.912 -5.715 1 92.31 217 ARG A CA 1
ATOM 1658 C C . ARG A 1 217 ? 16.75 -0.067 -6.031 1 92.31 217 ARG A C 1
ATOM 1660 O O . ARG A 1 217 ? 17.922 0.258 -5.867 1 92.31 217 ARG A O 1
ATOM 1667 N N . PHE A 1 218 ? 16.391 -1.269 -6.461 1 93.5 218 PHE A N 1
ATOM 1668 C CA . PHE A 1 218 ? 17.344 -2.336 -6.746 1 93.5 218 PHE A CA 1
ATOM 1669 C C . PHE A 1 218 ? 17.297 -2.727 -8.219 1 93.5 218 PHE A C 1
ATOM 1671 O O . PHE A 1 218 ? 16.531 -3.623 -8.602 1 93.5 218 PHE A O 1
ATOM 1678 N N . PRO A 1 219 ? 18.156 -2.248 -9 1 91.88 219 PRO A N 1
ATOM 1679 C CA . PRO A 1 219 ? 18.031 -2.352 -10.453 1 91.88 219 PRO A CA 1
ATOM 1680 C C . PRO A 1 219 ? 18.266 -3.77 -10.969 1 91.88 219 PRO A C 1
ATOM 1682 O O . PRO A 1 219 ? 18 -4.062 -12.133 1 91.88 219 PRO A O 1
ATOM 1685 N N . LYS A 1 220 ? 18.797 -4.645 -10.172 1 95.38 220 LYS A N 1
ATOM 1686 C CA . LYS A 1 220 ? 18.984 -6.027 -10.602 1 95.38 220 LYS A CA 1
ATOM 1687 C C . LYS A 1 220 ? 17.781 -6.895 -10.234 1 95.38 220 LYS A C 1
ATOM 1689 O O . LYS A 1 220 ? 17.656 -8.016 -10.719 1 95.38 220 LYS A O 1
ATOM 1694 N N . LEU A 1 221 ? 16.969 -6.391 -9.422 1 97.25 221 LEU A N 1
ATOM 1695 C CA . LEU A 1 221 ? 15.844 -7.152 -8.906 1 97.25 221 LEU A CA 1
ATOM 1696 C C . LEU A 1 221 ? 14.742 -7.27 -9.953 1 97.25 221 LEU A C 1
ATOM 1698 O O . LEU A 1 221 ? 14.398 -6.289 -10.617 1 97.25 221 LEU A O 1
ATOM 1702 N N . ARG A 1 222 ? 14.32 -8.453 -10.172 1 98.06 222 ARG A N 1
ATOM 1703 C CA . ARG A 1 222 ? 13.164 -8.766 -11.008 1 98.06 222 ARG A CA 1
ATOM 1704 C C . ARG A 1 222 ? 12.055 -9.406 -10.18 1 98.06 222 ARG A C 1
ATOM 1706 O O . ARG A 1 222 ? 12.297 -10.367 -9.445 1 98.06 222 ARG A O 1
ATOM 1713 N N . VAL A 1 223 ? 10.828 -8.836 -10.305 1 98.88 223 VAL A N 1
ATOM 1714 C CA . VAL A 1 223 ? 9.742 -9.344 -9.469 1 98.88 223 VAL A CA 1
ATOM 1715 C C . VAL A 1 223 ? 8.523 -9.656 -10.344 1 98.88 223 VAL A C 1
ATOM 1717 O O . VAL A 1 223 ? 8.117 -8.836 -11.164 1 98.88 223 VAL A O 1
ATOM 1720 N N . ALA A 1 224 ? 8.008 -10.875 -10.258 1 98.94 224 ALA A N 1
ATOM 1721 C CA . ALA A 1 224 ? 6.727 -11.25 -10.844 1 98.94 224 ALA A CA 1
ATOM 1722 C C . ALA A 1 224 ? 5.641 -11.328 -9.781 1 98.94 224 ALA A C 1
ATOM 1724 O O . ALA A 1 224 ? 5.75 -12.102 -8.82 1 98.94 224 ALA A O 1
ATOM 1725 N N . SER A 1 225 ? 4.66 -10.5 -9.867 1 98.94 225 SER A N 1
ATOM 1726 C CA . SER A 1 225 ? 3.453 -10.625 -9.055 1 98.94 225 SER A CA 1
ATOM 1727 C C . SER A 1 225 ? 2.363 -11.383 -9.812 1 98.94 225 SER A C 1
ATOM 1729 O O . SER A 1 225 ? 1.901 -10.938 -10.859 1 98.94 225 SER A O 1
ATOM 1731 N N . LEU A 1 226 ? 1.944 -12.492 -9.234 1 98.88 226 LEU A N 1
ATOM 1732 C CA . LEU A 1 226 ? 1.004 -13.359 -9.93 1 98.88 226 LEU A CA 1
ATOM 1733 C C . LEU A 1 226 ? -0.398 -13.227 -9.344 1 98.88 226 LEU A C 1
ATOM 1735 O O . LEU A 1 226 ? -0.623 -13.547 -8.172 1 98.88 226 LEU A O 1
ATOM 1739 N N . ARG A 1 227 ? -1.299 -12.711 -10.125 1 98.75 227 ARG A N 1
ATOM 1740 C CA . ARG A 1 227 ? -2.701 -12.602 -9.734 1 98.75 227 ARG A CA 1
ATOM 1741 C C . ARG A 1 227 ? -3.457 -13.891 -10.031 1 98.75 227 ARG A C 1
ATOM 1743 O O . ARG A 1 227 ? -4.145 -13.992 -11.047 1 98.75 227 ARG A O 1
ATOM 1750 N N . PHE A 1 228 ? -3.432 -14.805 -9 1 96.44 228 PHE A N 1
ATOM 1751 C CA . PHE A 1 228 ? -4.129 -16.078 -9.109 1 96.44 228 PHE A CA 1
ATOM 1752 C C . PHE A 1 228 ? -5.633 -15.891 -8.93 1 96.44 228 PHE A C 1
ATOM 1754 O O . PHE A 1 228 ? -6.066 -15.07 -8.117 1 96.44 228 PHE A O 1
ATOM 1761 N N . HIS A 1 229 ? -6.344 -16.656 -9.719 1 96.75 229 HIS A N 1
ATOM 1762 C CA . HIS A 1 229 ? -7.742 -16.828 -9.344 1 96.75 229 HIS A CA 1
ATOM 1763 C C . HIS A 1 229 ? -7.906 -17.984 -8.352 1 96.75 229 HIS A C 1
ATOM 1765 O O . HIS A 1 229 ? -6.918 -18.516 -7.852 1 96.75 229 HIS A O 1
ATOM 1771 N N . GLY A 1 230 ? -9.18 -18.281 -8 1 94.44 230 GLY A N 1
ATOM 1772 C CA . GLY A 1 230 ? -9.43 -19.422 -7.137 1 94.44 230 GLY A CA 1
ATOM 1773 C C . GLY A 1 230 ? -8.766 -20.703 -7.629 1 94.44 230 GLY A C 1
ATOM 1774 O O . GLY A 1 230 ? -9.047 -21.172 -8.734 1 94.44 230 GLY A O 1
ATOM 1775 N N . VAL A 1 231 ? -7.895 -21.234 -6.801 1 94.25 231 VAL A N 1
ATOM 1776 C CA . VAL A 1 231 ? -7.086 -22.391 -7.191 1 94.25 231 VAL A CA 1
ATOM 1777 C C . VAL A 1 231 ? -7.879 -23.672 -6.973 1 94.25 231 VAL A C 1
ATOM 1779 O O . VAL A 1 231 ? -8.398 -23.906 -5.879 1 94.25 231 VAL A O 1
ATOM 1782 N N . VAL A 1 232 ? -7.934 -24.438 -7.98 1 92 232 VAL A N 1
ATOM 1783 C CA . VAL A 1 232 ? -8.617 -25.719 -7.941 1 92 232 VAL A CA 1
ATOM 1784 C C . VAL A 1 232 ? -7.602 -26.859 -7.957 1 92 232 VAL A C 1
ATOM 1786 O O . VAL A 1 232 ? -6.695 -26.875 -8.797 1 92 232 VAL A O 1
ATOM 1789 N N . LYS A 1 233 ? -7.785 -27.719 -7.023 1 90.5 233 LYS A N 1
ATOM 1790 C CA . LYS A 1 233 ? -6.914 -28.891 -7.02 1 90.5 233 LYS A CA 1
ATOM 1791 C C . LYS A 1 233 ? -7.008 -29.641 -8.344 1 90.5 233 LYS A C 1
ATOM 1793 O O . LYS A 1 233 ? -8.102 -29.797 -8.898 1 90.5 233 LYS A O 1
ATOM 1798 N N . ASP A 1 234 ? -5.977 -30.109 -8.75 1 86.88 234 ASP A N 1
ATOM 1799 C CA . ASP A 1 234 ? -5.898 -30.75 -10.062 1 86.88 234 ASP A CA 1
ATOM 1800 C C . ASP A 1 234 ? -6.898 -31.891 -10.188 1 86.88 234 ASP A C 1
ATOM 1802 O O . ASP A 1 234 ? -7.527 -32.062 -11.234 1 86.88 234 ASP A O 1
ATOM 1806 N N . ALA A 1 235 ? -7.07 -32.625 -9.117 1 84.44 235 ALA A N 1
ATOM 1807 C CA . ALA A 1 235 ? -7.977 -33.75 -9.117 1 84.44 235 ALA A CA 1
ATOM 1808 C C . ALA A 1 235 ? -9.422 -33.312 -9.281 1 84.44 235 ALA A C 1
ATOM 1810 O O . ALA A 1 235 ? -10.281 -34.094 -9.688 1 84.44 235 ALA A O 1
ATOM 1811 N N . ALA A 1 236 ? -9.625 -32.094 -9.062 1 86.94 236 ALA A N 1
ATOM 1812 C CA . ALA A 1 236 ? -10.992 -31.578 -9.102 1 86.94 236 ALA A CA 1
ATOM 1813 C C . ALA A 1 236 ? -11.266 -30.828 -10.406 1 86.94 236 ALA A C 1
ATOM 1815 O O . ALA A 1 236 ? -12.383 -30.375 -10.641 1 86.94 236 ALA A O 1
ATOM 1816 N N . VAL A 1 237 ? -10.32 -30.828 -11.227 1 89.44 237 VAL A N 1
ATOM 1817 C CA . VAL A 1 237 ? -10.492 -30.094 -12.477 1 89.44 237 VAL A CA 1
ATOM 1818 C C . VAL A 1 237 ? -11.203 -30.984 -13.492 1 89.44 237 VAL A C 1
ATOM 1820 O O . VAL A 1 237 ? -10.586 -31.859 -14.109 1 89.44 237 VAL A O 1
ATOM 1823 N N . ASP A 1 238 ? -12.414 -30.734 -13.57 1 88.44 238 ASP A N 1
ATOM 1824 C CA . ASP A 1 238 ? -13.328 -31.422 -14.477 1 88.44 238 ASP A CA 1
ATOM 1825 C C . ASP A 1 238 ? -14.5 -30.516 -14.859 1 88.44 238 ASP A C 1
ATOM 1827 O O . ASP A 1 238 ? -15.008 -29.75 -14.031 1 88.44 238 ASP A O 1
ATOM 1831 N N . LYS A 1 239 ? -14.875 -30.672 -16.109 1 88 239 LYS A N 1
ATOM 1832 C CA . LYS A 1 239 ? -15.914 -29.797 -16.641 1 88 239 LYS A CA 1
ATOM 1833 C C . LYS A 1 239 ? -17.172 -29.859 -15.781 1 88 239 LYS A C 1
ATOM 1835 O O . LYS A 1 239 ? -17.75 -28.828 -15.438 1 88 239 LYS A O 1
ATOM 1840 N N . GLU A 1 240 ? -17.609 -30.969 -15.445 1 90.19 240 GLU A N 1
ATOM 1841 C CA . GLU A 1 240 ? -18.844 -31.156 -14.688 1 90.19 240 GLU A CA 1
ATOM 1842 C C . GLU A 1 240 ? -18.703 -30.641 -13.266 1 90.19 240 GLU A C 1
ATOM 1844 O O . GLU A 1 240 ? -19.625 -30 -12.734 1 90.19 240 GLU A O 1
ATOM 1849 N N . ARG A 1 241 ? -17.625 -30.906 -12.672 1 89.19 241 ARG A N 1
ATOM 1850 C CA . ARG A 1 241 ? -17.391 -30.469 -11.297 1 89.19 241 ARG A CA 1
ATOM 1851 C C . ARG A 1 241 ? -17.312 -28.953 -11.211 1 89.19 241 ARG A C 1
ATOM 1853 O O . ARG A 1 241 ? -17.844 -28.344 -10.289 1 89.19 241 ARG A O 1
ATOM 1860 N N . LEU A 1 242 ? -16.625 -28.375 -12.164 1 90.88 242 LEU A N 1
ATOM 1861 C CA . LEU A 1 242 ? -16.516 -26.922 -12.195 1 90.88 242 LEU A CA 1
ATOM 1862 C C . LEU A 1 242 ? -17.875 -26.281 -12.43 1 90.88 242 LEU A C 1
ATOM 1864 O O . LEU A 1 242 ? -18.203 -25.266 -11.797 1 90.88 242 LEU A O 1
ATOM 1868 N N . ASP A 1 243 ? -18.562 -26.875 -13.328 1 91.69 243 ASP A N 1
ATOM 1869 C CA . ASP A 1 243 ? -19.906 -26.359 -13.594 1 91.69 243 ASP A CA 1
ATOM 1870 C C . ASP A 1 243 ? -20.766 -26.375 -12.328 1 91.69 243 ASP A C 1
ATOM 1872 O O . ASP A 1 243 ? -21.5 -25.438 -12.047 1 91.69 243 ASP A O 1
ATOM 1876 N N . ALA A 1 244 ? -20.641 -27.469 -11.625 1 90.75 244 ALA A N 1
ATOM 1877 C CA . ALA A 1 244 ? -21.422 -27.641 -10.398 1 90.75 244 ALA A CA 1
ATOM 1878 C C . ALA A 1 244 ? -20.953 -26.656 -9.32 1 90.75 244 ALA A C 1
ATOM 1880 O O . ALA A 1 244 ? -21.766 -26.172 -8.523 1 90.75 244 ALA A O 1
ATOM 1881 N N . MET A 1 245 ? -19.688 -26.469 -9.273 1 84.81 245 MET A N 1
ATOM 1882 C CA . MET A 1 245 ? -19.141 -25.516 -8.32 1 84.81 245 MET A CA 1
ATOM 1883 C C . MET A 1 245 ? -19.656 -24.109 -8.594 1 84.81 245 MET A C 1
ATOM 1885 O O . MET A 1 245 ? -19.906 -23.344 -7.656 1 84.81 245 MET A O 1
ATOM 1889 N N . GLY A 1 246 ? -19.891 -23.969 -9.82 1 83.94 246 GLY A N 1
ATOM 1890 C CA . GLY A 1 246 ? -20.312 -22.641 -10.195 1 83.94 246 GLY A CA 1
ATOM 1891 C C . GLY A 1 246 ? -19.281 -21.578 -9.898 1 83.94 246 GLY A C 1
ATOM 1892 O O . GLY A 1 246 ? -18.109 -21.891 -9.656 1 83.94 246 GLY A O 1
ATOM 1893 N N . GLY A 1 247 ? -19.562 -20.375 -9.961 1 82.06 247 GLY A N 1
ATOM 1894 C CA . GLY A 1 247 ? -18.75 -19.203 -9.672 1 82.06 247 GLY A CA 1
ATOM 1895 C C . GLY A 1 247 ? -19.531 -18.078 -9.016 1 82.06 247 GLY A C 1
ATOM 1896 O O . GLY A 1 247 ? -20.703 -18.266 -8.656 1 82.06 247 GLY A O 1
ATOM 1897 N N . GLU A 1 248 ? -18.766 -17.188 -8.633 1 89.94 248 GLU A N 1
ATOM 1898 C CA . GLU A 1 248 ? -19.344 -16.016 -8.008 1 89.94 248 GLU A CA 1
ATOM 1899 C C . GLU A 1 248 ? -19.312 -14.805 -8.945 1 89.94 248 GLU A C 1
ATOM 1901 O O . GLU A 1 248 ? -18.297 -14.57 -9.617 1 89.94 248 GLU A O 1
ATOM 1906 N N . TRP A 1 249 ? -20.422 -14.148 -9.023 1 94.31 249 TRP A N 1
ATOM 1907 C CA . TRP A 1 249 ? -20.484 -13.031 -9.961 1 94.31 249 TRP A CA 1
ATOM 1908 C C . TRP A 1 249 ? -19.453 -11.961 -9.602 1 94.31 249 TRP A C 1
ATOM 1910 O O . TRP A 1 249 ? -18.938 -11.266 -10.477 1 94.31 249 TRP A O 1
ATOM 1920 N N . LYS A 1 250 ? -19.062 -11.875 -8.344 1 94.94 250 LYS A N 1
ATOM 1921 C CA . LYS A 1 250 ? -18.141 -10.828 -7.914 1 94.94 250 LYS A CA 1
ATOM 1922 C C . LYS A 1 250 ? -16.719 -11.141 -8.352 1 94.94 250 LYS A C 1
ATOM 1924 O O . LYS A 1 250 ? -15.867 -10.25 -8.398 1 94.94 250 LYS A O 1
ATOM 1929 N N . ASP A 1 251 ? -16.406 -12.375 -8.578 1 94.88 251 ASP A N 1
ATOM 1930 C CA . ASP A 1 251 ? -15.039 -12.688 -8.992 1 94.88 251 ASP A CA 1
ATOM 1931 C C . ASP A 1 251 ? -15 -13.109 -10.461 1 94.88 251 ASP A C 1
ATOM 1933 O O . ASP A 1 251 ? -14.016 -13.703 -10.906 1 94.88 251 ASP A O 1
ATOM 1937 N N . LEU A 1 252 ? -16.188 -12.891 -11.148 1 97.69 252 LEU A N 1
ATOM 1938 C CA . LEU A 1 252 ? -16.297 -13.094 -12.594 1 97.69 252 LEU A CA 1
ATOM 1939 C C . LEU A 1 252 ? -16.156 -14.57 -12.945 1 97.69 252 LEU A C 1
ATOM 1941 O O . LEU A 1 252 ? -15.641 -14.906 -14.016 1 97.69 252 LEU A O 1
ATOM 1945 N N . TRP A 1 253 ? -16.391 -15.469 -12.109 1 96.5 253 TRP A N 1
ATOM 1946 C CA . TRP A 1 253 ? -16.609 -16.906 -12.289 1 96.5 253 TRP A CA 1
ATOM 1947 C C . TRP A 1 253 ? -15.312 -17.594 -12.719 1 96.5 253 TRP A C 1
ATOM 1949 O O . TRP A 1 253 ? -15.352 -18.656 -13.344 1 96.5 253 TRP A O 1
ATOM 1959 N N . GLY A 1 254 ? -14.172 -17.047 -12.469 1 96 254 GLY A N 1
ATOM 1960 C CA . GLY A 1 254 ? -12.914 -17.609 -12.914 1 96 254 GLY A CA 1
ATOM 1961 C C . GLY A 1 254 ? -12.414 -18.734 -12.031 1 96 254 GLY A C 1
ATOM 1962 O O . GLY A 1 254 ? -13.078 -19.109 -11.062 1 96 254 GLY A O 1
ATOM 1963 N N . TRP A 1 255 ? -11.289 -19.328 -12.422 1 95.06 255 TRP A N 1
ATOM 1964 C CA . TRP A 1 255 ? -10.594 -20.391 -11.703 1 95.06 255 TRP A CA 1
ATOM 1965 C C . TRP A 1 255 ? -9.211 -20.641 -12.305 1 95.06 255 TRP A C 1
ATOM 1967 O O . TRP A 1 255 ? -8.883 -20.094 -13.359 1 95.06 255 TRP A O 1
ATOM 1977 N N . VAL A 1 256 ? -8.383 -21.391 -11.602 1 96.25 256 VAL A N 1
ATOM 1978 C CA . VAL A 1 256 ? -7.102 -21.844 -12.133 1 96.25 256 VAL A CA 1
ATOM 1979 C C . VAL A 1 256 ? -6.688 -23.141 -11.445 1 96.25 256 VAL A C 1
ATOM 1981 O O . VAL A 1 256 ? -6.977 -23.359 -10.266 1 96.25 256 VAL A O 1
ATOM 1984 N N . SER A 1 257 ? -6.016 -24 -12.156 1 94.12 257 SER A N 1
ATOM 1985 C CA . SER A 1 257 ? -5.594 -25.266 -11.562 1 94.12 257 SER A CA 1
ATOM 1986 C C . SER A 1 257 ? -4.344 -25.094 -10.711 1 94.12 257 SER A C 1
ATOM 1988 O O . SER A 1 257 ? -3.518 -24.219 -10.992 1 94.12 257 SER A O 1
ATOM 1990 N N . SER A 1 258 ? -4.188 -25.922 -9.758 1 93.5 258 SER A N 1
ATOM 1991 C CA . SER A 1 258 ? -3.033 -25.875 -8.867 1 93.5 258 SER A CA 1
ATOM 1992 C C . SER A 1 258 ? -1.73 -26.078 -9.633 1 93.5 258 SER A C 1
ATOM 1994 O O . SER A 1 258 ? -0.732 -25.406 -9.359 1 93.5 258 SER A O 1
ATOM 1996 N N . TYR A 1 259 ? -1.732 -26.922 -10.562 1 92.88 259 TYR A N 1
ATOM 1997 C CA . TYR A 1 259 ? -0.54 -27.172 -11.367 1 92.88 259 TYR A CA 1
ATOM 1998 C C . TYR A 1 259 ? -0.153 -25.938 -12.172 1 92.88 259 TYR A C 1
ATOM 2000 O O . TYR A 1 259 ? 1.023 -25.578 -12.242 1 92.88 259 TYR A O 1
ATOM 2008 N N . ALA A 1 260 ? -1.145 -25.391 -12.75 1 96.06 260 ALA A N 1
ATOM 2009 C CA . ALA A 1 260 ? -0.889 -24.203 -13.555 1 96.06 260 ALA A CA 1
ATOM 2010 C C . ALA A 1 260 ? -0.309 -23.078 -12.711 1 96.06 260 ALA A C 1
ATOM 2012 O O . ALA A 1 260 ? 0.521 -22.297 -13.18 1 96.06 260 ALA A O 1
ATOM 2013 N N . VAL A 1 261 ? -0.758 -22.953 -11.492 1 97.56 261 VAL A N 1
ATOM 2014 C CA . VAL A 1 261 ? -0.234 -21.953 -10.578 1 97.56 261 VAL A CA 1
ATOM 2015 C C . VAL A 1 261 ? 1.229 -22.25 -10.258 1 97.56 261 VAL A C 1
ATOM 2017 O O . VAL A 1 261 ? 2.074 -21.344 -10.289 1 97.56 261 VAL A O 1
ATOM 2020 N N . SER A 1 262 ? 1.549 -23.516 -10 1 96.94 262 SER A N 1
ATOM 2021 C CA . SER A 1 262 ? 2.928 -23.906 -9.734 1 96.94 262 SER A CA 1
ATOM 2022 C C . SER A 1 262 ? 3.836 -23.594 -10.914 1 96.94 262 SER A C 1
ATOM 2024 O O . SER A 1 262 ? 4.934 -23.062 -10.734 1 96.94 262 SER A O 1
ATOM 2026 N N . LYS A 1 263 ? 3.318 -23.875 -12.047 1 97 263 LYS A N 1
ATOM 2027 C CA . LYS A 1 263 ? 4.078 -23.594 -13.258 1 97 263 LYS A CA 1
ATOM 2028 C C . LYS A 1 263 ? 4.328 -22.094 -13.414 1 97 263 LYS A C 1
ATOM 2030 O O . LYS A 1 263 ? 5.426 -21.688 -13.789 1 97 263 LYS A O 1
ATOM 2035 N N . ALA A 1 264 ? 3.301 -21.328 -13.164 1 98.5 264 ALA A N 1
ATOM 2036 C CA . ALA A 1 264 ? 3.443 -19.891 -13.266 1 98.5 264 ALA A CA 1
ATOM 2037 C C . ALA A 1 264 ? 4.516 -19.375 -12.305 1 98.5 264 ALA A C 1
ATOM 2039 O O . ALA A 1 264 ? 5.305 -18.5 -12.664 1 98.5 264 ALA A O 1
ATOM 2040 N N . CYS A 1 265 ? 4.551 -19.875 -11.109 1 98.69 265 CYS A N 1
ATOM 2041 C CA . CYS A 1 265 ? 5.551 -19.484 -10.125 1 98.69 265 CYS A CA 1
ATOM 2042 C C . CYS A 1 265 ? 6.957 -19.766 -10.633 1 98.69 265 CYS A C 1
ATOM 2044 O O . CYS A 1 265 ? 7.832 -18.906 -10.586 1 98.69 265 CYS A O 1
ATOM 2046 N N . LEU A 1 266 ? 7.148 -20.953 -11.117 1 98 266 LEU A N 1
ATOM 2047 C CA . LEU A 1 266 ? 8.477 -21.344 -11.57 1 98 266 LEU A CA 1
ATOM 2048 C C . LEU A 1 266 ? 8.891 -20.531 -12.797 1 98 266 LEU A C 1
ATOM 2050 O O . LEU A 1 266 ? 10.031 -20.062 -12.867 1 98 266 LEU A O 1
ATOM 2054 N N . LEU A 1 267 ? 7.965 -20.344 -13.703 1 97.81 267 LEU A N 1
ATOM 2055 C CA . LEU A 1 267 ? 8.266 -19.562 -14.891 1 97.81 267 LEU A CA 1
ATOM 2056 C C . LEU A 1 267 ? 8.555 -18.109 -14.531 1 97.81 267 LEU A C 1
ATOM 2058 O O . LEU A 1 267 ? 9.367 -17.453 -15.18 1 97.81 267 LEU A O 1
ATOM 2062 N N . GLY A 1 268 ? 7.871 -17.609 -13.484 1 98.38 268 GLY A N 1
ATOM 2063 C CA . GLY A 1 268 ? 8.156 -16.266 -13.008 1 98.38 268 GLY A CA 1
ATOM 2064 C C . GLY A 1 268 ? 9.594 -16.062 -12.578 1 98.38 268 GLY A C 1
ATOM 2065 O O . GLY A 1 268 ? 10.133 -14.961 -12.656 1 98.38 268 GLY A O 1
ATOM 2066 N N . LEU A 1 269 ? 10.219 -17.125 -12.148 1 98.25 269 LEU A N 1
ATOM 2067 C CA . LEU A 1 269 ? 11.609 -17.078 -11.711 1 98.25 269 LEU A CA 1
ATOM 2068 C C . LEU A 1 269 ? 12.555 -17.312 -12.891 1 98.25 269 LEU A C 1
ATOM 2070 O O . LEU A 1 269 ? 13.656 -16.75 -12.922 1 98.25 269 LEU A O 1
ATOM 2074 N N . THR A 1 270 ? 12.117 -18.109 -13.898 1 97.12 270 THR A N 1
ATOM 2075 C CA . THR A 1 270 ? 13.086 -18.672 -14.828 1 97.12 270 THR A CA 1
ATOM 2076 C C . THR A 1 270 ? 12.922 -18.078 -16.219 1 97.12 270 THR A C 1
ATOM 2078 O O . THR A 1 270 ? 13.742 -18.328 -17.109 1 97.12 270 THR A O 1
ATOM 2081 N N . ALA A 1 271 ? 11.797 -17.328 -16.422 1 96.75 271 ALA A N 1
ATOM 2082 C CA . ALA A 1 271 ? 11.609 -16.734 -17.75 1 96.75 271 ALA A CA 1
ATOM 2083 C C . ALA A 1 271 ? 12.875 -16.047 -18.219 1 96.75 271 ALA A C 1
ATOM 2085 O O . ALA A 1 271 ? 13.609 -15.461 -17.422 1 96.75 271 ALA A O 1
ATOM 2086 N N . PRO A 1 272 ? 13.133 -16.031 -19.516 1 95.19 272 PRO A N 1
ATOM 2087 C CA . PRO A 1 272 ? 14.352 -15.406 -20.047 1 95.19 272 PRO A CA 1
ATOM 2088 C C . PRO A 1 272 ? 14.375 -13.898 -19.844 1 95.19 272 PRO A C 1
ATOM 2090 O O . PRO A 1 272 ? 13.336 -13.242 -19.906 1 95.19 272 PRO A O 1
ATOM 2093 N N . THR A 1 273 ? 15.578 -13.359 -19.703 1 94.19 273 THR A N 1
ATOM 2094 C CA . THR A 1 273 ? 15.766 -11.93 -19.516 1 94.19 273 THR A CA 1
ATOM 2095 C C . THR A 1 273 ? 15.289 -11.148 -20.734 1 94.19 273 THR A C 1
ATOM 2097 O O . THR A 1 273 ? 14.852 -10 -20.609 1 94.19 273 THR A O 1
ATOM 2100 N N . ARG A 1 274 ? 15.305 -11.812 -21.875 1 95.25 274 ARG A N 1
ATOM 2101 C CA . ARG A 1 274 ? 14.875 -11.164 -23.109 1 95.25 274 ARG A CA 1
ATOM 2102 C C . ARG A 1 274 ? 13.398 -10.797 -23.031 1 95.25 274 ARG A C 1
ATOM 2104 O O . ARG A 1 274 ? 12.977 -9.773 -23.594 1 95.25 274 ARG A O 1
ATOM 2111 N N . THR A 1 275 ? 12.609 -11.586 -22.297 1 97.06 275 THR A N 1
ATOM 2112 C CA . THR A 1 275 ? 11.172 -11.352 -22.234 1 97.06 275 THR A CA 1
ATOM 2113 C C . THR A 1 275 ? 10.773 -10.773 -20.891 1 97.06 275 THR A C 1
ATOM 2115 O O . THR A 1 275 ? 9.703 -10.164 -20.75 1 97.06 275 THR A O 1
ATOM 2118 N N . PHE A 1 276 ? 11.602 -10.984 -19.938 1 97.31 276 PHE A N 1
ATOM 2119 C CA . PHE A 1 276 ? 11.383 -10.477 -18.594 1 97.31 276 PHE A CA 1
ATOM 2120 C C . PHE A 1 276 ? 12.672 -9.938 -18 1 97.31 276 PHE A C 1
ATOM 2122 O O . PHE A 1 276 ? 13.398 -10.664 -17.312 1 97.31 276 PHE A O 1
ATOM 2129 N N . ARG A 1 277 ? 12.867 -8.68 -18.094 1 96 277 ARG A N 1
ATOM 2130 C CA . ARG A 1 277 ? 14.156 -8.047 -17.859 1 96 277 ARG A CA 1
ATOM 2131 C C . ARG A 1 277 ? 14.375 -7.797 -16.359 1 96 277 ARG A C 1
ATOM 2133 O O . ARG A 1 277 ? 13.414 -7.637 -15.609 1 96 277 ARG A O 1
ATOM 2140 N N . GLU A 1 278 ? 15.656 -7.688 -16 1 95 278 GLU A N 1
ATOM 2141 C CA . GLU A 1 278 ? 16.016 -7.227 -14.664 1 95 278 GLU A CA 1
ATOM 2142 C C . GLU A 1 278 ? 15.555 -5.785 -14.438 1 95 278 GLU A C 1
ATOM 2144 O O . GLU A 1 278 ? 15.328 -5.043 -15.391 1 95 278 GLU A O 1
ATOM 2149 N N . GLY A 1 279 ? 15.344 -5.473 -13.211 1 95.88 279 GLY A N 1
ATOM 2150 C CA . GLY A 1 279 ? 14.984 -4.109 -12.852 1 95.88 279 GLY A CA 1
ATOM 2151 C C . GLY A 1 279 ? 13.539 -3.779 -13.164 1 95.88 279 GLY A C 1
ATOM 2152 O O . GLY A 1 279 ? 13.18 -2.607 -13.289 1 95.88 279 GLY A O 1
ATOM 2153 N N . THR A 1 280 ? 12.711 -4.879 -13.328 1 97.94 280 THR A N 1
ATOM 2154 C CA . THR A 1 280 ? 11.312 -4.621 -13.641 1 97.94 280 THR A CA 1
ATOM 2155 C C . THR A 1 280 ? 10.398 -5.434 -12.727 1 97.94 280 THR A C 1
ATOM 2157 O O . THR A 1 280 ? 10.797 -6.48 -12.211 1 97.94 280 THR A O 1
ATOM 2160 N N . HIS A 1 281 ? 9.32 -4.875 -12.438 1 98.75 281 HIS A N 1
ATOM 2161 C CA . HIS A 1 281 ? 8.195 -5.562 -11.82 1 98.75 281 HIS A CA 1
ATOM 2162 C C . HIS A 1 281 ? 7.023 -5.688 -12.789 1 98.75 281 HIS A C 1
ATOM 2164 O O . HIS A 1 281 ? 6.641 -4.711 -13.438 1 98.75 281 HIS A O 1
ATOM 2170 N N . GLU A 1 282 ? 6.527 -6.934 -12.906 1 98.81 282 GLU A N 1
ATOM 2171 C CA . GLU A 1 282 ? 5.367 -7.184 -13.758 1 98.81 282 GLU A CA 1
ATOM 2172 C C . GLU A 1 282 ? 4.281 -7.945 -13 1 98.81 282 GLU A C 1
ATOM 2174 O O . GLU A 1 282 ? 4.586 -8.812 -12.172 1 98.81 282 GLU A O 1
ATOM 2179 N N . THR A 1 283 ? 3.072 -7.566 -13.281 1 98.88 283 THR A N 1
ATOM 2180 C CA . THR A 1 283 ? 1.91 -8.297 -12.789 1 98.88 283 THR A CA 1
ATOM 2181 C C . THR A 1 283 ? 1.33 -9.188 -13.891 1 98.88 283 THR A C 1
ATOM 2183 O O . THR A 1 283 ? 1.305 -8.797 -15.062 1 98.88 283 THR A O 1
ATOM 2186 N N . PHE A 1 284 ? 0.864 -10.398 -13.531 1 98.88 284 PHE A N 1
ATOM 2187 C CA . PHE A 1 284 ? 0.299 -11.336 -14.492 1 98.88 284 PHE A CA 1
ATOM 2188 C C . PHE A 1 284 ? -1.001 -11.938 -13.977 1 98.88 284 PHE A C 1
ATOM 2190 O O . PHE A 1 284 ? -1.054 -12.43 -12.844 1 98.88 284 PHE A O 1
ATOM 2197 N N . PHE A 1 285 ? -1.988 -11.93 -14.797 1 98.81 285 PHE A N 1
ATOM 2198 C CA . PHE A 1 285 ? -3.145 -12.766 -14.492 1 98.81 285 PHE A CA 1
ATOM 2199 C C . PHE A 1 285 ? -2.84 -14.234 -14.781 1 98.81 285 PHE A C 1
ATOM 2201 O O . PHE A 1 285 ? -2.318 -14.57 -15.844 1 98.81 285 PHE A O 1
ATOM 2208 N N . ILE A 1 286 ? -3.098 -15.008 -13.82 1 98.62 286 ILE A N 1
ATOM 2209 C CA . ILE A 1 286 ? -2.98 -16.453 -13.914 1 98.62 286 ILE A CA 1
ATOM 2210 C C . ILE A 1 286 ? -4.352 -17.109 -13.711 1 98.62 286 ILE A C 1
ATOM 2212 O O . ILE A 1 286 ? -4.742 -17.406 -12.578 1 98.62 286 ILE A O 1
ATOM 2216 N N . VAL A 1 287 ? -5.043 -17.25 -14.75 1 97.81 287 VAL A N 1
ATOM 2217 C CA . VAL A 1 287 ? -6.449 -17.641 -14.742 1 97.81 287 VAL A CA 1
ATOM 2218 C C . VAL A 1 287 ? -6.723 -18.594 -15.906 1 97.81 287 VAL A C 1
ATOM 2220 O O . VAL A 1 287 ? -6.129 -18.469 -16.984 1 97.81 287 VAL A O 1
ATOM 2223 N N . ALA A 1 288 ? -7.613 -19.531 -15.688 1 96.44 288 ALA A N 1
ATOM 2224 C CA . ALA A 1 288 ? -8.008 -20.469 -16.734 1 96.44 288 ALA A CA 1
ATOM 2225 C C . ALA A 1 288 ? -8.695 -19.734 -17.891 1 96.44 288 ALA A C 1
ATOM 2227 O O . ALA A 1 288 ? -9.242 -18.641 -17.703 1 96.44 288 ALA A O 1
ATOM 2228 N N . PRO A 1 289 ? -8.703 -20.312 -19.062 1 95.25 289 PRO A N 1
ATOM 2229 C CA . PRO A 1 289 ? -9.25 -19.625 -20.234 1 95.25 289 PRO A CA 1
ATOM 2230 C C . PRO A 1 289 ? -10.781 -19.641 -20.266 1 95.25 289 PRO A C 1
ATOM 2232 O O . PRO A 1 289 ? -11.391 -18.969 -21.094 1 95.25 289 PRO A O 1
ATOM 2235 N N . THR A 1 290 ? -11.398 -20.391 -19.406 1 94.44 290 THR A N 1
ATOM 2236 C CA . THR A 1 290 ? -12.852 -20.453 -19.312 1 94.44 290 THR A CA 1
ATOM 2237 C C . THR A 1 290 ? -13.328 -20.109 -17.906 1 94.44 290 THR A C 1
ATOM 2239 O O . THR A 1 290 ? -12.555 -20.203 -16.938 1 94.44 290 THR A O 1
ATOM 2242 N N . ILE A 1 291 ? -14.594 -19.75 -17.812 1 95.88 291 ILE A N 1
ATOM 2243 C CA . ILE A 1 291 ? -15.211 -19.656 -16.5 1 95.88 291 ILE A CA 1
ATOM 2244 C C . ILE A 1 291 ? -15.578 -21.047 -16 1 95.88 291 ILE A C 1
ATOM 2246 O O . ILE A 1 291 ? -15.422 -22.047 -16.734 1 95.88 291 ILE A O 1
ATOM 2250 N N . CYS A 1 292 ? -16.047 -21.125 -14.75 1 93.38 292 CYS A N 1
ATOM 2251 C CA . CYS A 1 292 ? -16.406 -22.406 -14.164 1 93.38 292 CYS A CA 1
ATOM 2252 C C . CYS A 1 292 ? -17.625 -23 -14.859 1 93.38 292 CYS A C 1
ATOM 2254 O O . CYS A 1 292 ? -17.656 -24.188 -15.164 1 93.38 292 CYS A O 1
ATOM 2256 N N . GLN A 1 293 ? -18.516 -22.141 -15.148 1 91.75 293 GLN A N 1
ATOM 2257 C CA . GLN A 1 293 ? -19.797 -22.578 -15.711 1 91.75 293 GLN A CA 1
ATOM 2258 C C . GLN A 1 293 ? -19.656 -22.906 -17.188 1 91.75 293 GLN A C 1
ATOM 2260 O O . GLN A 1 293 ? -18.766 -22.391 -17.875 1 91.75 293 GLN A O 1
ATOM 2265 N N . GLN A 1 294 ? -20.641 -23.703 -17.609 1 90.62 294 GLN A N 1
ATOM 2266 C CA . GLN A 1 294 ? -20.672 -24.031 -19.031 1 90.62 294 GLN A CA 1
ATOM 2267 C C . GLN A 1 294 ? -21.609 -23.094 -19.781 1 90.62 294 GLN A C 1
ATOM 2269 O O . GLN A 1 294 ? -21.672 -23.125 -21.016 1 90.62 294 GLN A O 1
ATOM 2274 N N . SER A 1 295 ? -22.234 -22.266 -19.094 1 92.38 295 SER A N 1
ATOM 2275 C CA . SER A 1 295 ? -23.109 -21.266 -19.734 1 92.38 295 SER A CA 1
ATOM 2276 C C . SER A 1 295 ? -22.281 -20.219 -20.484 1 92.38 295 SER A C 1
ATOM 2278 O O . SER A 1 295 ? -21.078 -20.094 -20.266 1 92.38 295 SER A O 1
ATOM 2280 N N . GLU A 1 296 ? -23.016 -19.484 -21.344 1 95.5 296 GLU A N 1
ATOM 2281 C CA . GLU A 1 296 ? -22.344 -18.406 -22.047 1 95.5 296 GLU A CA 1
ATOM 2282 C C . GLU A 1 296 ? -21.938 -17.281 -21.094 1 95.5 296 GLU A C 1
ATOM 2284 O O . GLU A 1 296 ? -22.781 -16.734 -20.375 1 95.5 296 GLU A O 1
ATOM 2289 N N . THR A 1 297 ? -20.656 -16.891 -21.203 1 97.38 297 THR A N 1
ATOM 2290 C CA . THR A 1 297 ? -20.125 -15.852 -20.312 1 97.38 297 THR A CA 1
ATOM 2291 C C . THR A 1 297 ? -20.891 -14.547 -20.5 1 97.38 297 THR A C 1
ATOM 2293 O O . THR A 1 297 ? -21.219 -13.875 -19.516 1 97.38 297 THR A O 1
ATOM 2296 N N . LEU A 1 298 ? -21.25 -14.25 -21.719 1 97.19 298 LEU A N 1
ATOM 2297 C CA . LEU A 1 298 ? -21.906 -12.984 -22.031 1 97.19 298 LEU A CA 1
ATOM 2298 C C . LEU A 1 298 ? -23.266 -12.906 -21.359 1 97.19 298 LEU A C 1
ATOM 2300 O O . LEU A 1 298 ? -23.703 -11.828 -20.938 1 97.19 298 LEU A O 1
ATOM 2304 N N . ASP A 1 299 ? -23.969 -13.984 -21.266 1 96.94 299 ASP A N 1
ATOM 2305 C CA . ASP A 1 299 ? -25.266 -14.008 -20.594 1 96.94 299 ASP A CA 1
ATOM 2306 C C . ASP A 1 299 ? -25.125 -13.656 -19.109 1 96.94 299 ASP A C 1
ATOM 2308 O O . ASP A 1 299 ? -25.953 -12.945 -18.562 1 96.94 299 ASP A O 1
ATOM 2312 N N . LEU A 1 300 ? -24.125 -14.141 -18.516 1 97.12 300 LEU A N 1
ATOM 2313 C CA . LEU A 1 300 ? -23.859 -13.836 -17.109 1 97.12 300 LEU A CA 1
ATOM 2314 C C . LEU A 1 300 ? -23.5 -12.367 -16.938 1 97.12 300 LEU A C 1
ATOM 2316 O O . LEU A 1 300 ? -23.953 -11.727 -15.977 1 97.12 300 LEU A O 1
ATOM 2320 N N . VAL A 1 301 ? -22.734 -11.812 -17.859 1 97.94 301 VAL A N 1
ATOM 2321 C CA . VAL A 1 301 ? -22.344 -10.406 -17.797 1 97.94 301 VAL A CA 1
ATOM 2322 C C . VAL A 1 301 ? -23.578 -9.523 -17.938 1 97.94 301 VAL A C 1
ATOM 2324 O O . VAL A 1 301 ? -23.75 -8.555 -17.188 1 97.94 301 VAL A O 1
ATOM 2327 N N . LYS A 1 302 ? -24.438 -9.867 -18.828 1 97.62 302 LYS A N 1
ATOM 2328 C CA . LYS A 1 302 ? -25.672 -9.117 -19.031 1 97.62 302 LYS A CA 1
ATOM 2329 C C . LYS A 1 302 ? -26.516 -9.117 -17.766 1 97.62 302 LYS A C 1
ATOM 2331 O O . LYS A 1 302 ? -27.156 -8.117 -17.438 1 97.62 302 LYS A O 1
ATOM 2336 N N . GLN A 1 303 ? -26.5 -10.195 -17.156 1 97.38 303 GLN A N 1
ATOM 2337 C CA . GLN A 1 303 ? -27.328 -10.383 -15.977 1 97.38 303 GLN A CA 1
ATOM 2338 C C . GLN A 1 303 ? -26.781 -9.586 -14.789 1 97.38 303 GLN A C 1
ATOM 2340 O O . GLN A 1 303 ? -27.547 -8.938 -14.07 1 97.38 303 GLN A O 1
ATOM 2345 N N . HIS A 1 304 ? -25.516 -9.625 -14.57 1 97.38 304 HIS A N 1
ATOM 2346 C CA . HIS A 1 304 ? -24.953 -9.117 -13.328 1 97.38 304 HIS A CA 1
ATOM 2347 C C . HIS A 1 304 ? -24.297 -7.75 -13.539 1 97.38 304 HIS A C 1
ATOM 2349 O O . HIS A 1 304 ? -24.156 -6.977 -12.594 1 97.38 304 HIS A O 1
ATOM 2355 N N . TYR A 1 305 ? -23.844 -7.48 -14.711 1 98 305 TYR A N 1
ATOM 2356 C CA . TYR A 1 305 ? -23.172 -6.223 -15.031 1 98 305 TYR A CA 1
ATOM 2357 C C . TYR A 1 305 ? -23.734 -5.617 -16.312 1 98 305 TYR A C 1
ATOM 2359 O O . TYR A 1 305 ? -23 -5.328 -17.25 1 98 305 TYR A O 1
ATOM 2367 N N . PRO A 1 306 ? -25 -5.363 -16.344 1 97.94 306 PRO A N 1
ATOM 2368 C CA . PRO A 1 306 ? -25.625 -4.863 -17.562 1 97.94 306 PRO A CA 1
ATOM 2369 C C . PRO A 1 306 ? -25.016 -3.539 -18.031 1 97.94 306 PRO A C 1
ATOM 2371 O O . PRO A 1 306 ? -25.062 -3.232 -19.234 1 97.94 306 PRO A O 1
ATOM 2374 N N . GLU A 1 307 ? -24.484 -2.76 -17.172 1 97.62 307 GLU A N 1
ATOM 2375 C CA . GLU A 1 307 ? -23.891 -1.472 -17.516 1 97.62 307 GLU A CA 1
ATOM 2376 C C . GLU A 1 307 ? -22.719 -1.645 -18.469 1 97.62 307 GLU A C 1
ATOM 2378 O O . GLU A 1 307 ? -22.438 -0.767 -19.281 1 97.62 307 GLU A O 1
ATOM 2383 N N . ILE A 1 308 ? -21.984 -2.725 -18.359 1 98.12 308 ILE A N 1
ATOM 2384 C CA . ILE A 1 308 ? -20.844 -2.99 -19.219 1 98.12 308 ILE A CA 1
ATOM 2385 C C . ILE A 1 308 ? -21.312 -3.098 -20.672 1 98.12 308 ILE A C 1
ATOM 2387 O O . ILE A 1 308 ? -20.641 -2.586 -21.578 1 98.12 308 ILE A O 1
ATOM 2391 N N . ILE A 1 309 ? -22.438 -3.723 -20.828 1 97.06 309 ILE A N 1
ATOM 2392 C CA . ILE A 1 309 ? -23 -3.918 -22.156 1 97.06 309 ILE A CA 1
ATOM 2393 C C . ILE A 1 309 ? -23.594 -2.605 -22.656 1 97.06 309 ILE A C 1
ATOM 2395 O O . ILE A 1 309 ? -23.312 -2.17 -23.781 1 97.06 309 ILE A O 1
ATOM 2399 N N . ARG A 1 310 ? -24.359 -2.008 -21.844 1 97.94 310 ARG A N 1
ATOM 2400 C CA . ARG A 1 310 ? -25.062 -0.78 -22.203 1 97.94 310 ARG A CA 1
ATOM 2401 C C . ARG A 1 310 ? -24.078 0.314 -22.609 1 97.94 310 ARG A C 1
ATOM 2403 O O . ARG A 1 310 ? -24.344 1.064 -23.547 1 97.94 310 ARG A O 1
ATOM 2410 N N . GLU A 1 311 ? -22.953 0.343 -21.953 1 98.12 311 GLU A N 1
ATOM 2411 C CA . GLU A 1 311 ? -22.031 1.447 -22.141 1 98.12 311 GLU A CA 1
ATOM 2412 C C . GLU A 1 311 ? -20.906 1.066 -23.125 1 98.12 311 GLU A C 1
ATOM 2414 O O . GLU A 1 311 ? -19.984 1.85 -23.344 1 98.12 311 GLU A O 1
ATOM 2419 N N . GLY A 1 312 ? -20.938 -0.072 -23.656 1 97.69 312 GLY A N 1
ATOM 2420 C CA . GLY A 1 312 ? -19.953 -0.511 -24.641 1 97.69 312 GLY A CA 1
ATOM 2421 C C . GLY A 1 312 ? -18.562 -0.706 -24.062 1 97.69 312 GLY A C 1
ATOM 2422 O O . GLY A 1 312 ? -17.578 -0.268 -24.656 1 97.69 312 GLY A O 1
ATOM 2423 N N . ARG A 1 313 ? -18.438 -1.32 -22.922 1 98.19 313 ARG A N 1
ATOM 2424 C CA . ARG A 1 313 ? -17.172 -1.433 -22.203 1 98.19 313 ARG A CA 1
ATOM 2425 C C . ARG A 1 313 ? -16.531 -2.799 -22.422 1 98.19 313 ARG A C 1
ATOM 2427 O O . ARG A 1 313 ? -15.594 -3.172 -21.734 1 98.19 313 ARG A O 1
ATOM 2434 N N . LEU A 1 314 ? -17.016 -3.545 -23.391 1 98.06 314 LEU A N 1
ATOM 2435 C CA . LEU A 1 314 ? -16.328 -4.75 -23.844 1 98.06 314 LEU A CA 1
ATOM 2436 C C . LEU A 1 314 ? -15.203 -4.402 -24.812 1 98.06 314 LEU A C 1
ATOM 2438 O O . LEU A 1 314 ? -15.453 -3.781 -25.859 1 98.06 314 LEU A O 1
ATOM 2442 N N . LYS A 1 315 ? -14.023 -4.855 -24.516 1 97.31 315 LYS A N 1
ATOM 2443 C CA . LYS A 1 315 ? -12.875 -4.508 -25.344 1 97.31 315 LYS A CA 1
ATOM 2444 C C . LYS A 1 315 ? -12.766 -5.438 -26.547 1 97.31 315 LYS A C 1
ATOM 2446 O O . LYS A 1 315 ? -12.086 -5.121 -27.531 1 97.31 315 LYS A O 1
ATOM 2451 N N . ARG A 1 316 ? -13.336 -6.586 -26.453 1 96.38 316 ARG A N 1
ATOM 2452 C CA . ARG A 1 316 ? -13.367 -7.578 -27.531 1 96.38 316 ARG A CA 1
ATOM 2453 C C . ARG A 1 316 ? -14.555 -8.516 -27.375 1 96.38 316 ARG A C 1
ATOM 2455 O O . ARG A 1 316 ? -15.148 -8.609 -26.297 1 96.38 316 ARG A O 1
ATOM 2462 N N . PRO A 1 317 ? -14.844 -9.203 -28.438 1 95.12 317 PRO A N 1
ATOM 2463 C CA . PRO A 1 317 ? -15.938 -10.172 -28.328 1 95.12 317 PRO A CA 1
ATOM 2464 C C . PRO A 1 317 ? -15.602 -11.328 -27.375 1 95.12 317 PRO A C 1
ATOM 2466 O O . PRO A 1 317 ? -14.445 -11.758 -27.312 1 95.12 317 PRO A O 1
ATOM 2469 N N . ILE A 1 318 ? -16.625 -11.727 -26.688 1 96.44 318 ILE A N 1
ATOM 2470 C CA . ILE A 1 318 ? -16.531 -12.875 -25.797 1 96.44 318 ILE A CA 1
ATOM 2471 C C . ILE A 1 318 ? -17.297 -14.055 -26.375 1 96.44 318 ILE A C 1
ATOM 2473 O O . ILE A 1 318 ? -18.453 -13.914 -26.781 1 96.44 318 ILE A O 1
ATOM 2477 N N . ARG A 1 319 ? -16.625 -15.148 -26.406 1 94.5 319 ARG A N 1
ATOM 2478 C CA . ARG A 1 319 ? -17.266 -16.312 -27.016 1 94.5 319 ARG A CA 1
ATOM 2479 C C . ARG A 1 319 ? -17.469 -17.422 -25.984 1 94.5 319 ARG A C 1
ATOM 2481 O O . ARG A 1 319 ? -16.609 -17.641 -25.125 1 94.5 319 ARG A O 1
ATOM 2488 N N . ASP A 1 320 ? -18.594 -18.078 -26.109 1 96.06 320 ASP A N 1
ATOM 2489 C CA . ASP A 1 320 ? -18.891 -19.266 -25.312 1 96.06 320 ASP A CA 1
ATOM 2490 C C . ASP A 1 320 ? -18.703 -18.969 -23.812 1 96.06 320 ASP A C 1
ATOM 2492 O O . ASP A 1 320 ? -19.234 -18 -23.297 1 96.06 320 ASP A O 1
ATOM 2496 N N . ASN A 1 321 ? -17.984 -19.859 -23.109 1 96.06 321 ASN A N 1
ATOM 2497 C CA . ASN A 1 321 ? -17.75 -19.656 -21.688 1 96.06 321 ASN A CA 1
ATOM 2498 C C . ASN A 1 321 ? -16.328 -19.141 -21.422 1 96.06 321 ASN A C 1
ATOM 2500 O O . ASN A 1 321 ? -15.688 -19.578 -20.469 1 96.06 321 ASN A O 1
ATOM 2504 N N . GLU A 1 322 ? -15.93 -18.281 -22.25 1 95.75 322 GLU A N 1
ATOM 2505 C CA . GLU A 1 322 ? -14.586 -17.703 -22.172 1 95.75 322 GLU A CA 1
ATOM 2506 C C . GLU A 1 322 ? -14.398 -16.938 -20.859 1 95.75 322 GLU A C 1
ATOM 2508 O O . GLU A 1 322 ? -15.328 -16.281 -20.391 1 95.75 322 GLU A O 1
ATOM 2513 N N . SER A 1 323 ? -13.18 -17.016 -20.359 1 96.62 323 SER A N 1
ATOM 2514 C CA . SER A 1 323 ? -12.797 -16.266 -19.172 1 96.62 323 SER A CA 1
ATOM 2515 C C . SER A 1 323 ? -12.812 -14.773 -19.422 1 96.62 323 SER A C 1
ATOM 2517 O O . SER A 1 323 ? -12.641 -14.328 -20.562 1 96.62 323 SER A O 1
ATOM 2519 N N . LEU A 1 324 ? -12.977 -14.031 -18.375 1 98.38 324 LEU A N 1
ATOM 2520 C CA . LEU A 1 324 ? -13.023 -12.578 -18.484 1 98.38 324 LEU A CA 1
ATOM 2521 C C . LEU A 1 324 ? -11.695 -11.953 -18.047 1 98.38 324 LEU A C 1
ATOM 2523 O O . LEU A 1 324 ? -11.633 -10.758 -17.75 1 98.38 324 LEU A O 1
ATOM 2527 N N . PHE A 1 325 ? -10.617 -12.734 -17.953 1 98.31 325 PHE A N 1
ATOM 2528 C CA . PHE A 1 325 ? -9.266 -12.289 -17.656 1 98.31 325 PHE A CA 1
ATOM 2529 C C . PHE A 1 325 ? -8.336 -12.531 -18.828 1 98.31 325 PHE A C 1
ATOM 2531 O O . PHE A 1 325 ? -8.25 -13.648 -19.344 1 98.31 325 PHE A O 1
ATOM 2538 N N . ASP A 1 326 ? -7.707 -11.523 -19.266 1 98.06 326 ASP A N 1
ATOM 2539 C CA . ASP A 1 326 ? -6.742 -11.625 -20.359 1 98.06 326 ASP A CA 1
ATOM 2540 C C . ASP A 1 326 ? -5.367 -12.047 -19.844 1 98.06 326 ASP A C 1
ATOM 2542 O O . ASP A 1 326 ? -4.672 -11.266 -19.188 1 98.06 326 ASP A O 1
ATOM 2546 N N . CYS A 1 327 ? -4.934 -13.266 -20.172 1 98.06 327 CYS A N 1
ATOM 2547 C CA . CYS A 1 327 ? -3.67 -13.812 -19.688 1 98.06 327 CYS A CA 1
ATOM 2548 C C . CYS A 1 327 ? -2.602 -13.75 -20.766 1 98.06 327 CYS A C 1
ATOM 2550 O O . CYS A 1 327 ? -1.597 -14.461 -20.703 1 98.06 327 CYS A O 1
ATOM 2552 N N . SER A 1 328 ? -2.779 -12.922 -21.797 1 97.81 328 SER A N 1
ATOM 2553 C CA . SER A 1 328 ? -1.856 -12.852 -22.922 1 97.81 328 SER A CA 1
ATOM 2554 C C . SER A 1 328 ? -0.471 -12.398 -22.469 1 97.81 328 SER A C 1
ATOM 2556 O O . SER A 1 328 ? 0.54 -12.812 -23.047 1 97.81 328 SER A O 1
ATOM 2558 N N . LYS A 1 329 ? -0.412 -11.547 -21.531 1 98.5 329 LYS A N 1
ATOM 2559 C CA . LYS A 1 329 ? 0.881 -11.078 -21.031 1 98.5 329 LYS A CA 1
ATOM 2560 C C . LYS A 1 329 ? 1.699 -12.234 -20.469 1 98.5 329 LYS A C 1
ATOM 2562 O O . LYS A 1 329 ? 2.895 -12.352 -20.734 1 98.5 329 LYS A O 1
ATOM 2567 N N . ALA A 1 330 ? 1.062 -13.07 -19.625 1 98.62 330 ALA A N 1
ATOM 2568 C CA . ALA A 1 330 ? 1.738 -14.234 -19.062 1 98.62 330 ALA A CA 1
ATOM 2569 C C . ALA A 1 330 ? 2.254 -15.156 -20.156 1 98.62 330 ALA A C 1
ATOM 2571 O O . ALA A 1 330 ? 3.365 -15.68 -20.078 1 98.62 330 ALA A O 1
ATOM 2572 N N . ARG A 1 331 ? 1.48 -15.305 -21.188 1 97.62 331 ARG A N 1
ATOM 2573 C CA . ARG A 1 331 ? 1.89 -16.125 -22.328 1 97.62 331 ARG A CA 1
ATOM 2574 C C . ARG A 1 331 ? 3.102 -15.523 -23.031 1 97.62 331 ARG A C 1
ATOM 2576 O O . ARG A 1 331 ? 4.082 -16.219 -23.297 1 97.62 331 ARG A O 1
ATOM 2583 N N . ARG A 1 332 ? 3.018 -14.289 -23.234 1 97.94 332 ARG A N 1
ATOM 2584 C CA . ARG A 1 332 ? 4.051 -13.609 -24 1 97.94 332 ARG A CA 1
ATOM 2585 C C . ARG A 1 332 ? 5.355 -13.516 -23.219 1 97.94 332 ARG A C 1
ATOM 2587 O O . ARG A 1 332 ? 6.434 -13.766 -23.766 1 97.94 332 ARG A O 1
ATOM 2594 N N . MET A 1 333 ? 5.344 -13.188 -21.969 1 98.31 333 MET A N 1
ATOM 2595 C CA . MET A 1 333 ? 6.551 -12.844 -21.219 1 98.31 333 MET A CA 1
ATOM 2596 C C . MET A 1 333 ? 7.105 -14.07 -20.5 1 98.31 333 MET A C 1
ATOM 2598 O O . MET A 1 333 ? 8.32 -14.203 -20.344 1 98.31 333 MET A O 1
ATOM 2602 N N . LEU A 1 334 ? 6.191 -14.969 -20.047 1 98 334 LEU A N 1
ATOM 2603 C CA . LEU A 1 334 ? 6.637 -16.078 -19.219 1 98 334 LEU A CA 1
ATOM 2604 C C . LEU A 1 334 ? 6.586 -17.391 -20 1 98 334 LEU A C 1
ATOM 2606 O O . LEU A 1 334 ? 7.172 -18.391 -19.578 1 98 334 LEU A O 1
ATOM 2610 N N . GLY A 1 335 ? 5.824 -17.406 -21.109 1 97.19 335 GLY A N 1
ATOM 2611 C CA . GLY A 1 335 ? 5.539 -18.656 -21.781 1 97.19 335 GLY A CA 1
ATOM 2612 C C . GLY A 1 335 ? 4.52 -19.516 -21.062 1 97.19 335 GLY A C 1
ATOM 2613 O O . GLY A 1 335 ? 4.531 -20.75 -21.188 1 97.19 335 GLY A O 1
ATOM 2614 N N . TRP A 1 336 ? 3.66 -18.891 -20.281 1 96.94 336 TRP A N 1
ATOM 2615 C CA . TRP A 1 336 ? 2.707 -19.594 -19.438 1 96.94 336 TRP A CA 1
ATOM 2616 C C . TRP A 1 336 ? 1.387 -19.812 -20.172 1 96.94 336 TRP A C 1
ATOM 2618 O O . TRP A 1 336 ? 0.917 -18.938 -20.891 1 96.94 336 TRP A O 1
ATOM 2628 N N . HIS A 1 337 ? 0.858 -20.984 -19.922 1 89.94 337 HIS A N 1
ATOM 2629 C CA . HIS A 1 337 ? -0.485 -21.281 -20.406 1 89.94 337 HIS A CA 1
ATOM 2630 C C . HIS A 1 337 ? -1.184 -22.297 -19.5 1 89.94 337 HIS A C 1
ATOM 2632 O O . HIS A 1 337 ? -0.538 -23.188 -18.953 1 89.94 337 HIS A O 1
ATOM 2638 N N . GLU A 1 338 ? -2.432 -21.953 -19.297 1 84.25 338 GLU A N 1
ATOM 2639 C CA . GLU A 1 338 ? -3.303 -22.906 -18.625 1 84.25 338 GLU A CA 1
ATOM 2640 C C . GLU A 1 338 ? -4.023 -23.797 -19.641 1 84.25 338 GLU A C 1
ATOM 2642 O O . GLU A 1 338 ? -4.668 -23.297 -20.562 1 84.25 338 GLU A O 1
ATOM 2647 N N . GLN A 1 339 ? -3.836 -25.094 -19.547 1 72.19 339 GLN A N 1
ATOM 2648 C CA . GLN A 1 339 ? -4.395 -26 -20.547 1 72.19 339 GLN A CA 1
ATOM 2649 C C . GLN A 1 339 ? -5.855 -26.312 -20.25 1 72.19 339 GLN A C 1
ATOM 2651 O O . GLN A 1 339 ? -6.59 -26.781 -21.125 1 72.19 339 GLN A O 1
ATOM 2656 N N . GLY A 1 340 ? -6.383 -25.828 -19.25 1 65.75 340 GLY A N 1
ATOM 2657 C CA . GLY A 1 340 ? -7.777 -26.062 -18.922 1 65.75 340 GLY A CA 1
ATOM 2658 C C . GLY A 1 340 ? -8.07 -27.516 -18.578 1 65.75 340 GLY A C 1
ATOM 2659 O O . GLY A 1 340 ? -7.309 -28.156 -17.844 1 65.75 340 GLY A O 1
ATOM 2660 N N . PHE A 1 341 ? -9.266 -27.984 -19.031 1 59.84 341 PHE A N 1
ATOM 2661 C CA . PHE A 1 341 ? -9.766 -29.328 -18.781 1 59.84 341 PHE A CA 1
ATOM 2662 C C . PHE A 1 341 ? -8.93 -30.375 -19.516 1 59.84 341 PHE A C 1
ATOM 2664 O O . PHE A 1 341 ? -8.977 -31.562 -19.188 1 59.84 341 PHE A O 1
ATOM 2671 N N . TRP A 1 342 ? -8.203 -29.844 -20.453 1 47.06 342 TRP A N 1
ATOM 2672 C CA . TRP A 1 342 ? -7.594 -30.797 -21.359 1 47.06 342 TRP A CA 1
ATOM 2673 C C . TRP A 1 342 ? -6.363 -31.438 -20.734 1 47.06 342 TRP A C 1
ATOM 2675 O O . TRP A 1 342 ? -5.828 -32.406 -21.266 1 47.06 342 TRP A O 1
ATOM 2685 N N . TYR A 1 343 ? -5.859 -30.734 -19.766 1 46.59 343 TYR A N 1
ATOM 2686 C CA . TYR A 1 343 ? -4.664 -31.375 -19.234 1 46.59 343 TYR A CA 1
ATOM 2687 C C . TYR A 1 343 ? -5.027 -32.406 -18.141 1 46.59 343 TYR A C 1
ATOM 2689 O O . TYR A 1 343 ? -5.691 -32.062 -17.172 1 46.59 343 TYR A O 1
ATOM 2697 N N . GLN A 1 344 ? -5.27 -33.531 -18.422 1 44.12 344 GLN A N 1
ATOM 2698 C CA . GLN A 1 344 ? -5.359 -34.562 -17.406 1 44.12 344 GLN A CA 1
ATOM 2699 C C . GLN A 1 344 ? -3.973 -35 -16.953 1 44.12 344 GLN A C 1
ATOM 2701 O O . GLN A 1 344 ? -3.164 -35.469 -17.766 1 44.12 344 GLN A O 1
ATOM 2706 N N . PRO A 1 345 ? -3.451 -34.25 -15.844 1 45.25 345 PRO A N 1
ATOM 2707 C CA . PRO A 1 345 ? -2.201 -34.844 -15.367 1 45.25 345 PRO A CA 1
ATOM 2708 C C . PRO A 1 345 ? -2.26 -36.375 -15.305 1 45.25 345 PRO A C 1
ATOM 2710 O O . PRO A 1 345 ? -3.318 -36.938 -15.023 1 45.25 345 PRO A O 1
ATOM 2713 N N . LYS A 1 346 ? -1.623 -37.031 -16.109 1 41.91 346 LYS A N 1
ATOM 2714 C CA . LYS A 1 346 ? -1.489 -38.469 -15.914 1 41.91 346 LYS A CA 1
ATOM 2715 C C . LYS A 1 346 ? -1.196 -38.812 -14.461 1 41.91 346 LYS A C 1
ATOM 2717 O O . LYS A 1 346 ? -0.271 -38.25 -13.859 1 41.91 346 LYS A O 1
ATOM 2722 N N . ASP A 1 347 ? -2.252 -39.062 -13.555 1 38.09 347 ASP A N 1
ATOM 2723 C CA . ASP A 1 347 ? -2.215 -39.594 -12.195 1 38.09 347 ASP A CA 1
ATOM 2724 C C . ASP A 1 347 ? -1.055 -40.562 -12.016 1 38.09 347 ASP A C 1
ATOM 2726 O O . ASP A 1 347 ? -1.221 -41.781 -12.195 1 38.09 347 ASP A O 1
ATOM 2730 N N . GLU A 1 348 ? 0.016 -40.656 -12.555 1 37.25 348 GLU A N 1
ATOM 2731 C CA . GLU A 1 348 ? 0.548 -41.75 -11.734 1 37.25 348 GLU A CA 1
ATOM 2732 C C . GLU A 1 348 ? 0.352 -41.438 -10.25 1 37.25 348 GLU A C 1
ATOM 2734 O O . GLU A 1 348 ? 0.12 -42.375 -9.453 1 37.25 348 GLU A O 1
ATOM 2739 N N . ASP A 1 349 ? 0.872 -40.375 -9.664 1 35.19 349 ASP A N 1
ATOM 2740 C CA . ASP A 1 349 ? 1.047 -40.25 -8.219 1 35.19 349 ASP A CA 1
ATOM 2741 C C . ASP A 1 349 ? -0.175 -39.625 -7.57 1 35.19 349 ASP A C 1
ATOM 2743 O O . ASP A 1 349 ? -0.082 -39.062 -6.473 1 35.19 349 ASP A O 1
ATOM 2747 N N . SER A 1 350 ? -1.263 -39.219 -8.258 1 35.44 350 SER A N 1
ATOM 2748 C CA . SER A 1 350 ? -2.389 -38.719 -7.492 1 35.44 350 SER A CA 1
ATOM 2749 C C . SER A 1 350 ? -2.967 -39.75 -6.562 1 35.44 350 SER A C 1
ATOM 2751 O O . SER A 1 350 ? -3.535 -40.75 -7.023 1 35.44 350 SER A O 1
ATOM 2753 N N . GLY A 1 351 ? -2.377 -40.125 -5.477 1 32.38 351 GLY A N 1
ATOM 2754 C CA . GLY A 1 351 ? -3.133 -40.844 -4.461 1 32.38 351 GLY A CA 1
ATOM 2755 C C . GLY A 1 351 ? -4.566 -40.375 -4.336 1 32.38 351 GLY A C 1
ATOM 2756 O O . GLY A 1 351 ? -4.824 -39.156 -4.363 1 32.38 351 GLY A O 1
ATOM 2757 N N . SER A 1 352 ? -5.574 -41.094 -4.855 1 33.06 352 SER A N 1
ATOM 2758 C CA . SER A 1 352 ? -7.035 -41.031 -4.891 1 33.06 352 SER A CA 1
ATOM 2759 C C . SER A 1 352 ? -7.605 -40.531 -3.574 1 33.06 352 SER A C 1
ATOM 2761 O O . SER A 1 352 ? -8.773 -40.781 -3.258 1 33.06 352 SER A O 1
ATOM 2763 N N . GLY A 1 353 ? -6.984 -39.75 -2.605 1 31.47 353 GLY A N 1
ATOM 2764 C CA . GLY A 1 353 ? -7.977 -39.594 -1.552 1 31.47 353 GLY A CA 1
ATOM 2765 C C . GLY A 1 353 ? -9.18 -38.781 -1.969 1 31.47 353 GLY A C 1
ATOM 2766 O O . GLY A 1 353 ? -9.023 -37.719 -2.551 1 31.47 353 GLY A O 1
ATOM 2767 N N . ASN A 1 354 ? -10.32 -39.312 -2.381 1 30.95 354 ASN A N 1
ATOM 2768 C CA . ASN A 1 354 ? -11.703 -38.938 -2.68 1 30.95 354 ASN A CA 1
ATOM 2769 C C . ASN A 1 354 ? -12.211 -37.844 -1.735 1 30.95 354 ASN A C 1
ATOM 2771 O O . ASN A 1 354 ? -13.422 -37.688 -1.575 1 30.95 354 ASN A O 1
ATOM 2775 N N . TYR A 1 355 ? -11.508 -37.125 -0.867 1 29.11 355 TYR A N 1
ATOM 2776 C CA . TYR A 1 355 ? -12.383 -36.344 -0.014 1 29.11 355 TYR A CA 1
ATOM 2777 C C . TYR A 1 355 ? -12.82 -35.062 -0.717 1 29.11 355 TYR A C 1
ATOM 2779 O O . TYR A 1 355 ? -12 -34.188 -0.978 1 29.11 355 TYR A O 1
ATOM 2787 N N . ALA A 1 356 ? -13.797 -35.062 -1.592 1 33.47 356 ALA A N 1
ATOM 2788 C CA . ALA A 1 356 ? -14.477 -33.969 -2.264 1 33.47 356 ALA A CA 1
ATOM 2789 C C . ALA A 1 356 ? -14.938 -32.906 -1.258 1 33.47 356 ALA A C 1
ATOM 2791 O O . ALA A 1 356 ? -15.531 -31.906 -1.638 1 33.47 356 ALA A O 1
ATOM 2792 N N . GLY A 1 357 ? -14.695 -32.875 -0.047 1 29.98 357 GLY A N 1
ATOM 2793 C CA . GLY A 1 357 ? -15.422 -31.922 0.786 1 29.98 357 GLY A CA 1
ATOM 2794 C C . GLY A 1 357 ? -15.047 -30.469 0.519 1 29.98 357 GLY A C 1
ATOM 2795 O O . GLY A 1 357 ? -14.203 -30.188 -0.335 1 29.98 357 GLY A O 1
ATOM 2796 N N . LYS A 1 358 ? -15.711 -29.422 1.227 1 39 358 LYS A N 1
ATOM 2797 C CA . LYS A 1 358 ? -15.555 -27.969 1.317 1 39 358 LYS A CA 1
ATOM 2798 C C . LYS A 1 358 ? -14.086 -27.578 1.24 1 39 358 LYS A C 1
ATOM 2800 O O . LYS A 1 358 ? -13.766 -26.391 1.141 1 39 358 LYS A O 1
ATOM 2805 N N . GLU A 1 359 ? -13.195 -28.469 1.36 1 40.06 359 GLU A N 1
ATOM 2806 C CA . GLU A 1 359 ? -11.758 -28.266 1.503 1 40.06 359 GLU A CA 1
ATOM 2807 C C . GLU A 1 359 ? -11.07 -28.219 0.142 1 40.06 359 GLU A C 1
ATOM 2809 O O . GLU A 1 359 ? -9.859 -27.969 0.059 1 40.06 359 GLU A O 1
ATOM 2814 N N . ASP A 1 360 ? -11.727 -28.438 -0.928 1 37.84 360 ASP A N 1
ATOM 2815 C CA . ASP A 1 360 ? -11.086 -28.594 -2.232 1 37.84 360 ASP A CA 1
ATOM 2816 C C . ASP A 1 360 ? -10.797 -27.234 -2.869 1 37.84 360 ASP A C 1
ATOM 2818 O O . ASP A 1 360 ? -10.188 -27.156 -3.938 1 37.84 360 ASP A O 1
ATOM 2822 N N . PHE A 1 361 ? -11.344 -26.203 -2.275 1 39.75 361 PHE A N 1
ATOM 2823 C CA . PHE A 1 361 ? -11.234 -24.875 -2.861 1 39.75 361 PHE A CA 1
ATOM 2824 C C . PHE A 1 361 ? -10.555 -23.906 -1.892 1 39.75 361 PHE A C 1
ATOM 2826 O O . PHE A 1 361 ? -10.898 -23.875 -0.708 1 39.75 361 PHE A O 1
ATOM 2833 N N . CYS A 1 362 ? -9.289 -23.688 -2.07 1 42.09 362 CYS A N 1
ATOM 2834 C CA . CYS A 1 362 ? -8.688 -22.703 -1.189 1 42.09 362 CYS A CA 1
ATOM 2835 C C . CYS A 1 362 ? -8.766 -21.312 -1.806 1 42.09 362 CYS A C 1
ATOM 2837 O O . CYS A 1 362 ? -8.336 -21.094 -2.941 1 42.09 362 CYS A O 1
ATOM 2839 N N . CYS A 1 363 ? -9.766 -20.609 -1.425 1 39.88 363 CYS A N 1
ATOM 2840 C CA . CYS A 1 363 ? -9.734 -19.188 -1.775 1 39.88 363 CYS A CA 1
ATOM 2841 C C . CYS A 1 363 ? -8.414 -18.547 -1.371 1 39.88 363 CYS A C 1
ATOM 2843 O O . CYS A 1 363 ? -8.039 -18.578 -0.197 1 39.88 363 CYS A O 1
ATOM 2845 N N . SER A 1 364 ? -7.426 -18.766 -2.145 1 37.94 364 SER A N 1
ATOM 2846 C CA . SER A 1 364 ? -6.184 -18.047 -1.862 1 37.94 364 SER A CA 1
ATOM 2847 C C . SER A 1 364 ? -6.402 -16.547 -1.842 1 37.94 364 SER A C 1
ATOM 2849 O O . SER A 1 364 ? -7.258 -16.016 -2.561 1 37.94 364 SER A O 1
ATOM 2851 N N . MET B 1 1 ? -72.438 -3.43 -35.156 1 21.83 1 MET B N 1
ATOM 2852 C CA . MET B 1 1 ? -72.562 -2.135 -34.5 1 21.83 1 MET B CA 1
ATOM 2853 C C . MET B 1 1 ? -71.188 -1.53 -34.188 1 21.83 1 MET B C 1
ATOM 2855 O O . MET B 1 1 ? -70.312 -2.193 -33.625 1 21.83 1 MET B O 1
ATOM 2859 N N . ARG B 1 2 ? -70.75 -0.465 -34.969 1 22.75 2 ARG B N 1
ATOM 2860 C CA . ARG B 1 2 ? -69.688 0.504 -35.25 1 22.75 2 ARG B CA 1
ATOM 2861 C C . ARG B 1 2 ? -69.438 1.375 -34.031 1 22.75 2 ARG B C 1
ATOM 2863 O O . ARG B 1 2 ? -70.25 2.152 -33.625 1 22.75 2 ARG B O 1
ATOM 2870 N N . PHE B 1 3 ? -68.75 0.705 -32.906 1 25.16 3 PHE B N 1
ATOM 2871 C CA . PHE B 1 3 ? -68.438 1.307 -31.594 1 25.16 3 PHE B CA 1
ATOM 2872 C C . PHE B 1 3 ? -67.688 2.611 -31.766 1 25.16 3 PHE B C 1
ATOM 2874 O O . PHE B 1 3 ? -66.625 2.646 -32.438 1 25.16 3 PHE B O 1
ATOM 2881 N N . ASN B 1 4 ? -68.312 3.807 -31.672 1 22.69 4 ASN B N 1
ATOM 2882 C CA . ASN B 1 4 ? -68.062 5.23 -31.828 1 22.69 4 ASN B CA 1
ATOM 2883 C C . ASN B 1 4 ? -67 5.695 -30.812 1 22.69 4 ASN B C 1
ATOM 2885 O O . ASN B 1 4 ? -67.25 5.641 -29.609 1 22.69 4 ASN B O 1
ATOM 2889 N N . THR B 1 5 ? -65.625 5.773 -31.109 1 24.64 5 THR B N 1
ATOM 2890 C CA . THR B 1 5 ? -64.25 6 -30.578 1 24.64 5 THR B CA 1
ATOM 2891 C C . THR B 1 5 ? -64.125 7.434 -30.062 1 24.64 5 THR B C 1
ATOM 2893 O O . THR B 1 5 ? -63 7.91 -29.859 1 24.64 5 THR B O 1
ATOM 2896 N N . SER B 1 6 ? -65.25 8.305 -30.047 1 20.94 6 SER B N 1
ATOM 2897 C CA . SER B 1 6 ? -65.062 9.75 -30.141 1 20.94 6 SER B CA 1
ATOM 2898 C C . SER B 1 6 ? -64.438 10.305 -28.875 1 20.94 6 SER B C 1
ATOM 2900 O O . SER B 1 6 ? -63.531 11.164 -28.938 1 20.94 6 SER B O 1
ATOM 2902 N N . ASP B 1 7 ? -65 10.234 -27.672 1 20.02 7 ASP B N 1
ATOM 2903 C CA . ASP B 1 7 ? -65.312 11.406 -26.859 1 20.02 7 ASP B CA 1
ATOM 2904 C C . ASP B 1 7 ? -64.062 11.883 -26.125 1 20.02 7 ASP B C 1
ATOM 2906 O O . ASP B 1 7 ? -63.875 13.086 -25.906 1 20.02 7 ASP B O 1
ATOM 2910 N N . LEU B 1 8 ? -63.438 11.156 -25.125 1 20.95 8 LEU B N 1
ATOM 2911 C CA . LEU B 1 8 ? -63.219 11.672 -23.781 1 20.95 8 LEU B CA 1
ATOM 2912 C C . LEU B 1 8 ? -61.906 12.438 -23.719 1 20.95 8 LEU B C 1
ATOM 2914 O O . LEU B 1 8 ? -60.844 11.859 -23.438 1 20.95 8 LEU B O 1
ATOM 2918 N N . ALA B 1 9 ? -61.469 13.328 -24.766 1 21.03 9 ALA B N 1
ATOM 2919 C CA . ALA B 1 9 ? -60.188 14 -24.797 1 21.03 9 ALA B CA 1
ATOM 2920 C C . ALA B 1 9 ? -60.094 15.109 -23.766 1 21.03 9 ALA B C 1
ATOM 2922 O O . ALA B 1 9 ? -60.188 16.297 -24.094 1 21.03 9 ALA B O 1
ATOM 2923 N N . ARG B 1 10 ? -60.844 14.969 -22.594 1 22.58 10 ARG B N 1
ATOM 2924 C CA . ARG B 1 10 ? -60.875 16.203 -21.812 1 22.58 10 ARG B CA 1
ATOM 2925 C C . ARG B 1 10 ? -59.469 16.703 -21.5 1 22.58 10 ARG B C 1
ATOM 2927 O O . ARG B 1 10 ? -58.562 15.906 -21.203 1 22.58 10 ARG B O 1
ATOM 2934 N N . SER B 1 11 ? -59.125 17.938 -21.891 1 22.72 11 SER B N 1
ATOM 2935 C CA . SER B 1 11 ? -58.031 18.875 -21.875 1 22.72 11 SER B CA 1
ATOM 2936 C C . SER B 1 11 ? -57.562 19.156 -20.438 1 22.72 11 SER B C 1
ATOM 2938 O O . SER B 1 11 ? -58.312 19.703 -19.641 1 22.72 11 SER B O 1
ATOM 2940 N N . LEU B 1 12 ? -56.969 18.25 -19.734 1 24.08 12 LEU B N 1
ATOM 2941 C CA . LEU B 1 12 ? -56.625 18.5 -18.344 1 24.08 12 LEU B CA 1
ATOM 2942 C C . LEU B 1 12 ? -55.906 19.844 -18.188 1 24.08 12 LEU B C 1
ATOM 2944 O O . LEU B 1 12 ? -55 20.172 -18.969 1 24.08 12 LEU B O 1
ATOM 2948 N N . PRO B 1 13 ? -56.562 20.797 -17.609 1 24.39 13 PRO B N 1
ATOM 2949 C CA . PRO B 1 13 ? -56.031 22.156 -17.484 1 24.39 13 PRO B CA 1
ATOM 2950 C C . PRO B 1 13 ? -54.625 22.203 -16.906 1 24.39 13 PRO B C 1
ATOM 2952 O O . PRO B 1 13 ? -54.219 21.281 -16.188 1 24.39 13 PRO B O 1
ATOM 2955 N N . THR B 1 14 ? -53.656 22.797 -17.578 1 26.42 14 THR B N 1
ATOM 2956 C CA . THR B 1 14 ? -52.25 23.094 -17.328 1 26.42 14 THR B CA 1
ATOM 2957 C C . THR B 1 14 ? -52.094 23.953 -16.062 1 26.42 14 THR B C 1
ATOM 2959 O O . THR B 1 14 ? -52.625 25.078 -16.016 1 26.42 14 THR B O 1
ATOM 2962 N N . PRO B 1 15 ? -52.281 23.312 -14.852 1 24.98 15 PRO B N 1
ATOM 2963 C CA . PRO B 1 15 ? -52.219 24.234 -13.711 1 24.98 15 PRO B CA 1
ATOM 2964 C C . PRO B 1 15 ? -51.031 25.172 -13.75 1 24.98 15 PRO B C 1
ATOM 2966 O O . PRO B 1 15 ? -49.969 24.797 -14.25 1 24.98 15 PRO B O 1
ATOM 2969 N N . GLU B 1 16 ? -51.219 26.391 -13.922 1 25.62 16 GLU B N 1
ATOM 2970 C CA . GLU B 1 16 ? -50.281 27.516 -13.898 1 25.62 16 GLU B 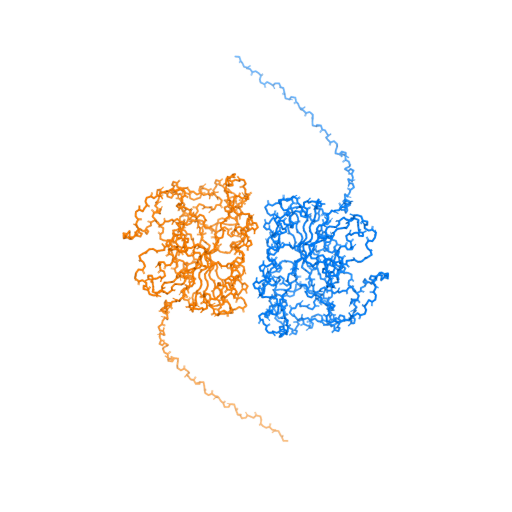CA 1
ATOM 2971 C C . GLU B 1 16 ? -49.469 27.516 -12.617 1 25.62 16 GLU B C 1
ATOM 2973 O O . GLU B 1 16 ? -50 27.656 -11.523 1 25.62 16 GLU B O 1
ATOM 2978 N N . TYR B 1 17 ? -48.438 26.609 -12.5 1 24.7 17 TYR B N 1
ATOM 2979 C CA . TYR B 1 17 ? -47.594 26.578 -11.32 1 24.7 17 TYR B CA 1
ATOM 2980 C C . TYR B 1 17 ? -46.906 27.922 -11.086 1 24.7 17 TYR B C 1
ATOM 2982 O O . TYR B 1 17 ? -46.125 28.375 -11.922 1 24.7 17 TYR B O 1
ATOM 2990 N N . THR B 1 18 ? -47.594 28.844 -10.539 1 27.39 18 THR B N 1
ATOM 2991 C CA . THR B 1 18 ? -46.938 30.078 -10.148 1 27.39 18 THR B CA 1
ATOM 2992 C C . THR B 1 18 ? -45.719 29.781 -9.258 1 27.39 18 THR B C 1
ATOM 2994 O O . THR B 1 18 ? -45.844 29.125 -8.234 1 27.39 18 THR B O 1
ATOM 2997 N N . PRO B 1 19 ? -44.469 29.953 -9.781 1 26.06 19 PRO B N 1
ATOM 2998 C CA . PRO B 1 19 ? -43.188 29.656 -9.148 1 26.06 19 PRO B CA 1
ATOM 2999 C C . PRO B 1 19 ? -42.969 30.453 -7.855 1 26.06 19 PRO B C 1
ATOM 3001 O O . PRO B 1 19 ? -42.719 31.656 -7.902 1 26.06 19 PRO B O 1
ATOM 3004 N N . VAL B 1 20 ? -43.938 30.594 -6.973 1 25.19 20 VAL B N 1
ATOM 3005 C CA . VAL B 1 20 ? -43.75 31.656 -5.988 1 25.19 20 VAL B CA 1
ATOM 3006 C C . VAL B 1 20 ? -42.5 31.406 -5.168 1 25.19 20 VAL B C 1
ATOM 3008 O O . VAL B 1 20 ? -41.844 32.344 -4.703 1 25.19 20 VAL B O 1
ATOM 3011 N N . ASN B 1 21 ? -42.406 30.172 -4.516 1 28.72 21 ASN B N 1
ATOM 3012 C CA . ASN B 1 21 ? -41.906 30.281 -3.146 1 28.72 21 ASN B CA 1
ATOM 3013 C C . ASN B 1 21 ? -40.406 30.625 -3.111 1 28.72 21 ASN B C 1
ATOM 3015 O O . ASN B 1 21 ? -39.594 29.969 -3.76 1 28.72 21 ASN B O 1
ATOM 3019 N N . SER B 1 22 ? -40.031 31.844 -2.855 1 27.58 22 SER B N 1
ATOM 3020 C CA . SER B 1 22 ? -38.688 32.375 -2.623 1 27.58 22 SER B CA 1
ATOM 3021 C C . SER B 1 22 ? -37.938 31.516 -1.614 1 27.58 22 SER B C 1
ATOM 3023 O O . SER B 1 22 ? -38.375 31.328 -0.486 1 27.58 22 SER B O 1
ATOM 3025 N N . PRO B 1 23 ? -37.188 30.547 -2.092 1 28.12 23 PRO B N 1
ATOM 3026 C CA . PRO B 1 23 ? -36.531 29.688 -1.1 1 28.12 23 PRO B CA 1
ATOM 3027 C C . PRO B 1 23 ? -35.812 30.484 -0.006 1 28.12 23 PRO B C 1
ATOM 3029 O O . PRO B 1 23 ? -35.188 31.484 -0.295 1 28.12 23 PRO B O 1
ATOM 3032 N N . THR B 1 24 ? -36.406 30.672 1.104 1 30.56 24 THR B N 1
ATOM 3033 C CA . THR B 1 24 ? -35.75 31.172 2.309 1 30.56 24 THR B CA 1
ATOM 3034 C C . THR B 1 24 ? -34.375 30.578 2.467 1 30.56 24 THR B C 1
ATOM 3036 O O . THR B 1 24 ? -34.188 29.359 2.316 1 30.56 24 THR B O 1
ATOM 3039 N N . SER B 1 25 ? -33.344 31.375 2.271 1 29.06 25 SER B N 1
ATOM 3040 C CA . SER B 1 25 ? -31.906 31.141 2.436 1 29.06 25 SER B CA 1
ATOM 3041 C C . SER B 1 25 ? -31.625 30.297 3.676 1 29.06 25 SER B C 1
ATOM 3043 O O . SER B 1 25 ? -31.875 30.734 4.801 1 29.06 25 SER B O 1
ATOM 3045 N N . SER B 1 26 ? -31.906 29 3.574 1 29.94 26 SER B N 1
ATOM 3046 C CA . SER B 1 26 ? -31.453 28.219 4.715 1 29.94 26 SER B CA 1
ATOM 3047 C C . SER B 1 26 ? -30.062 28.656 5.164 1 29.94 26 SER B C 1
ATOM 3049 O O . SER B 1 26 ? -29.156 28.844 4.336 1 29.94 26 SER B O 1
ATOM 3051 N N . PRO B 1 27 ? -29.875 29.188 6.328 1 28.69 27 PRO B N 1
ATOM 3052 C CA . PRO B 1 27 ? -28.547 29.625 6.793 1 28.69 27 PRO B CA 1
ATOM 3053 C C . PRO B 1 27 ? -27.453 28.625 6.469 1 28.69 27 PRO B C 1
ATOM 3055 O O . PRO B 1 27 ? -27.688 27.406 6.484 1 28.69 27 PRO B O 1
ATOM 3058 N N . VAL B 1 28 ? -26.562 28.922 5.641 1 31.67 28 VAL B N 1
ATOM 3059 C CA . VAL B 1 28 ? -25.281 28.25 5.418 1 31.67 28 VAL B CA 1
ATOM 3060 C C . VAL B 1 28 ? -24.766 27.656 6.73 1 31.67 28 VAL B C 1
ATOM 3062 O O . VAL B 1 28 ? -24.531 28.391 7.695 1 31.67 28 VAL B O 1
ATOM 3065 N N . GLN B 1 29 ? -25.203 26.469 6.988 1 31 29 GLN B N 1
ATOM 3066 C CA . GLN B 1 29 ? -24.609 25.75 8.109 1 31 29 GLN B CA 1
ATOM 3067 C C . GLN B 1 29 ? -23.125 26.078 8.234 1 31 29 GLN B C 1
ATOM 3069 O O . GLN B 1 29 ? -22.328 25.766 7.344 1 31 29 GLN B O 1
ATOM 3074 N N . SER B 1 30 ? -22.672 27.172 8.828 1 33.94 30 SER B N 1
ATOM 3075 C CA . SER B 1 30 ? -21.328 27.578 9.242 1 33.94 30 SER B CA 1
ATOM 3076 C C . SER B 1 30 ? -20.422 26.359 9.461 1 33.94 30 SER B C 1
ATOM 3078 O O . SER B 1 30 ? -20.922 25.234 9.602 1 33.94 30 SER B O 1
ATOM 3080 N N . THR B 1 31 ? -19.062 26.547 9.672 1 42.94 31 THR B N 1
ATOM 3081 C CA . THR B 1 31 ? -17.953 25.812 10.258 1 42.94 31 THR B CA 1
ATOM 3082 C C . THR B 1 31 ? -18.453 24.844 11.328 1 42.94 31 THR B C 1
ATOM 3084 O O . THR B 1 31 ? -19.438 25.125 12.008 1 42.94 31 THR B O 1
ATOM 3087 N N . PHE B 1 32 ? -18.172 23.578 11.258 1 47.88 32 PHE B N 1
ATOM 3088 C CA . PHE B 1 32 ? -18.562 22.609 12.273 1 47.88 32 PHE B CA 1
ATOM 3089 C C . PHE B 1 32 ? -18.609 23.25 13.656 1 47.88 32 PHE B C 1
ATOM 3091 O O . PHE B 1 32 ? -17.578 23.656 14.195 1 47.88 32 PHE B O 1
ATOM 3098 N N . GLU B 1 33 ? -19.578 23.984 13.938 1 58.28 33 GLU B N 1
ATOM 3099 C CA . GLU B 1 33 ? -19.922 24.672 15.18 1 58.28 33 GLU B CA 1
ATOM 3100 C C . GLU B 1 33 ? -19.938 23.703 16.359 1 58.28 33 GLU B C 1
ATOM 3102 O O . GLU B 1 33 ? -19.875 24.125 17.516 1 58.28 33 GLU B O 1
ATOM 3107 N N . ILE B 1 34 ? -19.828 22.281 16.062 1 72.81 34 ILE B N 1
ATOM 3108 C CA . ILE B 1 34 ? -19.922 21.469 17.266 1 72.81 34 ILE B CA 1
ATOM 3109 C C . ILE B 1 34 ? -18.531 21 17.688 1 72.81 34 ILE B C 1
ATOM 3111 O O . ILE B 1 34 ? -17.766 20.516 16.859 1 72.81 34 ILE B O 1
ATOM 3115 N N . PRO B 1 35 ? -18.109 21.219 18.844 1 91.12 35 PRO B N 1
ATOM 3116 C CA . PRO B 1 35 ? -16.828 20.75 19.375 1 91.12 35 PRO B CA 1
ATOM 3117 C C . PRO B 1 35 ? -16.625 19.25 19.172 1 91.12 35 PRO B C 1
ATOM 3119 O O . PRO B 1 35 ? -17.578 18.469 19.281 1 91.12 35 PRO B O 1
ATOM 3122 N N . LEU B 1 36 ? -15.422 18.938 18.688 1 97.38 36 LEU B N 1
ATOM 3123 C CA . LEU B 1 36 ? -15.039 17.547 18.469 1 97.38 36 LEU B CA 1
ATOM 3124 C C . LEU B 1 36 ? -14.258 17 19.672 1 97.38 36 LEU B C 1
ATOM 3126 O O . LEU B 1 36 ? -13.711 17.781 20.469 1 97.38 36 LEU B O 1
ATOM 3130 N N . THR B 1 37 ? -14.352 15.703 19.875 1 98.5 37 THR B N 1
ATOM 3131 C CA . THR B 1 37 ? -13.398 14.969 20.688 1 98.5 37 THR B CA 1
ATOM 3132 C C . THR B 1 37 ? -12.375 14.25 19.797 1 98.5 37 THR B C 1
ATOM 3134 O O . THR B 1 37 ? -12.688 13.227 19.188 1 98.5 37 THR B O 1
ATOM 3137 N N . ILE B 1 38 ? -11.156 14.789 19.797 1 98.88 38 ILE B N 1
ATOM 3138 C CA . ILE B 1 38 ? -10.18 14.414 18.781 1 98.88 38 ILE B CA 1
ATOM 3139 C C . ILE B 1 38 ? -9.102 13.531 19.406 1 98.88 38 ILE B C 1
ATOM 3141 O O . ILE B 1 38 ? -8.461 13.914 20.391 1 98.88 38 ILE B O 1
ATOM 3145 N N . ALA B 1 39 ? -8.93 12.32 18.875 1 98.94 39 ALA B N 1
ATOM 3146 C CA . ALA B 1 39 ? -7.746 11.523 19.188 1 98.94 39 ALA B CA 1
ATOM 3147 C C . ALA B 1 39 ? -6.562 11.938 18.312 1 98.94 39 ALA B C 1
ATOM 3149 O O . ALA B 1 39 ? -6.676 11.977 17.078 1 98.94 39 ALA B O 1
ATOM 3150 N N . ILE B 1 40 ? -5.461 12.258 18.906 1 98.81 40 ILE B N 1
ATOM 3151 C CA . ILE B 1 40 ? -4.254 12.641 18.188 1 98.81 40 ILE B CA 1
ATOM 3152 C C . ILE B 1 40 ? -3.117 11.68 18.531 1 98.81 40 ILE B C 1
ATOM 3154 O O . ILE B 1 40 ? -2.629 11.68 19.672 1 98.81 40 ILE B O 1
ATOM 3158 N N . THR B 1 41 ? -2.76 10.805 17.562 1 98.75 41 THR B N 1
ATOM 3159 C CA . THR B 1 41 ? -1.565 9.992 17.766 1 98.75 41 THR B CA 1
ATOM 3160 C C . THR B 1 41 ? -0.309 10.766 17.391 1 98.75 41 THR B C 1
ATOM 3162 O O . THR B 1 41 ? -0.354 11.641 16.516 1 98.75 41 THR B O 1
ATOM 3165 N N . GLY B 1 42 ? 0.847 10.352 17.969 1 96.94 42 GLY B N 1
ATOM 3166 C CA . GLY B 1 42 ? 2.035 11.164 17.781 1 96.94 42 GLY B CA 1
ATOM 3167 C C . GLY B 1 42 ? 1.922 12.547 18.391 1 96.94 42 GLY B C 1
ATOM 3168 O O . GLY B 1 42 ? 2.434 13.523 17.828 1 96.94 42 GLY B O 1
ATOM 3169 N N . SER B 1 43 ? 1.246 12.664 19.5 1 96.5 43 SER B N 1
ATOM 3170 C CA . SER B 1 43 ? 0.876 13.953 20.078 1 96.5 43 SER B CA 1
ATOM 3171 C C . SER B 1 43 ? 2.07 14.617 20.75 1 96.5 43 SER B C 1
ATOM 3173 O O . SER B 1 43 ? 2.035 15.82 21.047 1 96.5 43 SER B O 1
ATOM 3175 N N . ALA B 1 44 ? 3.104 13.898 21 1 93.44 44 ALA B N 1
ATOM 3176 C CA . ALA B 1 44 ? 4.254 14.438 21.703 1 93.44 44 ALA B CA 1
ATOM 3177 C C . ALA B 1 44 ? 5.344 14.883 20.734 1 93.44 44 ALA B C 1
ATOM 3179 O O . ALA B 1 44 ? 6.449 15.242 21.141 1 93.44 44 ALA B O 1
ATOM 3180 N N . GLY B 1 45 ? 5.051 14.828 19.469 1 90.62 45 GLY B N 1
ATOM 3181 C CA . GLY B 1 45 ? 5.977 15.312 18.453 1 90.62 45 GLY B CA 1
ATOM 3182 C C . GLY B 1 45 ? 5.77 16.781 18.109 1 90.62 45 GLY B C 1
ATOM 3183 O O . GLY B 1 45 ? 4.871 17.422 18.641 1 90.62 45 GLY B O 1
ATOM 3184 N N . LEU B 1 46 ? 6.566 17.266 17.203 1 87.44 46 L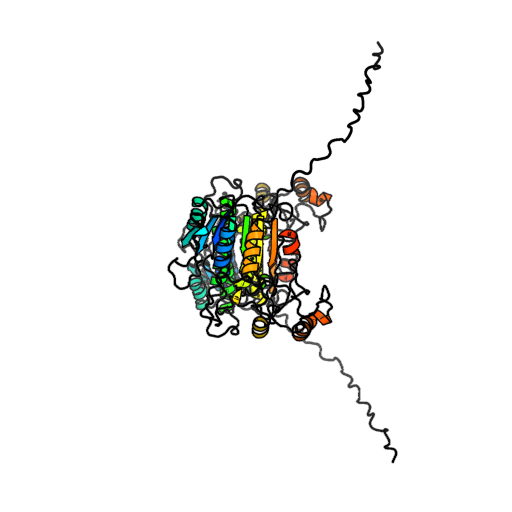EU B N 1
ATOM 3185 C CA . LEU B 1 46 ? 6.535 18.656 16.781 1 87.44 46 LEU B CA 1
ATOM 3186 C C . LEU B 1 46 ? 5.148 19.047 16.281 1 87.44 46 LEU B C 1
ATOM 3188 O O . LEU B 1 46 ? 4.547 20 16.766 1 87.44 46 LEU B O 1
ATOM 3192 N N . VAL B 1 47 ? 4.652 18.281 15.336 1 92.81 47 VAL B N 1
ATOM 3193 C CA . VAL B 1 47 ? 3.352 18.594 14.75 1 92.81 47 VAL B CA 1
ATOM 3194 C C . VAL B 1 47 ? 2.244 18.297 15.758 1 92.81 47 VAL B C 1
ATOM 3196 O O . VAL B 1 47 ? 1.302 19.078 15.906 1 92.81 47 VAL B O 1
ATOM 3199 N N . GLY B 1 48 ? 2.416 17.219 16.469 1 95.88 48 GLY B N 1
ATOM 3200 C CA . GLY B 1 48 ? 1.4 16.797 17.422 1 95.88 48 GLY B CA 1
ATOM 3201 C C . GLY B 1 48 ? 1.16 17.797 18.531 1 95.88 48 GLY B C 1
ATOM 3202 O O . GLY B 1 48 ? 0.012 18.109 18.859 1 95.88 48 GLY B O 1
ATOM 3203 N N . SER B 1 49 ? 2.197 18.297 19.109 1 93.19 49 SER B N 1
ATOM 3204 C CA . SER B 1 49 ? 2.076 19.219 20.219 1 93.19 49 SER B CA 1
ATOM 3205 C C . SER B 1 49 ? 1.41 20.531 19.781 1 93.19 49 SER B C 1
ATOM 3207 O O . SER B 1 49 ? 0.583 21.078 20.516 1 93.19 49 SER B O 1
ATOM 3209 N N . GLY B 1 50 ? 1.788 21.016 18.609 1 93.56 50 GLY B N 1
ATOM 3210 C CA . GLY B 1 50 ? 1.151 22.203 18.062 1 93.56 50 GLY B CA 1
ATOM 3211 C C . GLY B 1 50 ? -0.328 22.016 17.781 1 93.56 50 GLY B C 1
ATOM 3212 O O . GLY B 1 50 ? -1.138 22.891 18.078 1 93.56 50 GLY B O 1
ATOM 3213 N N . LEU B 1 51 ? -0.661 20.875 17.297 1 97.12 51 LEU B N 1
ATOM 3214 C CA . LEU B 1 51 ? -2.053 20.578 16.969 1 97.12 51 LEU B CA 1
ATOM 3215 C C . LEU B 1 51 ? -2.891 20.484 18.25 1 97.12 51 LEU B C 1
ATOM 3217 O O . LEU B 1 51 ? -4.02 20.984 18.281 1 97.12 51 LEU B O 1
ATOM 3221 N N . VAL B 1 52 ? -2.352 19.844 19.266 1 97.06 52 VAL B N 1
ATOM 3222 C CA . VAL B 1 52 ? -3.059 19.734 20.547 1 97.06 52 VAL B CA 1
ATOM 3223 C C . VAL B 1 52 ? -3.424 21.125 21.062 1 97.06 52 VAL B C 1
ATOM 3225 O O . VAL B 1 52 ? -4.582 21.375 21.391 1 97.06 52 VAL B O 1
ATOM 3228 N N . ARG B 1 53 ? -2.486 21.969 21.062 1 94.88 53 ARG B N 1
ATOM 3229 C CA . ARG B 1 53 ? -2.705 23.328 21.578 1 94.88 53 ARG B CA 1
ATOM 3230 C C . ARG B 1 53 ? -3.766 24.047 20.75 1 94.88 53 ARG B C 1
ATOM 3232 O O . ARG B 1 53 ? -4.684 24.656 21.312 1 94.88 53 ARG B O 1
ATOM 3239 N N . LEU B 1 54 ? -3.615 23.969 19.484 1 95.12 54 LEU B N 1
ATOM 3240 C CA . LEU B 1 54 ? -4.547 24.656 18.594 1 95.12 54 LEU B CA 1
ATOM 3241 C C . LEU B 1 54 ? -5.965 24.125 18.766 1 95.12 54 LEU B C 1
ATOM 3243 O O . LEU B 1 54 ? -6.922 24.891 18.859 1 95.12 54 LEU B O 1
ATOM 3247 N N . ALA B 1 55 ? -6.113 22.812 18.812 1 97.38 55 ALA B N 1
ATOM 3248 C CA . ALA B 1 55 ? -7.422 22.188 18.953 1 97.38 55 ALA B CA 1
ATOM 3249 C C . ALA B 1 55 ? -8.086 22.609 20.266 1 97.38 55 ALA B C 1
ATOM 3251 O O . ALA B 1 55 ? -9.281 22.922 20.281 1 97.38 55 ALA B O 1
ATOM 3252 N N . LEU B 1 56 ? -7.34 22.672 21.328 1 96.38 56 LEU B N 1
ATOM 3253 C CA . LEU B 1 56 ? -7.871 23.094 22.609 1 96.38 56 LEU B CA 1
ATOM 3254 C C . LEU B 1 56 ? -8.289 24.562 22.578 1 96.38 56 LEU B C 1
ATOM 3256 O O . LEU B 1 56 ? -9.344 24.922 23.109 1 96.38 56 LEU B O 1
ATOM 3260 N N . LYS B 1 57 ? -7.477 25.328 21.969 1 94 57 LYS B N 1
ATOM 3261 C CA . LYS B 1 57 ? -7.77 26.766 21.859 1 94 57 LYS B CA 1
ATOM 3262 C C . LYS B 1 57 ? -9.062 27 21.078 1 94 57 LYS B C 1
ATOM 3264 O O . LYS B 1 57 ? -9.812 27.938 21.375 1 94 57 LYS B O 1
ATOM 3269 N N . GLU B 1 58 ? -9.297 26.141 20.172 1 94.56 58 GLU B N 1
ATOM 3270 C CA . GLU B 1 58 ? -10.492 26.297 19.344 1 94.56 58 GLU B CA 1
ATOM 3271 C C . GLU B 1 58 ? -11.695 25.609 19.969 1 94.56 58 GLU B C 1
ATOM 3273 O O . GLU B 1 58 ? -12.766 25.531 19.359 1 94.56 58 GLU B O 1
ATOM 3278 N N . GLY B 1 59 ? -11.539 25.016 21.094 1 94.81 59 GLY B N 1
ATOM 3279 C CA . GLY B 1 59 ? -12.672 24.562 21.891 1 94.81 59 GLY B CA 1
ATOM 3280 C C . GLY B 1 59 ? -12.922 23.078 21.781 1 94.81 59 GLY B C 1
ATOM 3281 O O . GLY B 1 59 ? -13.898 22.562 22.344 1 94.81 59 GLY B O 1
ATOM 3282 N N . HIS B 1 60 ? -12.039 22.359 21.156 1 97.62 60 HIS B N 1
ATOM 3283 C CA . HIS B 1 60 ? -12.188 20.922 21.031 1 97.62 60 HIS B CA 1
ATOM 3284 C C . HIS B 1 60 ? -11.633 20.203 22.266 1 97.62 60 HIS B C 1
ATOM 3286 O O . HIS B 1 60 ? -10.953 20.812 23.094 1 97.62 60 HIS B O 1
ATOM 3292 N N . THR B 1 61 ? -12.102 18.984 22.453 1 98 61 THR B N 1
ATOM 3293 C CA . THR B 1 61 ? -11.531 18.078 23.438 1 98 61 THR B CA 1
ATOM 3294 C C . THR B 1 61 ? -10.492 17.156 22.797 1 98 61 THR B C 1
ATOM 3296 O O . THR B 1 61 ? -10.664 16.719 21.656 1 98 61 THR B O 1
ATOM 3299 N N . VAL B 1 62 ? -9.359 16.938 23.547 1 98.44 62 VAL B N 1
ATOM 3300 C CA . VAL B 1 62 ? -8.273 16.203 22.906 1 98.44 62 VAL B CA 1
ATOM 3301 C C . VAL B 1 62 ? -7.883 15.008 23.781 1 98.44 62 VAL B C 1
ATOM 3303 O O . VAL B 1 62 ? -7.637 15.156 24.984 1 98.44 62 VAL B O 1
ATOM 3306 N N . LEU B 1 63 ? -7.93 13.844 23.188 1 98.56 63 LEU B N 1
ATOM 3307 C CA . LEU B 1 63 ? -7.195 12.68 23.688 1 98.56 63 LEU B CA 1
ATOM 3308 C C . LEU B 1 63 ? -5.848 12.555 22.984 1 98.56 63 LEU B C 1
ATOM 3310 O O . LEU B 1 63 ? -5.781 12.148 21.828 1 98.56 63 LEU B O 1
ATOM 3314 N N . ALA B 1 64 ? -4.781 12.883 23.703 1 97.56 64 ALA B N 1
ATOM 3315 C CA . ALA B 1 64 ? -3.426 12.852 23.172 1 97.56 64 ALA B CA 1
ATOM 3316 C C . ALA B 1 64 ? -2.781 11.484 23.406 1 97.56 64 ALA B C 1
ATOM 3318 O O . ALA B 1 64 ? -2.693 11.016 24.547 1 97.56 64 ALA B O 1
ATOM 3319 N N . LEU B 1 65 ? -2.373 10.852 22.328 1 98.06 65 LEU B N 1
ATOM 3320 C CA . LEU B 1 65 ? -1.742 9.539 22.406 1 98.06 65 LEU B CA 1
ATOM 3321 C C . LEU B 1 65 ? -0.311 9.594 21.875 1 98.06 65 LEU B C 1
ATOM 3323 O O . LEU B 1 65 ? -0.041 10.227 20.859 1 98.06 65 LEU B O 1
ATOM 3327 N N . ASP B 1 66 ? 0.551 8.938 22.562 1 96.94 66 ASP B N 1
ATOM 3328 C CA . ASP B 1 66 ? 1.938 8.789 22.141 1 96.94 66 ASP B CA 1
ATOM 3329 C C . ASP B 1 66 ? 2.605 7.609 22.844 1 96.94 66 ASP B C 1
ATOM 3331 O O . ASP B 1 66 ? 2.123 7.145 23.875 1 96.94 66 ASP B O 1
ATOM 3335 N N . ILE B 1 67 ? 3.699 7.156 22.203 1 95 67 ILE B N 1
ATOM 3336 C CA . ILE B 1 67 ? 4.414 6.035 22.797 1 95 67 ILE B CA 1
ATOM 3337 C C . ILE B 1 67 ? 5.297 6.539 23.938 1 95 67 ILE B C 1
ATOM 3339 O O . ILE B 1 67 ? 5.723 5.758 24.797 1 95 67 ILE B O 1
ATOM 3343 N N . VAL B 1 68 ? 5.535 7.812 23.953 1 91.25 68 VAL B N 1
ATOM 3344 C CA . VAL B 1 68 ? 6.43 8.406 24.938 1 91.25 68 VAL B CA 1
ATOM 3345 C C . VAL B 1 68 ? 5.676 8.648 26.25 1 91.25 68 VAL B C 1
ATOM 3347 O O . VAL B 1 68 ? 4.543 9.133 26.234 1 91.25 68 VAL B O 1
ATOM 3350 N N . PRO B 1 69 ? 6.328 8.289 27.281 1 88.69 69 PRO B N 1
ATOM 3351 C CA . PRO B 1 69 ? 5.699 8.617 28.562 1 88.69 69 PRO B CA 1
ATOM 3352 C C . PRO B 1 69 ? 5.598 10.125 28.797 1 88.69 69 PRO B C 1
ATOM 3354 O O . PRO B 1 69 ? 6.438 10.883 28.328 1 88.69 69 PRO B O 1
ATOM 3357 N N . PRO B 1 70 ? 4.598 10.516 29.578 1 80.5 70 PRO B N 1
ATOM 3358 C CA . PRO B 1 70 ? 4.383 11.953 29.797 1 80.5 70 PRO B CA 1
ATOM 3359 C C . PRO B 1 70 ? 5.562 12.633 30.484 1 80.5 70 PRO B C 1
ATOM 3361 O O . PRO B 1 70 ? 5.777 13.836 30.297 1 80.5 70 PRO B O 1
ATOM 3364 N N . ASP B 1 71 ? 6.273 11.906 31.203 1 77.12 71 ASP B N 1
ATOM 3365 C CA . ASP B 1 71 ? 7.367 12.5 31.969 1 77.12 71 ASP B CA 1
ATOM 3366 C C . ASP B 1 71 ? 8.695 12.344 31.234 1 77.12 71 ASP B C 1
ATOM 3368 O O . ASP B 1 71 ? 9.75 12.703 31.75 1 77.12 71 ASP B O 1
ATOM 3372 N N . HIS B 1 72 ? 8.562 12.016 30.016 1 73.69 72 HIS B N 1
ATOM 3373 C CA . HIS B 1 72 ? 9.789 11.805 29.25 1 73.69 72 HIS B CA 1
ATOM 3374 C C . HIS B 1 72 ? 10.406 13.133 28.828 1 73.69 72 HIS B C 1
ATOM 3376 O O . HIS B 1 72 ? 9.703 14.031 28.359 1 73.69 72 HIS B O 1
ATOM 3382 N N . HIS B 1 73 ? 11.688 13.227 28.969 1 64.31 73 HIS B N 1
ATOM 3383 C CA . HIS B 1 73 ? 12.43 14.445 28.656 1 64.31 73 HIS B CA 1
ATOM 3384 C C . HIS B 1 73 ? 12.32 14.781 27.172 1 64.31 73 HIS B C 1
ATOM 3386 O O . HIS B 1 73 ? 12.398 15.953 26.797 1 64.31 73 HIS B O 1
ATOM 3392 N N . GLY B 1 74 ? 12.07 13.805 26.328 1 64.75 74 GLY B N 1
ATOM 3393 C CA . GLY B 1 74 ? 12.008 14.016 24.891 1 64.75 74 GLY B CA 1
ATOM 3394 C C . GLY B 1 74 ? 10.609 14.305 24.391 1 64.75 74 GLY B C 1
ATOM 3395 O O . GLY B 1 74 ? 10.406 14.578 23.203 1 64.75 74 GLY B O 1
ATOM 3396 N N . ALA B 1 75 ? 9.75 14.305 25.281 1 71.31 75 ALA B N 1
ATOM 3397 C CA . ALA B 1 75 ? 8.367 14.562 24.906 1 71.31 75 ALA B CA 1
ATOM 3398 C C . ALA B 1 75 ? 8.102 16.062 24.781 1 71.31 75 ALA B C 1
ATOM 3400 O O . ALA B 1 75 ? 8.484 16.844 25.672 1 71.31 75 ALA B O 1
ATOM 3401 N N . THR B 1 76 ? 7.695 16.453 23.531 1 72.25 76 THR B N 1
ATOM 3402 C CA . THR B 1 76 ? 7.195 17.812 23.391 1 72.25 76 THR B CA 1
ATOM 3403 C C . THR B 1 76 ? 5.711 17.875 23.734 1 72.25 76 THR B C 1
ATOM 3405 O O . THR B 1 76 ? 4.855 17.625 22.875 1 72.25 76 THR B O 1
ATOM 3408 N N . LEU B 1 77 ? 5.449 18.047 25.016 1 76.56 77 LEU B N 1
ATOM 3409 C CA . LEU B 1 77 ? 4.062 18.203 25.453 1 76.56 77 LEU B CA 1
ATOM 3410 C C . LEU B 1 77 ? 3.678 19.672 25.547 1 76.56 77 LEU B C 1
ATOM 3412 O O . LEU B 1 77 ? 4.504 20.5 25.922 1 76.56 77 LEU B O 1
ATOM 3416 N N . PRO B 1 78 ? 2.471 19.906 25.125 1 78.81 78 PRO B N 1
ATOM 3417 C CA . PRO B 1 78 ? 2.059 21.312 25.281 1 78.81 78 PRO B CA 1
ATOM 3418 C C . PRO B 1 78 ? 2.035 21.766 26.734 1 78.81 78 PRO B C 1
ATOM 3420 O O . PRO B 1 78 ? 1.709 20.969 27.625 1 78.81 78 PRO B O 1
ATOM 3423 N N . LYS B 1 79 ? 2.504 22.938 26.891 1 76.56 79 LYS B N 1
ATOM 3424 C CA . LYS B 1 79 ? 2.545 23.531 28.234 1 76.56 79 LYS B CA 1
ATOM 3425 C C . LYS B 1 79 ? 1.425 24.547 28.422 1 76.56 79 LYS B C 1
ATOM 3427 O O . LYS B 1 79 ? 0.782 24.953 27.453 1 76.56 79 LYS B O 1
ATOM 3432 N N . ASN B 1 80 ? 1.124 24.844 29.688 1 79.19 80 ASN B N 1
ATOM 3433 C CA . ASN B 1 80 ? 0.193 25.922 30.047 1 79.19 80 ASN B CA 1
ATOM 3434 C C . ASN B 1 80 ? -1.196 25.656 29.469 1 79.19 80 ASN B C 1
ATOM 3436 O O . ASN B 1 80 ? -1.766 26.531 28.812 1 79.19 80 ASN B O 1
ATOM 3440 N N . LEU B 1 81 ? -1.615 24.438 29.766 1 83.69 81 LEU B N 1
ATOM 3441 C CA . LEU B 1 81 ? -2.902 24.047 29.203 1 83.69 81 LEU B CA 1
ATOM 3442 C C . LEU B 1 81 ? -4.027 24.266 30.203 1 83.69 81 LEU B C 1
ATOM 3444 O O . LEU B 1 81 ? -5.059 23.594 30.141 1 83.69 81 LEU B O 1
ATOM 3448 N N . GLU B 1 82 ? -3.848 25.156 31.141 1 85.19 82 GLU B N 1
ATOM 3449 C CA . GLU B 1 82 ? -4.852 25.391 32.188 1 85.19 82 GLU B CA 1
ATOM 3450 C C . GLU B 1 82 ? -6.184 25.812 31.562 1 85.19 82 GLU B C 1
ATOM 3452 O O . GLU B 1 82 ? -7.246 25.484 32.094 1 85.19 82 GLU B O 1
ATOM 3457 N N . PHE B 1 83 ? -6.102 26.453 30.469 1 86.5 83 PHE B N 1
ATOM 3458 C CA . PHE B 1 83 ? -7.309 26.938 29.812 1 86.5 83 PHE B CA 1
ATOM 3459 C C . PHE B 1 83 ? -8.148 25.766 29.312 1 86.5 83 PHE B C 1
ATOM 3461 O O . PHE B 1 83 ? -9.352 25.922 29.062 1 86.5 83 PHE B O 1
ATOM 3468 N N . ALA B 1 84 ? -7.605 24.625 29.125 1 89.56 84 ALA B N 1
ATOM 3469 C CA . ALA B 1 84 ? -8.281 23.469 28.547 1 89.56 84 ALA B CA 1
ATOM 3470 C C . ALA B 1 84 ? -9.125 22.734 29.594 1 89.56 84 ALA B C 1
ATOM 3472 O O . ALA B 1 84 ? -10.008 21.953 29.25 1 89.56 84 ALA B O 1
ATOM 3473 N N . ARG B 1 85 ? -8.766 22.969 30.875 1 88.44 85 ARG B N 1
ATOM 3474 C CA . ARG B 1 85 ? -9.469 22.328 31.969 1 88.44 85 ARG B CA 1
ATOM 3475 C C . ARG B 1 85 ? -9.492 20.812 31.797 1 88.44 85 ARG B C 1
ATOM 3477 O O . ARG B 1 85 ? -8.438 20.188 31.688 1 88.44 85 ARG B O 1
ATOM 3484 N N . ASP B 1 86 ? -10.789 20.266 31.578 1 92.56 86 ASP B N 1
ATOM 3485 C CA . ASP B 1 86 ? -10.938 18.812 31.531 1 92.56 86 ASP B CA 1
ATOM 3486 C C . ASP B 1 86 ? -10.992 18.312 30.094 1 92.56 86 ASP B C 1
ATOM 3488 O O . ASP B 1 86 ? -11.289 17.141 29.844 1 92.56 86 ASP B O 1
ATOM 3492 N N . ARG B 1 87 ? -10.523 19.188 29.172 1 96.38 87 ARG B N 1
ATOM 3493 C CA . ARG B 1 87 ? -10.68 18.828 27.766 1 96.38 87 ARG B CA 1
ATOM 3494 C C . ARG B 1 87 ? -9.391 18.219 27.219 1 96.38 87 ARG B C 1
ATOM 3496 O O . ARG B 1 87 ? -9.266 18.016 26 1 96.38 87 ARG B O 1
ATOM 3503 N N . TYR B 1 88 ? -8.445 18 28.109 1 96.19 88 TYR B N 1
ATOM 3504 C CA . TYR B 1 88 ? -7.176 17.422 27.688 1 96.19 88 TYR B CA 1
ATOM 3505 C C . TYR B 1 88 ? -6.844 16.172 28.484 1 96.19 88 TYR B C 1
ATOM 3507 O O . TYR B 1 88 ? -6.867 16.203 29.719 1 96.19 88 TYR B O 1
ATOM 3515 N N . GLU B 1 89 ? -6.559 15.102 27.797 1 95.56 89 GLU B N 1
ATOM 3516 C CA . GLU B 1 89 ? -6.07 13.875 28.406 1 95.56 89 GLU B CA 1
ATOM 3517 C C . GLU B 1 89 ? -4.914 13.281 27.609 1 95.56 89 GLU B C 1
ATOM 3519 O O . GLU B 1 89 ? -4.98 13.203 26.375 1 95.56 89 GLU B O 1
ATOM 3524 N N . TYR B 1 90 ? -3.861 12.945 28.297 1 95.31 90 TYR B N 1
ATOM 3525 C CA . TYR B 1 90 ? -2.721 12.273 27.688 1 95.31 90 TYR B CA 1
ATOM 3526 C C . TYR B 1 90 ? -2.674 10.805 28.078 1 95.31 90 TYR B C 1
ATOM 3528 O O . TYR B 1 90 ? -2.822 10.469 29.266 1 95.31 90 TYR B O 1
ATOM 3536 N N . LYS B 1 91 ? -2.496 9.922 27.125 1 96.19 91 LYS B N 1
ATOM 3537 C CA . LYS B 1 91 ? -2.312 8.492 27.375 1 96.19 91 LYS B CA 1
ATOM 3538 C C . LYS B 1 91 ? -1.119 7.953 26.594 1 96.19 91 LYS B C 1
ATOM 3540 O O . LYS B 1 91 ? -0.95 8.258 25.406 1 96.19 91 LYS B O 1
ATOM 3545 N N . GLN B 1 92 ? -0.339 7.195 27.297 1 96.38 92 GLN B N 1
ATOM 3546 C CA . GLN B 1 92 ? 0.743 6.484 26.625 1 96.38 92 GLN B CA 1
ATOM 3547 C C . GLN B 1 92 ? 0.228 5.227 25.938 1 96.38 92 GLN B C 1
ATOM 3549 O O . GLN B 1 92 ? 0.063 4.184 26.578 1 96.38 92 GLN B O 1
ATOM 3554 N N . VAL B 1 93 ? 0.006 5.32 24.625 1 97.75 93 VAL B N 1
ATOM 3555 C CA . VAL B 1 93 ? -0.531 4.227 23.828 1 97.75 93 VAL B CA 1
ATOM 3556 C C . VAL B 1 93 ? 0.182 4.176 22.484 1 97.75 93 VAL B C 1
ATOM 3558 O O . VAL B 1 93 ? 0.398 5.215 21.844 1 97.75 93 VAL B O 1
ATOM 3561 N N . SER B 1 94 ? 0.595 3.016 22.125 1 98 94 SER B N 1
ATOM 3562 C CA . SER B 1 94 ? 1.156 2.807 20.797 1 98 94 SER B CA 1
ATOM 3563 C C . SER B 1 94 ? 0.057 2.6 19.766 1 98 94 SER B C 1
ATOM 3565 O O . SER B 1 94 ? -0.874 1.822 19.984 1 98 94 SER B O 1
ATOM 3567 N N . ALA B 1 95 ? 0.184 3.295 18.672 1 98.5 95 ALA B N 1
ATOM 3568 C CA . ALA B 1 95 ? -0.767 3.094 17.578 1 98.5 95 ALA B CA 1
ATOM 3569 C C . ALA B 1 95 ? -0.623 1.7 16.969 1 98.5 95 ALA B C 1
ATOM 3571 O O . ALA B 1 95 ? -1.47 1.266 16.188 1 98.5 95 ALA B O 1
ATOM 3572 N N . LEU B 1 96 ? 0.416 0.944 17.344 1 98.38 96 LEU B N 1
ATOM 3573 C CA . LEU B 1 96 ? 0.596 -0.432 16.891 1 98.38 96 LEU B CA 1
ATOM 3574 C C . LEU B 1 96 ? -0.209 -1.396 17.75 1 98.38 96 LEU B C 1
ATOM 3576 O O . LEU B 1 96 ? -0.434 -2.545 17.375 1 98.38 96 LEU B O 1
ATOM 3580 N N . ASP B 1 97 ? -0.455 -1 18.969 1 98.38 97 ASP B N 1
ATOM 3581 C CA . ASP B 1 97 ? -1.299 -1.813 19.844 1 98.38 97 ASP B CA 1
ATOM 3582 C C . ASP B 1 97 ? -2.779 -1.587 19.547 1 98.38 97 ASP B C 1
ATOM 3584 O O . ASP B 1 97 ? -3.424 -0.745 20.172 1 98.38 97 ASP B O 1
ATOM 3588 N N . TYR B 1 98 ? -3.291 -2.377 18.688 1 98 98 TYR B N 1
ATOM 3589 C CA . TYR B 1 98 ? -4.629 -2.178 18.156 1 98 98 TYR B CA 1
ATOM 3590 C C . TYR B 1 98 ? -5.664 -2.107 19.266 1 98 98 TYR B C 1
ATOM 3592 O O . TYR B 1 98 ? -6.5 -1.201 19.297 1 98 98 TYR B O 1
ATOM 3600 N N . ASN B 1 99 ? -5.617 -3.031 20.188 1 97.94 99 ASN B N 1
ATOM 3601 C CA . ASN B 1 99 ? -6.645 -3.131 21.219 1 97.94 99 ASN B CA 1
ATOM 3602 C C . ASN B 1 99 ? -6.582 -1.953 22.188 1 97.94 99 ASN B C 1
ATOM 3604 O O . ASN B 1 99 ? -7.605 -1.343 22.484 1 97.94 99 ASN B O 1
ATOM 3608 N N . GLU B 1 100 ? -5.449 -1.631 22.656 1 98.62 100 GLU B N 1
ATOM 3609 C CA . GLU B 1 100 ? -5.305 -0.496 23.562 1 98.62 100 GLU B CA 1
ATOM 3610 C C . GLU B 1 100 ? -5.676 0.813 22.875 1 98.62 100 GLU B C 1
ATOM 3612 O O . GLU B 1 100 ? -6.305 1.685 23.469 1 98.62 100 GLU B O 1
ATOM 3617 N N . TYR B 1 101 ? -5.254 0.942 21.625 1 98.81 101 TYR B N 1
ATOM 3618 C CA . TYR B 1 101 ? -5.574 2.105 20.812 1 98.81 101 TYR B CA 1
ATOM 3619 C C . TYR B 1 101 ? -7.082 2.264 20.656 1 98.81 101 TYR B C 1
ATOM 3621 O O . TYR B 1 101 ? -7.641 3.316 20.969 1 98.81 101 TYR B O 1
ATOM 3629 N N . LYS B 1 102 ? -7.73 1.238 20.328 1 98.62 102 LYS B N 1
ATOM 3630 C CA . LYS B 1 102 ? -9.18 1.248 20.125 1 98.62 102 LYS B CA 1
ATOM 3631 C C . LYS B 1 102 ? -9.906 1.539 21.438 1 98.62 102 LYS B C 1
ATOM 3633 O O . LYS B 1 102 ? -10.836 2.354 21.469 1 98.62 102 LYS B O 1
ATOM 3638 N N . GLU B 1 103 ? -9.5 0.881 22.484 1 98.75 103 GLU B N 1
ATOM 3639 C CA . GLU B 1 103 ? -10.141 1.054 23.781 1 98.75 103 GLU B CA 1
ATOM 3640 C C . GLU B 1 103 ? -10.023 2.496 24.266 1 98.75 103 GLU B C 1
ATOM 3642 O O . GLU B 1 103 ? -10.977 3.049 24.828 1 98.75 103 GLU B O 1
ATOM 3647 N N . ALA B 1 104 ? -8.875 3.07 24.062 1 98.81 104 ALA B N 1
ATOM 3648 C CA . ALA B 1 104 ? -8.672 4.453 24.484 1 98.81 104 ALA B CA 1
ATOM 3649 C C . ALA B 1 104 ? -9.641 5.395 23.781 1 98.81 104 ALA B C 1
ATOM 3651 O O . ALA B 1 104 ? -10.242 6.266 24.422 1 98.81 104 ALA B O 1
ATOM 3652 N N . LEU B 1 105 ? -9.805 5.223 22.516 1 98.88 105 LEU B N 1
ATOM 3653 C CA . LEU B 1 105 ? -10.703 6.078 21.75 1 98.88 105 LEU B CA 1
ATOM 3654 C C . LEU B 1 105 ? -12.156 5.867 22.156 1 98.88 105 LEU B C 1
ATOM 3656 O O . LEU B 1 105 ? -12.906 6.832 22.297 1 98.88 105 LEU B O 1
ATOM 3660 N N . ASP B 1 106 ? -12.453 4.605 22.328 1 98.69 106 ASP B N 1
ATOM 3661 C CA . ASP B 1 106 ? -13.82 4.254 22.703 1 98.69 106 ASP B CA 1
ATOM 3662 C C . ASP B 1 106 ? -14.188 4.855 24.062 1 98.69 106 ASP B C 1
ATOM 3664 O O . ASP B 1 106 ? -15.227 5.508 24.188 1 98.69 106 ASP B O 1
ATOM 3668 N N . TYR B 1 107 ? -13.359 4.711 25.016 1 98.31 107 TYR B N 1
ATOM 3669 C CA . TYR B 1 107 ? -13.609 5.191 26.359 1 98.31 107 TYR B CA 1
ATOM 3670 C C . TYR B 1 107 ? -13.742 6.711 26.391 1 98.31 107 TYR B C 1
ATOM 3672 O O . TYR B 1 107 ? -14.586 7.258 27.094 1 98.31 107 TYR B O 1
ATOM 3680 N N . ALA B 1 108 ? -12.961 7.406 25.594 1 98.19 108 ALA B N 1
ATOM 3681 C CA . ALA B 1 108 ? -12.945 8.867 25.594 1 98.19 108 ALA B CA 1
ATOM 3682 C C . ALA B 1 108 ? -14.078 9.422 24.734 1 98.19 108 ALA B C 1
ATOM 3684 O O . ALA B 1 108 ? -14.336 10.633 24.734 1 98.19 108 ALA B O 1
ATOM 3685 N N . GLY B 1 109 ? -14.727 8.531 23.969 1 98.12 109 GLY B N 1
ATOM 3686 C CA . GLY B 1 109 ? -15.805 8.984 23.094 1 98.12 109 GLY B CA 1
ATOM 3687 C C . GLY B 1 109 ? -15.32 9.82 21.938 1 98.12 109 GLY B C 1
ATOM 3688 O O . GLY B 1 109 ? -15.961 10.82 21.578 1 98.12 109 GLY B O 1
ATOM 3689 N N . CYS B 1 110 ? -14.234 9.461 21.391 1 98.62 110 CYS B N 1
ATOM 3690 C CA . CYS B 1 110 ? -13.68 10.219 20.266 1 98.62 110 CYS B CA 1
ATOM 3691 C C . CYS B 1 110 ? -14.57 10.109 19.047 1 98.62 110 CYS B C 1
ATOM 3693 O O . CYS B 1 110 ? -15.102 9.031 18.75 1 98.62 110 CYS B O 1
ATOM 3695 N N . ASN B 1 111 ? -14.688 11.195 18.344 1 98.19 111 ASN B N 1
ATOM 3696 C CA . ASN B 1 111 ? -15.445 11.195 17.109 1 98.19 111 ASN B CA 1
ATOM 3697 C C . ASN B 1 111 ? -14.617 11.734 15.938 1 98.19 111 ASN B C 1
ATOM 3699 O O . ASN B 1 111 ? -15.141 11.953 14.852 1 98.19 111 ASN B O 1
ATOM 3703 N N . ALA B 1 112 ? -13.352 11.945 16.141 1 98.75 112 ALA B N 1
ATOM 3704 C CA . ALA B 1 112 ? -12.367 12.336 15.141 1 98.75 112 ALA B CA 1
ATOM 3705 C C . ALA B 1 112 ? -10.984 11.805 15.492 1 98.75 112 ALA B C 1
ATOM 3707 O O . ALA B 1 112 ? -10.656 11.633 16.672 1 98.75 112 ALA B O 1
ATOM 3708 N N . ILE B 1 113 ? -10.188 11.531 14.438 1 98.94 113 ILE B N 1
ATOM 3709 C CA . ILE B 1 113 ? -8.828 11.055 14.648 1 98.94 113 ILE B CA 1
ATOM 3710 C C . ILE B 1 113 ? -7.863 11.852 13.766 1 98.94 113 ILE B C 1
ATOM 3712 O O . ILE B 1 113 ? -8.148 12.094 12.594 1 98.94 113 ILE B O 1
ATOM 3716 N N . VAL B 1 114 ? -6.801 12.32 14.32 1 98.94 114 VAL B N 1
ATOM 3717 C CA . VAL B 1 114 ? -5.629 12.758 13.562 1 98.94 114 VAL B CA 1
ATOM 3718 C C . VAL B 1 114 ? -4.457 11.82 13.852 1 98.94 114 VAL B C 1
ATOM 3720 O O . VAL B 1 114 ? -3.967 11.758 14.977 1 98.94 114 VAL B O 1
ATOM 3723 N N . HIS B 1 115 ? -4.027 11.117 12.828 1 98.94 115 HIS B N 1
ATOM 3724 C CA . HIS B 1 115 ? -2.939 10.156 12.977 1 98.94 115 HIS B CA 1
ATOM 3725 C C . HIS B 1 115 ? -1.615 10.75 12.5 1 98.94 115 HIS B C 1
ATOM 3727 O O . HIS B 1 115 ? -1.351 10.805 11.297 1 98.94 115 HIS B O 1
ATOM 3733 N N . LEU B 1 116 ? -0.737 11.07 13.461 1 98.56 116 LEU B N 1
ATOM 3734 C CA . LEU B 1 116 ? 0.546 11.688 13.156 1 98.56 116 LEU B CA 1
ATOM 3735 C C . LEU B 1 116 ? 1.702 10.773 13.539 1 98.56 116 LEU B C 1
ATOM 3737 O O . LEU B 1 116 ? 2.848 11.016 13.156 1 98.56 116 LEU B O 1
ATOM 3741 N N . ALA B 1 117 ? 1.423 9.719 14.312 1 97.88 117 ALA B N 1
ATOM 3742 C CA . ALA B 1 117 ? 2.482 8.812 14.75 1 97.88 117 ALA B CA 1
ATOM 3743 C C . ALA B 1 117 ? 3.203 8.195 13.555 1 97.88 117 ALA B C 1
ATOM 3745 O O . ALA B 1 117 ? 2.562 7.766 12.594 1 97.88 117 ALA B O 1
ATOM 3746 N N . THR B 1 118 ? 4.434 8.219 13.57 1 95.12 118 THR B N 1
ATOM 3747 C CA . THR B 1 118 ? 5.238 7.676 12.477 1 95.12 118 THR B CA 1
ATOM 3748 C C . THR B 1 118 ? 6.648 7.344 12.953 1 95.12 118 THR B C 1
ATOM 3750 O O . THR B 1 118 ? 7.152 7.961 13.898 1 95.12 118 THR B O 1
ATOM 3753 N N . LEU B 1 119 ? 7.18 6.336 12.414 1 90.5 119 LEU B N 1
ATOM 3754 C CA . LEU B 1 119 ? 8.609 6.09 12.516 1 90.5 119 LEU B CA 1
ATOM 3755 C C . LEU B 1 119 ? 9.352 6.723 11.336 1 90.5 119 LEU B C 1
ATOM 3757 O O . LEU B 1 119 ? 9.008 6.484 10.18 1 90.5 119 LEU B O 1
ATOM 3761 N N . GLY B 1 120 ? 10.234 7.605 11.672 1 81.62 120 GLY B N 1
ATOM 3762 C CA . GLY B 1 120 ? 11.023 8.234 10.625 1 81.62 120 GLY B CA 1
ATOM 3763 C C . GLY B 1 120 ? 12.016 7.293 9.977 1 81.62 120 GLY B C 1
ATOM 3764 O O . GLY B 1 120 ? 12.281 6.207 10.492 1 81.62 120 GLY B O 1
ATOM 3765 N N . ASN B 1 121 ? 12.422 7.691 8.742 1 70.06 121 ASN B N 1
ATOM 3766 C CA . ASN B 1 121 ? 13.375 6.863 8.008 1 70.06 121 ASN B CA 1
ATOM 3767 C C . ASN B 1 121 ? 14.719 6.777 8.734 1 70.06 121 ASN B C 1
ATOM 3769 O O . ASN B 1 121 ? 15.148 7.742 9.367 1 70.06 121 ASN B O 1
ATOM 3773 N N . GLY B 1 122 ? 15.227 5.527 8.953 1 57.88 122 GLY B N 1
ATOM 3774 C CA . GLY B 1 122 ? 16.578 5.352 9.477 1 57.88 122 GLY B CA 1
ATOM 3775 C C . GLY B 1 122 ? 17.656 5.523 8.422 1 57.88 122 GLY B C 1
ATOM 3776 O O . GLY B 1 122 ? 17.359 5.879 7.281 1 57.88 122 GLY B O 1
ATOM 3777 N N . PRO B 1 123 ? 18.984 5.336 8.797 1 49.34 123 PRO B N 1
ATOM 3778 C CA . PRO B 1 123 ? 20.188 5.527 7.977 1 49.34 123 PRO B CA 1
ATOM 3779 C C . PRO B 1 123 ? 20.141 4.723 6.676 1 49.34 123 PRO B C 1
ATOM 3781 O O . PRO B 1 123 ? 21.016 4.879 5.824 1 49.34 123 PRO B O 1
ATOM 3784 N N . ASP B 1 124 ? 19.578 3.633 6.684 1 49.06 124 ASP B N 1
ATOM 3785 C CA . ASP B 1 124 ? 20.016 2.576 5.777 1 49.06 124 ASP B CA 1
ATOM 3786 C C . ASP B 1 124 ? 20.031 3.068 4.332 1 49.06 124 ASP B C 1
ATOM 3788 O O . ASP B 1 124 ? 20.516 2.367 3.438 1 49.06 124 ASP B O 1
ATOM 3792 N N . LEU B 1 125 ? 18.906 3.562 3.916 1 48.66 125 LEU B N 1
ATOM 3793 C CA . LEU B 1 125 ? 18.922 3.316 2.477 1 48.66 125 LEU B CA 1
ATOM 3794 C C . LEU B 1 125 ? 20.203 3.832 1.851 1 48.66 125 LEU B C 1
ATOM 3796 O O . LEU B 1 125 ? 20.891 3.102 1.124 1 48.66 125 LEU B O 1
ATOM 3800 N N . ASP B 1 126 ? 20.219 5.133 1.26 1 45.44 126 ASP B N 1
ATOM 3801 C CA . ASP B 1 126 ? 21.406 5.602 0.54 1 45.44 126 ASP B CA 1
ATOM 3802 C C . ASP B 1 126 ? 22.484 6.082 1.508 1 45.44 126 ASP B C 1
ATOM 3804 O O . ASP B 1 126 ? 22.188 6.719 2.518 1 45.44 126 ASP B O 1
ATOM 3808 N N . VAL B 1 127 ? 23.516 5.094 1.822 1 43.88 127 VAL B N 1
ATOM 3809 C CA . VAL B 1 127 ? 24.75 5.543 2.449 1 43.88 127 VAL B CA 1
ATOM 3810 C C . VAL B 1 127 ? 24.766 7.066 2.539 1 43.88 127 VAL B C 1
ATOM 3812 O O . VAL B 1 127 ? 25.672 7.652 3.125 1 43.88 127 VAL B O 1
ATOM 3815 N N . ARG B 1 128 ? 24.047 7.445 1.684 1 36.88 128 ARG B N 1
ATOM 3816 C CA . ARG B 1 128 ? 24.219 8.898 1.674 1 36.88 128 ARG B CA 1
ATOM 3817 C C . ARG B 1 128 ? 23.719 9.508 2.977 1 36.88 128 ARG B C 1
ATOM 3819 O O . ARG B 1 128 ? 23.906 10.711 3.213 1 36.88 128 ARG B O 1
ATOM 3826 N N . LEU B 1 129 ? 22.562 8.93 3.381 1 36.22 129 LEU B N 1
ATOM 3827 C CA . LEU B 1 129 ? 22.391 9.719 4.598 1 36.22 129 LEU B CA 1
ATOM 3828 C C . LEU B 1 129 ? 23.312 9.211 5.703 1 36.22 129 LEU B C 1
ATOM 3830 O O . LEU B 1 129 ? 23.312 8.016 6.023 1 36.22 129 LEU B O 1
ATOM 3834 N N . GLY B 1 130 ? 24.438 9.594 5.812 1 33.5 130 GLY B N 1
ATOM 3835 C CA . GLY B 1 130 ? 25.609 9.422 6.652 1 33.5 130 GLY B CA 1
ATOM 3836 C C . GLY B 1 130 ? 25.562 8.18 7.516 1 33.5 130 GLY B C 1
ATOM 3837 O O . GLY B 1 130 ? 24.484 7.648 7.777 1 33.5 130 GLY B O 1
ATOM 3838 N N . LYS B 1 131 ? 26.766 7.227 7.402 1 37.91 131 LYS B N 1
ATOM 3839 C CA . LYS B 1 131 ? 27.188 6.082 8.203 1 37.91 131 LYS B CA 1
ATOM 3840 C C . LYS B 1 131 ? 26.5 6.078 9.562 1 37.91 131 LYS B C 1
ATOM 3842 O O . LYS B 1 131 ? 26.438 5.047 10.234 1 37.91 131 LYS B O 1
ATOM 3847 N N . GLY B 1 132 ? 26.234 7.098 10.148 1 37.56 132 GLY B N 1
ATOM 3848 C CA . GLY B 1 132 ? 25.953 7.266 11.562 1 37.56 132 GLY B CA 1
ATOM 3849 C C . GLY B 1 132 ? 24.469 7.207 11.891 1 37.56 132 GLY B C 1
ATOM 3850 O O . GLY B 1 132 ? 24.062 7.465 13.023 1 37.56 132 GLY B O 1
ATOM 3851 N N . CYS B 1 133 ? 23.672 7.293 10.891 1 41.81 133 CYS B N 1
ATOM 3852 C CA . CYS B 1 133 ? 22.344 7.484 11.43 1 41.81 133 CYS B CA 1
ATOM 3853 C C . CYS B 1 133 ? 21.781 6.172 11.961 1 41.81 133 CYS B C 1
ATOM 3855 O O . CYS B 1 133 ? 21.75 5.168 11.25 1 41.81 133 CYS B O 1
ATOM 3857 N N . THR B 1 134 ? 21.906 5.844 13.227 1 49.75 134 THR B N 1
ATOM 3858 C CA . THR B 1 134 ? 21.281 4.906 14.156 1 49.75 134 THR B CA 1
ATOM 3859 C C . THR B 1 134 ? 19.797 4.75 13.852 1 49.75 134 THR B C 1
ATOM 3861 O O . THR B 1 134 ? 18.953 5.094 14.68 1 49.75 134 THR B O 1
ATOM 3864 N N . GLY B 1 135 ? 19.375 4.75 12.508 1 62.19 135 GLY B N 1
ATOM 3865 C CA . GLY B 1 135 ? 17.938 4.707 12.305 1 62.19 135 GLY B CA 1
ATOM 3866 C C . GLY B 1 135 ? 17.391 3.293 12.203 1 62.19 135 GLY B C 1
ATOM 3867 O O . GLY B 1 135 ? 18.109 2.326 12.469 1 62.19 135 GLY B O 1
ATOM 3868 N N . LYS B 1 136 ? 16.062 3.148 12.172 1 79.69 136 LYS B N 1
ATOM 3869 C CA . LYS B 1 136 ? 15.352 1.876 12.086 1 79.69 136 LYS B CA 1
ATOM 3870 C C . LYS B 1 136 ? 15.516 1.249 10.703 1 79.69 136 LYS B C 1
ATOM 3872 O O . LYS B 1 136 ? 15.711 1.957 9.711 1 79.69 136 LYS B O 1
ATOM 3877 N N . ALA B 1 137 ? 15.602 -0.05 10.695 1 86.25 137 ALA B N 1
ATOM 3878 C CA . ALA B 1 137 ? 15.664 -0.787 9.438 1 86.25 137 ALA B CA 1
ATOM 3879 C C . ALA B 1 137 ? 14.469 -0.452 8.547 1 86.25 137 ALA B C 1
ATOM 3881 O O . ALA B 1 137 ? 13.383 -0.157 9.039 1 86.25 137 ALA B O 1
ATOM 3882 N N . GLN B 1 138 ? 14.68 -0.501 7.223 1 89.69 138 GLN B N 1
ATOM 3883 C CA . GLN B 1 138 ? 13.656 -0.148 6.246 1 89.69 138 GLN B CA 1
ATOM 3884 C C . GLN B 1 138 ? 12.383 -0.956 6.469 1 89.69 138 GLN B C 1
ATOM 3886 O O . GLN B 1 138 ? 11.273 -0.405 6.445 1 89.69 138 GLN B O 1
ATOM 3891 N N . TYR B 1 139 ? 12.531 -2.254 6.684 1 93 139 TYR B N 1
ATOM 3892 C CA . TYR B 1 139 ? 11.344 -3.088 6.867 1 93 139 TYR B CA 1
ATOM 3893 C C . TYR B 1 139 ? 10.586 -2.691 8.125 1 93 139 TYR B C 1
ATOM 3895 O O . TYR B 1 139 ? 9.359 -2.734 8.156 1 93 139 TYR B O 1
ATOM 3903 N N . GLU B 1 140 ? 11.32 -2.287 9.195 1 94.12 140 GLU B N 1
ATOM 3904 C CA . GLU B 1 140 ? 10.68 -1.867 10.438 1 94.12 140 GLU B CA 1
ATOM 3905 C C . GLU B 1 140 ? 9.883 -0.578 10.242 1 94.12 140 GLU B C 1
ATOM 3907 O O . GLU B 1 140 ? 8.758 -0.456 10.727 1 94.12 140 GLU B O 1
ATOM 3912 N N . VAL B 1 141 ? 10.547 0.368 9.562 1 94.5 141 VAL B N 1
ATOM 3913 C CA . VAL B 1 141 ? 9.891 1.64 9.273 1 94.5 141 VAL B CA 1
ATOM 3914 C C . VAL B 1 141 ? 8.617 1.395 8.469 1 94.5 141 VAL B C 1
ATOM 3916 O O . VAL B 1 141 ? 7.535 1.864 8.836 1 94.5 141 VAL B O 1
ATOM 3919 N N . HIS B 1 142 ? 8.719 0.634 7.426 1 96.44 142 HIS B N 1
ATOM 3920 C CA . HIS B 1 142 ? 7.586 0.329 6.555 1 96.44 142 HIS B CA 1
ATOM 3921 C C . HIS B 1 142 ? 6.469 -0.369 7.324 1 96.44 142 HIS B C 1
ATOM 3923 O O . HIS B 1 142 ? 5.332 0.104 7.344 1 96.44 142 HIS B O 1
ATOM 3929 N N . ASN B 1 143 ? 6.867 -1.486 7.945 1 97.88 143 ASN B N 1
ATOM 3930 C CA . ASN B 1 143 ? 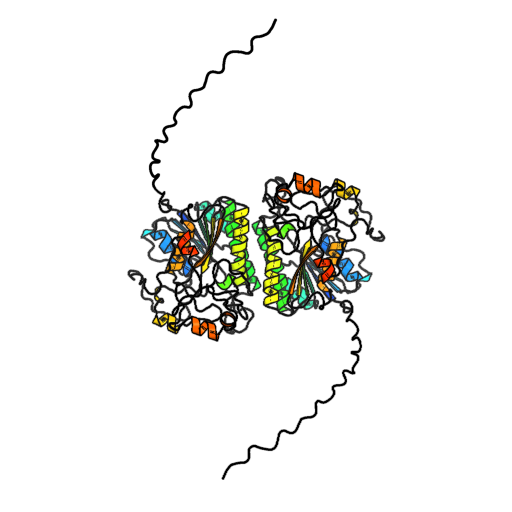5.859 -2.338 8.57 1 97.88 143 ASN B CA 1
ATOM 3931 C C . ASN B 1 143 ? 5.137 -1.612 9.703 1 97.88 143 ASN B C 1
ATOM 3933 O O . ASN B 1 143 ? 3.918 -1.742 9.852 1 97.88 143 ASN B O 1
ATOM 3937 N N . SER B 1 144 ? 5.852 -0.826 10.453 1 97.62 144 SER B N 1
ATOM 3938 C CA . SER B 1 144 ? 5.242 -0.1 11.562 1 97.62 144 SER B CA 1
ATOM 3939 C C . SER B 1 144 ? 4.297 0.987 11.055 1 97.62 144 SER B C 1
ATOM 3941 O O . SER B 1 144 ? 3.146 1.067 11.492 1 97.62 144 SER B O 1
ATOM 3943 N N . ASN B 1 145 ? 4.777 1.822 10.18 1 98.19 145 ASN B N 1
ATOM 3944 C CA . ASN B 1 145 ? 3.984 2.953 9.711 1 98.19 145 ASN B CA 1
ATOM 3945 C C . ASN B 1 145 ? 2.729 2.49 8.977 1 98.19 145 ASN B C 1
ATOM 3947 O O . ASN B 1 145 ? 1.643 3.029 9.195 1 98.19 145 ASN B O 1
ATOM 3951 N N . VAL B 1 146 ? 2.865 1.458 8.125 1 98.81 146 VAL B N 1
ATOM 3952 C CA . VAL B 1 146 ? 1.729 0.957 7.359 1 98.81 146 VAL B CA 1
ATOM 3953 C C . VAL B 1 146 ? 0.705 0.332 8.305 1 98.81 146 VAL B C 1
ATOM 3955 O O . VAL B 1 146 ? -0.502 0.511 8.133 1 98.81 146 VAL B O 1
ATOM 3958 N N . ALA B 1 147 ? 1.174 -0.353 9.289 1 98.75 147 ALA B N 1
ATOM 3959 C CA . ALA B 1 147 ? 0.276 -0.973 10.258 1 98.75 147 ALA B CA 1
ATOM 3960 C C . ALA B 1 147 ? -0.466 0.084 11.07 1 98.75 147 ALA B C 1
ATOM 3962 O O . ALA B 1 147 ? -1.665 -0.048 11.32 1 98.75 147 ALA B O 1
ATOM 3963 N N . MET B 1 148 ? 0.214 1.11 11.484 1 98.88 148 MET B N 1
ATOM 3964 C CA . MET B 1 148 ? -0.407 2.131 12.32 1 98.88 148 MET B CA 1
ATOM 3965 C C . MET B 1 148 ? -1.545 2.826 11.586 1 98.88 148 MET B C 1
ATOM 3967 O O . MET B 1 148 ? -2.611 3.057 12.156 1 98.88 148 MET B O 1
ATOM 3971 N N . SER B 1 149 ? -1.32 3.158 10.328 1 98.81 149 SER B N 1
ATOM 3972 C CA . SER B 1 149 ? -2.385 3.812 9.57 1 98.81 149 SER B CA 1
ATOM 3973 C C . SER B 1 149 ? -3.555 2.865 9.328 1 98.81 149 SER B C 1
ATOM 3975 O O . SER B 1 149 ? -4.715 3.271 9.406 1 98.81 149 SER B O 1
ATOM 3977 N N . CYS B 1 150 ? -3.264 1.608 9.039 1 98.69 150 CYS B N 1
ATOM 3978 C CA . CYS B 1 150 ? -4.332 0.629 8.875 1 98.69 150 CYS B CA 1
ATOM 3979 C C . CYS B 1 150 ? -5.133 0.477 10.164 1 98.69 150 CYS B C 1
ATOM 3981 O O . CYS B 1 150 ? -6.363 0.438 10.133 1 98.69 150 CYS B O 1
ATOM 3983 N N . ASN B 1 151 ? -4.414 0.358 11.289 1 98.62 151 ASN B N 1
ATOM 3984 C CA . ASN B 1 151 ? -5.086 0.268 12.586 1 98.62 151 ASN B CA 1
ATOM 3985 C C . ASN B 1 151 ? -6.008 1.459 12.82 1 98.62 151 ASN B C 1
ATOM 3987 O O . ASN B 1 151 ? -7.145 1.29 13.266 1 98.62 151 ASN B O 1
ATOM 3991 N N . THR B 1 152 ? -5.527 2.629 12.492 1 98.88 152 THR B N 1
ATOM 3992 C CA . THR B 1 152 ? -6.285 3.861 12.688 1 98.88 152 THR B CA 1
ATOM 3993 C C . THR B 1 152 ? -7.578 3.834 11.883 1 98.88 152 THR B C 1
ATOM 3995 O O . THR B 1 152 ? -8.656 4.109 12.414 1 98.88 152 THR B O 1
ATOM 3998 N N . LEU B 1 153 ? -7.434 3.465 10.641 1 98.62 153 LEU B N 1
ATOM 3999 C CA . LEU B 1 153 ? -8.594 3.439 9.758 1 98.62 153 LEU B CA 1
ATOM 4000 C C . LEU B 1 153 ? -9.555 2.328 10.164 1 98.62 153 LEU B C 1
ATOM 4002 O O . LEU B 1 153 ? -10.773 2.506 10.102 1 98.62 153 LEU B O 1
ATOM 4006 N N . SER B 1 154 ? -9.016 1.179 10.555 1 96.75 154 SER B N 1
ATOM 4007 C CA . SER B 1 154 ? -9.852 0.074 11.023 1 96.75 154 SER B CA 1
ATOM 4008 C C . SER B 1 154 ? -10.648 0.468 12.258 1 96.75 154 SER B C 1
ATOM 4010 O O . SER B 1 154 ? -11.844 0.194 12.344 1 96.75 154 SER B O 1
ATOM 4012 N N . ILE B 1 155 ? -10 1.119 13.188 1 97.94 155 ILE B N 1
ATOM 4013 C CA . ILE B 1 155 ? -10.641 1.561 14.422 1 97.94 155 ILE B CA 1
ATOM 4014 C C . ILE B 1 155 ? -11.734 2.58 14.102 1 97.94 155 ILE B C 1
ATOM 4016 O O . ILE B 1 155 ? -12.828 2.518 14.664 1 97.94 155 ILE B O 1
ATOM 4020 N N . ALA B 1 156 ? -11.406 3.531 13.195 1 98.31 156 ALA B N 1
ATOM 4021 C CA . ALA B 1 156 ? -12.422 4.504 12.781 1 98.31 156 ALA B CA 1
ATOM 4022 C C . ALA B 1 156 ? -13.672 3.811 12.266 1 98.31 156 ALA B C 1
ATOM 4024 O O . ALA B 1 156 ? -14.789 4.145 12.672 1 98.31 156 ALA B O 1
ATOM 4025 N N . GLY B 1 157 ? -13.469 2.855 11.383 1 94.94 157 GLY B N 1
ATOM 4026 C CA . GLY B 1 157 ? -14.602 2.107 10.844 1 94.94 157 GLY B CA 1
ATOM 4027 C C . GLY B 1 157 ? -15.391 1.378 11.914 1 94.94 157 GLY B C 1
ATOM 4028 O O . GLY B 1 157 ? -16.625 1.449 11.945 1 94.94 157 GLY B O 1
ATOM 4029 N N . GLU B 1 158 ? -14.719 0.723 12.82 1 93.38 158 GLU B N 1
ATOM 4030 C CA . GLU B 1 158 ? -15.352 -0.099 13.844 1 93.38 158 GLU B CA 1
ATOM 4031 C C . GLU B 1 158 ? -16.125 0.761 14.844 1 93.38 158 GLU B C 1
ATOM 4033 O O . GLU B 1 158 ? -17.172 0.364 15.328 1 93.38 158 GLU B O 1
ATOM 4038 N N . LEU B 1 159 ? -15.578 1.93 15.164 1 97.12 159 LEU B N 1
ATOM 4039 C CA . LEU B 1 159 ? -16.172 2.771 16.203 1 97.12 159 LEU B CA 1
ATOM 4040 C C . LEU B 1 159 ? -17.141 3.779 15.586 1 97.12 159 LEU B C 1
ATOM 4042 O O . LEU B 1 159 ? -17.766 4.551 16.312 1 97.12 159 LEU B O 1
ATOM 4046 N N . GLY B 1 160 ? -17.188 3.783 14.266 1 96.62 160 GLY B N 1
ATOM 4047 C CA . GLY B 1 160 ? -18.078 4.715 13.602 1 96.62 160 GLY B CA 1
ATOM 4048 C C . GLY B 1 160 ? -17.562 6.137 13.578 1 96.62 160 GLY B C 1
ATOM 4049 O O . GLY B 1 160 ? -18.328 7.09 13.508 1 96.62 160 GLY B O 1
ATOM 4050 N N . ILE B 1 161 ? -16.281 6.312 13.742 1 98.06 161 ILE B N 1
ATOM 4051 C CA . ILE B 1 161 ? -15.648 7.617 13.609 1 98.06 161 ILE B CA 1
ATOM 4052 C C . ILE B 1 161 ? -15.555 8 12.141 1 98.06 161 ILE B C 1
ATOM 4054 O O . ILE B 1 161 ? -14.945 7.281 11.344 1 98.06 161 ILE B O 1
ATOM 4058 N N . ASN B 1 162 ? -16.047 9.141 11.742 1 96.38 162 ASN B N 1
ATOM 4059 C CA . ASN B 1 162 ? -16.203 9.398 10.312 1 96.38 162 ASN B CA 1
ATOM 4060 C C . ASN B 1 162 ? -15.312 10.555 9.859 1 96.38 162 ASN B C 1
ATOM 4062 O O . ASN B 1 162 ? -15.414 11.016 8.719 1 96.38 162 ASN B O 1
ATOM 4066 N N . ARG B 1 163 ? -14.477 11.102 10.734 1 97.56 163 ARG B N 1
ATOM 4067 C CA . ARG B 1 163 ? -13.516 12.156 10.398 1 97.56 163 ARG B CA 1
ATOM 4068 C C . ARG B 1 163 ? -12.094 11.742 10.766 1 97.56 163 ARG B C 1
ATOM 4070 O O . ARG B 1 163 ? -11.766 11.594 11.945 1 97.56 163 ARG B O 1
ATOM 4077 N N . VAL B 1 164 ? -11.328 11.555 9.734 1 98.88 164 VAL B N 1
ATOM 4078 C CA . VAL B 1 164 ? -9.961 11.102 9.961 1 98.88 164 VAL B CA 1
ATOM 4079 C C . VAL B 1 164 ? -8.992 11.922 9.117 1 98.88 164 VAL B C 1
ATOM 4081 O O . VAL B 1 164 ? -9.258 12.211 7.949 1 98.88 164 VAL B O 1
ATOM 4084 N N . VAL B 1 165 ? -7.957 12.414 9.742 1 98.94 165 VAL B N 1
ATOM 4085 C CA . VAL B 1 165 ? -6.828 13.039 9.07 1 98.94 165 VAL B CA 1
ATOM 4086 C C . VAL B 1 165 ? -5.574 12.18 9.25 1 98.94 165 VAL B C 1
ATOM 4088 O O . VAL B 1 165 ? -5.273 11.742 10.367 1 98.94 165 VAL B O 1
ATOM 4091 N N . LEU B 1 166 ? -4.914 11.883 8.18 1 98.88 166 LEU B N 1
ATOM 4092 C CA . LEU B 1 166 ? -3.656 11.141 8.219 1 98.88 166 LEU B CA 1
ATOM 4093 C C . LEU B 1 166 ? -2.504 12.008 7.719 1 98.88 166 LEU B C 1
ATOM 4095 O O . LEU B 1 166 ? -2.656 12.75 6.746 1 98.88 166 LEU B O 1
ATOM 4099 N N . ALA B 1 167 ? -1.384 11.914 8.422 1 98.56 167 ALA B N 1
ATOM 4100 C CA . ALA B 1 167 ? -0.159 12.547 7.938 1 98.56 167 ALA B CA 1
ATOM 4101 C C . ALA B 1 167 ? 0.459 11.742 6.797 1 98.56 167 ALA B C 1
ATOM 4103 O O . ALA B 1 167 ? 1.014 10.664 7.02 1 98.56 167 ALA B O 1
ATOM 4104 N N . SER B 1 168 ? 0.292 12.211 5.656 1 98.44 168 SER B N 1
ATOM 4105 C CA . SER B 1 168 ? 1.11 11.758 4.535 1 98.44 168 SER B CA 1
ATOM 4106 C C . SER B 1 168 ? 2.338 12.648 4.355 1 98.44 168 SER B C 1
ATOM 4108 O O . SER B 1 168 ? 2.916 13.117 5.336 1 98.44 168 SER B O 1
ATOM 4110 N N . SER B 1 169 ? 2.928 12.68 3.23 1 97.5 169 SER B N 1
ATOM 4111 C CA . SER B 1 169 ? 4.16 13.422 2.979 1 97.5 169 SER B CA 1
ATOM 4112 C C . SER B 1 169 ? 4.336 13.711 1.492 1 97.5 169 SER B C 1
ATOM 4114 O O . SER B 1 169 ? 3.906 12.922 0.646 1 97.5 169 SER B O 1
ATOM 4116 N N . VAL B 1 170 ? 5.012 14.82 1.237 1 98 170 VAL B N 1
ATOM 4117 C CA . VAL B 1 170 ? 5.379 15.078 -0.151 1 98 170 VAL B CA 1
ATOM 4118 C C . VAL B 1 170 ? 6.23 13.93 -0.685 1 98 170 VAL B C 1
ATOM 4120 O O . VAL B 1 170 ? 6.266 13.68 -1.893 1 98 170 VAL B O 1
ATOM 4123 N N . ASN B 1 171 ? 6.832 13.211 0.202 1 96.31 171 ASN B N 1
ATOM 4124 C CA . ASN B 1 171 ? 7.703 12.109 -0.188 1 96.31 171 ASN B CA 1
ATOM 4125 C C . ASN B 1 171 ? 6.902 10.945 -0.776 1 96.31 171 ASN B C 1
ATOM 4127 O O . ASN B 1 171 ? 7.473 10.039 -1.385 1 96.31 171 ASN B O 1
ATOM 4131 N N . SER B 1 172 ? 5.555 10.945 -0.604 1 98 172 SER B N 1
ATOM 4132 C CA . SER B 1 172 ? 4.75 9.922 -1.253 1 98 172 SER B CA 1
ATOM 4133 C C . SER B 1 172 ? 4.98 9.906 -2.76 1 98 172 SER B C 1
ATOM 4135 O O . SER B 1 172 ? 4.855 8.859 -3.402 1 98 172 SER B O 1
ATOM 4137 N N . ILE B 1 173 ? 5.387 11.023 -3.303 1 97.94 173 ILE B N 1
ATOM 4138 C CA . ILE B 1 173 ? 5.648 11.195 -4.727 1 97.94 173 ILE 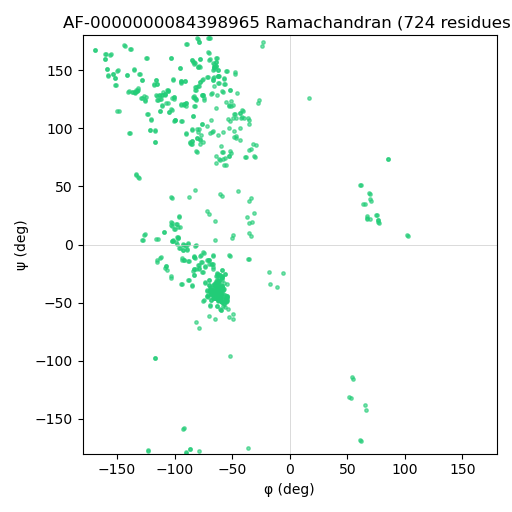B CA 1
ATOM 4139 C C . ILE B 1 173 ? 6.949 10.477 -5.098 1 97.94 173 ILE B C 1
ATOM 4141 O O . ILE B 1 173 ? 7.152 10.109 -6.258 1 97.94 173 ILE B O 1
ATOM 4145 N N . GLY B 1 174 ? 7.789 10.172 -4.188 1 96.5 174 GLY B N 1
ATOM 4146 C CA . GLY B 1 174 ? 9.156 9.75 -4.461 1 96.5 174 GLY B CA 1
ATOM 4147 C C . GLY B 1 174 ? 10.117 10.914 -4.633 1 96.5 174 GLY B C 1
ATOM 4148 O O . GLY B 1 174 ? 10.602 11.164 -5.738 1 96.5 174 GLY B O 1
ATOM 4149 N N . LEU B 1 175 ? 10.477 11.602 -3.518 1 95.19 175 LEU B N 1
ATOM 4150 C CA . LEU B 1 175 ? 11.273 12.82 -3.576 1 95.19 175 LEU B CA 1
ATOM 4151 C C . LEU B 1 175 ? 12.609 12.633 -2.865 1 95.19 175 LEU B C 1
ATOM 4153 O O . LEU B 1 175 ? 13.469 11.875 -3.334 1 95.19 175 LEU B O 1
ATOM 4157 N N . LEU B 1 176 ? 12.742 13.047 -1.633 1 92.12 176 LEU B N 1
ATOM 4158 C CA . LEU B 1 176 ? 13.984 13.219 -0.9 1 92.12 176 LEU B CA 1
ATOM 4159 C C . LEU B 1 176 ? 14.758 11.906 -0.828 1 92.12 176 LEU B C 1
ATOM 4161 O O . LEU B 1 176 ? 15.992 11.898 -0.941 1 92.12 176 LEU B O 1
ATOM 4165 N N . PHE B 1 177 ? 14.078 10.844 -0.695 1 89.81 177 PHE B N 1
ATOM 4166 C CA . PHE B 1 177 ? 14.75 9.586 -0.375 1 89.81 177 PHE B CA 1
ATOM 4167 C C . PHE B 1 177 ? 14.898 8.719 -1.617 1 89.81 177 PHE B C 1
ATOM 4169 O O . PHE B 1 177 ? 15.344 7.574 -1.53 1 89.81 177 PHE B O 1
ATOM 4176 N N . SER B 1 178 ? 14.484 9.211 -2.736 1 91.38 178 SER B N 1
ATOM 4177 C CA . SER B 1 178 ? 14.703 8.539 -4.012 1 91.38 178 SER B CA 1
ATOM 4178 C C . SER B 1 178 ? 16.125 8.742 -4.508 1 91.38 178 SER B C 1
ATOM 4180 O O . SER B 1 178 ? 16.797 9.711 -4.125 1 91.38 178 SER B O 1
ATOM 4182 N N . ARG B 1 179 ? 16.672 7.812 -5.316 1 89.5 179 ARG B N 1
ATOM 4183 C CA . ARG B 1 179 ? 17.953 8.047 -5.977 1 89.5 179 ARG B CA 1
ATOM 4184 C C . ARG B 1 179 ? 17.906 9.305 -6.832 1 89.5 179 ARG B C 1
ATOM 4186 O O . ARG B 1 179 ? 18.75 10.195 -6.68 1 89.5 179 ARG B O 1
ATOM 4193 N N . ARG B 1 180 ? 17 9.445 -7.633 1 93.12 180 ARG B N 1
ATOM 4194 C CA . ARG B 1 180 ? 16.672 10.633 -8.414 1 93.12 180 ARG B CA 1
ATOM 4195 C C . ARG B 1 180 ? 15.172 10.719 -8.664 1 93.12 180 ARG B C 1
ATOM 4197 O O . ARG B 1 180 ? 14.609 9.891 -9.391 1 93.12 180 ARG B O 1
ATOM 4204 N N . PRO B 1 181 ? 14.57 11.719 -8.117 1 95.81 181 PRO B N 1
ATOM 4205 C CA . PRO B 1 181 ? 13.133 11.844 -8.336 1 95.81 181 PRO B CA 1
ATOM 4206 C C . PRO B 1 181 ? 12.773 12.023 -9.805 1 95.81 181 PRO B C 1
ATOM 4208 O O . PRO B 1 181 ? 13.531 12.633 -10.562 1 95.81 181 PRO B O 1
ATOM 4211 N N . THR B 1 182 ? 11.672 11.477 -10.211 1 96.06 182 THR B N 1
ATOM 4212 C CA . THR B 1 182 ? 11.117 11.648 -11.555 1 96.06 182 THR B CA 1
ATOM 4213 C C . THR B 1 182 ? 9.836 12.477 -11.5 1 96.06 182 THR B C 1
ATOM 4215 O O . THR B 1 182 ? 8.867 12.094 -10.852 1 96.06 182 THR B O 1
ATOM 4218 N N . PHE B 1 183 ? 9.875 13.609 -12.203 1 98.25 183 PHE B N 1
ATOM 4219 C CA . PHE B 1 183 ? 8.703 14.477 -12.25 1 98.25 183 PHE B CA 1
ATOM 4220 C C . PHE B 1 183 ? 8.102 14.5 -13.656 1 98.25 183 PHE B C 1
ATOM 4222 O O . PHE B 1 183 ? 8.789 14.844 -14.625 1 98.25 183 PHE B O 1
ATOM 4229 N N . ASP B 1 184 ? 6.879 14.195 -13.719 1 98.5 184 ASP B N 1
ATOM 4230 C CA . ASP B 1 184 ? 6.195 14.25 -15.008 1 98.5 184 ASP B CA 1
ATOM 4231 C C . ASP B 1 184 ? 5.938 15.695 -15.43 1 98.5 184 ASP B C 1
ATOM 4233 O O . ASP B 1 184 ? 5.914 16 -16.625 1 98.5 184 ASP B O 1
ATOM 4237 N N . TYR B 1 185 ? 5.711 16.516 -14.508 1 98.62 185 TYR B N 1
ATOM 4238 C CA . TYR B 1 185 ? 5.48 17.938 -14.711 1 98.62 185 TYR B CA 1
ATOM 4239 C C . TYR B 1 185 ? 5.723 18.719 -13.43 1 98.62 185 TYR B C 1
ATOM 4241 O O . TYR B 1 185 ? 5.828 18.141 -12.352 1 98.62 185 TYR B O 1
ATOM 4249 N N . LEU B 1 186 ? 5.852 20.031 -13.641 1 98.56 186 LEU B N 1
ATOM 4250 C CA . LEU B 1 186 ? 5.922 20.984 -12.539 1 98.56 186 LEU B CA 1
ATOM 4251 C C . LEU B 1 186 ? 5.031 22.188 -12.805 1 98.56 186 LEU B C 1
ATOM 4253 O O . LEU B 1 186 ? 4.859 22.594 -13.961 1 98.56 186 LEU B O 1
ATOM 4257 N N . PRO B 1 187 ? 4.496 22.844 -11.805 1 98.56 187 PRO B N 1
ATOM 4258 C CA . PRO B 1 187 ? 4.453 22.391 -10.414 1 98.56 187 PRO B CA 1
ATOM 4259 C C . PRO B 1 187 ? 3.648 21.109 -10.234 1 98.56 187 PRO B C 1
ATOM 4261 O O . PRO B 1 187 ? 2.832 20.766 -11.094 1 98.56 187 PRO B O 1
ATOM 4264 N N . LEU B 1 188 ? 3.918 20.453 -9.117 1 98.75 188 LEU B N 1
ATOM 4265 C CA . LEU B 1 188 ? 3.211 19.219 -8.773 1 98.75 188 LEU B CA 1
ATOM 4266 C C . LEU B 1 188 ? 1.824 19.516 -8.227 1 98.75 188 LEU B C 1
ATOM 4268 O O . LEU B 1 188 ? 1.649 20.484 -7.469 1 98.75 188 LEU B O 1
ATOM 4272 N N . ASP B 1 189 ? 0.885 18.75 -8.594 1 98.56 189 ASP B N 1
ATOM 4273 C CA . ASP B 1 189 ? -0.404 18.703 -7.906 1 98.56 189 ASP B CA 1
ATOM 4274 C C . ASP B 1 189 ? -0.727 17.297 -7.434 1 98.56 189 ASP B C 1
ATOM 4276 O O . ASP B 1 189 ? 0.108 16.391 -7.539 1 98.56 189 ASP B O 1
ATOM 4280 N N . GLU B 1 190 ? -1.912 17.094 -6.84 1 98.62 190 GLU B N 1
ATOM 4281 C CA . GLU B 1 190 ? -2.205 15.828 -6.16 1 98.62 190 GLU B CA 1
ATOM 4282 C C . GLU B 1 190 ? -2.479 14.711 -7.164 1 98.62 190 GLU B C 1
ATOM 4284 O O . GLU B 1 190 ? -2.541 13.539 -6.789 1 98.62 190 GLU B O 1
ATOM 4289 N N . ASN B 1 191 ? -2.549 15.016 -8.453 1 97.81 191 ASN B N 1
ATOM 4290 C CA . ASN B 1 191 ? -2.781 14 -9.477 1 97.81 191 ASN B CA 1
ATOM 4291 C C . ASN B 1 191 ? -1.472 13.391 -9.969 1 97.81 191 ASN B C 1
ATOM 4293 O O . ASN B 1 191 ? -1.48 12.383 -10.68 1 97.81 191 ASN B O 1
ATOM 4297 N N . HIS B 1 192 ? -0.356 14.055 -9.633 1 98.56 192 HIS B N 1
ATOM 4298 C CA . HIS B 1 192 ? 0.932 13.508 -10.039 1 98.56 192 HIS B CA 1
ATOM 4299 C C . HIS B 1 192 ? 1.115 12.078 -9.531 1 98.56 192 HIS B C 1
ATOM 4301 O O . HIS B 1 192 ? 0.787 11.781 -8.383 1 98.56 192 HIS B O 1
ATOM 4307 N N . PRO B 1 193 ? 1.662 11.141 -10.367 1 97.88 193 PRO B N 1
ATOM 4308 C CA . PRO B 1 193 ? 1.895 9.766 -9.914 1 97.88 193 PRO B CA 1
ATOM 4309 C C . PRO B 1 193 ? 2.891 9.688 -8.758 1 97.88 193 PRO B C 1
ATOM 4311 O O . PRO B 1 193 ? 3.775 10.539 -8.641 1 97.88 193 PRO B O 1
ATOM 4314 N N . CYS B 1 194 ? 2.744 8.688 -7.898 1 98.38 194 CYS B N 1
ATOM 4315 C CA . CYS B 1 194 ? 3.631 8.414 -6.773 1 98.38 194 CYS B CA 1
ATOM 4316 C C . CYS B 1 194 ? 4.602 7.289 -7.109 1 98.38 194 CYS B C 1
ATOM 4318 O O . CYS B 1 194 ? 4.191 6.219 -7.555 1 98.38 194 CYS B O 1
ATOM 4320 N N . ARG B 1 195 ? 5.895 7.543 -6.926 1 97.94 195 ARG B N 1
ATOM 4321 C CA . ARG B 1 195 ? 6.938 6.566 -7.227 1 97.94 195 ARG B CA 1
ATOM 4322 C C . ARG B 1 195 ? 7.945 6.477 -6.086 1 97.94 195 ARG B C 1
ATOM 4324 O O . ARG B 1 195 ? 9.148 6.668 -6.297 1 97.94 195 ARG B O 1
ATOM 4331 N N . PRO B 1 196 ? 7.484 6.105 -4.875 1 96.81 196 PRO B N 1
ATOM 4332 C CA . PRO B 1 196 ? 8.414 6.02 -3.746 1 96.81 196 PRO B CA 1
ATOM 4333 C C . PRO B 1 196 ? 9.461 4.926 -3.928 1 96.81 196 PRO B C 1
ATOM 4335 O O . PRO B 1 196 ? 9.211 3.93 -4.609 1 96.81 196 PRO B O 1
ATOM 4338 N N . GLU B 1 197 ? 10.648 5.125 -3.283 1 94 197 GLU B N 1
ATOM 4339 C CA . GLU B 1 197 ? 11.75 4.172 -3.428 1 94 197 GLU B CA 1
ATOM 4340 C C . GLU B 1 197 ? 12.273 3.725 -2.066 1 94 197 GLU B C 1
ATOM 4342 O O . GLU B 1 197 ? 13.281 3.021 -1.984 1 94 197 GLU B O 1
ATOM 4347 N N . ASP B 1 198 ? 11.578 4.223 -1.001 1 92.5 198 ASP B N 1
ATOM 4348 C CA . ASP B 1 198 ? 12.023 3.883 0.346 1 92.5 198 ASP B CA 1
ATOM 4349 C C . ASP B 1 198 ? 10.836 3.57 1.256 1 92.5 198 ASP B C 1
ATOM 4351 O O . ASP B 1 198 ? 9.688 3.84 0.901 1 92.5 198 ASP B O 1
ATOM 4355 N N . ALA B 1 199 ? 11.188 3.004 2.426 1 93.94 199 ALA B N 1
ATOM 4356 C CA . ALA B 1 199 ? 10.188 2.504 3.363 1 93.94 199 ALA B CA 1
ATOM 4357 C C . ALA B 1 199 ? 9.266 3.627 3.834 1 93.94 199 ALA B C 1
ATOM 4359 O O . ALA B 1 199 ? 8.047 3.453 3.896 1 93.94 199 ALA B O 1
ATOM 4360 N N . TYR B 1 200 ? 9.828 4.758 4.195 1 94.38 200 TYR B N 1
ATOM 4361 C CA . TYR B 1 200 ? 9.039 5.879 4.691 1 94.38 200 TYR B CA 1
ATOM 4362 C C . TYR B 1 200 ? 8.086 6.395 3.619 1 94.38 200 TYR B C 1
ATOM 4364 O O . TYR B 1 200 ? 6.879 6.504 3.85 1 94.38 200 TYR B O 1
ATOM 4372 N N . SER B 1 201 ? 8.625 6.684 2.475 1 96 201 SER B N 1
ATOM 4373 C CA . SER B 1 201 ? 7.82 7.207 1.375 1 96 201 SER B CA 1
ATOM 4374 C C . SER B 1 201 ? 6.727 6.223 0.974 1 96 201 SER B C 1
ATOM 4376 O O . SER B 1 201 ? 5.586 6.621 0.728 1 96 201 SER B O 1
ATOM 4378 N N . MET B 1 202 ? 7.047 4.93 0.897 1 97.19 202 MET B N 1
ATOM 4379 C CA . MET B 1 202 ? 6.039 3.912 0.617 1 97.19 202 MET B CA 1
ATOM 4380 C C . MET B 1 202 ? 4.93 3.945 1.661 1 97.19 202 MET B C 1
ATOM 4382 O O . MET B 1 202 ? 3.746 3.906 1.316 1 97.19 202 MET B O 1
ATOM 4386 N N . SER B 1 203 ? 5.34 3.998 2.924 1 97.69 203 SER B N 1
ATOM 4387 C CA . SER B 1 203 ? 4.352 3.951 3.994 1 97.69 203 SER B CA 1
ATOM 4388 C C . SER B 1 203 ? 3.385 5.129 3.906 1 97.69 203 SER B C 1
ATOM 4390 O O . SER B 1 203 ? 2.191 4.98 4.18 1 97.69 203 SER B O 1
ATOM 4392 N N . LYS B 1 204 ? 3.926 6.301 3.549 1 98.25 204 LYS B N 1
ATOM 4393 C CA . LYS B 1 204 ? 3.068 7.477 3.426 1 98.25 204 LYS B CA 1
ATOM 4394 C C . LYS B 1 204 ? 2.137 7.352 2.223 1 98.25 204 LYS B C 1
ATOM 4396 O O . LYS B 1 204 ? 0.965 7.73 2.297 1 98.25 204 LYS B O 1
ATOM 4401 N N . TYR B 1 205 ? 2.67 6.84 1.175 1 98.81 205 TYR B N 1
ATOM 4402 C CA . TYR B 1 205 ? 1.825 6.578 0.015 1 98.81 205 TYR B CA 1
ATOM 4403 C C . TYR B 1 205 ? 0.764 5.535 0.338 1 98.81 205 TYR B C 1
ATOM 4405 O O . TYR B 1 205 ? -0.405 5.695 -0.02 1 98.81 205 TYR B O 1
ATOM 4413 N N . PHE B 1 206 ? 1.09 4.469 1.016 1 98.81 206 PHE B N 1
ATOM 4414 C CA . PHE B 1 206 ? 0.176 3.375 1.327 1 98.81 206 PHE B CA 1
ATOM 4415 C C . PHE B 1 206 ? -0.93 3.846 2.264 1 98.81 206 PHE B C 1
ATOM 4417 O O . PHE B 1 206 ? -2.064 3.369 2.184 1 98.81 206 PHE B O 1
ATOM 4424 N N . CYS B 1 207 ? -0.582 4.754 3.168 1 98.38 207 CYS B N 1
ATOM 4425 C CA . CYS B 1 207 ? -1.64 5.273 4.027 1 98.38 207 CYS B CA 1
ATOM 4426 C C . CYS B 1 207 ? -2.74 5.93 3.203 1 98.38 207 CYS B C 1
ATOM 4428 O O . CYS B 1 207 ? -3.92 5.828 3.541 1 98.38 207 CYS B O 1
ATOM 4430 N N . GLU B 1 208 ? -2.391 6.594 2.092 1 98.81 208 GLU B N 1
ATOM 4431 C CA . GLU B 1 208 ? -3.373 7.18 1.186 1 98.81 208 GLU B CA 1
ATOM 4432 C C . GLU B 1 208 ? -4.215 6.102 0.511 1 98.81 208 GLU B C 1
ATOM 4434 O O . GLU B 1 208 ? -5.441 6.219 0.436 1 98.81 208 GLU B O 1
ATOM 4439 N N . LEU B 1 209 ? -3.574 5.082 0.068 1 98.75 209 LEU B N 1
ATOM 4440 C CA . LEU B 1 209 ? -4.266 4.008 -0.634 1 98.75 209 LEU B CA 1
ATOM 4441 C C . LEU B 1 209 ? -5.18 3.236 0.315 1 98.75 209 LEU B C 1
ATOM 4443 O O . LEU B 1 209 ? -6.266 2.809 -0.074 1 98.75 209 LEU B O 1
ATOM 4447 N N . GLN B 1 210 ? -4.707 3.004 1.521 1 98.75 210 GLN B N 1
ATOM 4448 C CA . GLN B 1 210 ? -5.574 2.441 2.551 1 98.75 210 GLN B CA 1
ATOM 4449 C C . GLN B 1 210 ? -6.84 3.279 2.721 1 98.75 210 GLN B C 1
ATOM 4451 O O . GLN B 1 210 ? -7.945 2.736 2.807 1 98.75 210 GLN B O 1
ATOM 4456 N N . SER B 1 211 ? -6.637 4.566 2.748 1 98.81 211 SER B N 1
ATOM 4457 C CA . SER B 1 211 ? -7.75 5.492 2.924 1 98.81 211 SER B CA 1
ATOM 4458 C C . SER B 1 211 ? -8.758 5.363 1.791 1 98.81 211 SER B C 1
ATOM 4460 O O . SER B 1 211 ? -9.969 5.352 2.029 1 98.81 211 SER B O 1
ATOM 4462 N N . ASP B 1 212 ? -8.25 5.27 0.587 1 98.38 212 ASP B N 1
ATOM 4463 C CA . ASP B 1 212 ? -9.133 5.043 -0.553 1 98.38 212 ASP B CA 1
ATOM 4464 C C . ASP B 1 212 ? -10 3.803 -0.34 1 98.38 212 ASP B C 1
ATOM 4466 O O . ASP B 1 212 ? -11.203 3.83 -0.595 1 98.38 212 ASP B O 1
ATOM 4470 N N . SER B 1 213 ? -9.383 2.744 0.092 1 97.62 213 SER B N 1
ATOM 4471 C CA . SER B 1 213 ? -10.086 1.48 0.291 1 97.62 213 SER B CA 1
ATOM 4472 C C . SER B 1 213 ? -11.133 1.594 1.395 1 97.62 213 SER B C 1
ATOM 4474 O O . SER B 1 213 ? -12.258 1.117 1.242 1 97.62 213 SER B O 1
ATOM 4476 N N . TYR B 1 214 ? -10.781 2.219 2.475 1 97.44 214 TYR B N 1
ATOM 4477 C CA . TYR B 1 214 ? -11.672 2.277 3.623 1 97.44 214 TYR B CA 1
ATOM 4478 C C . TYR B 1 214 ? -12.883 3.164 3.33 1 97.44 214 TYR B C 1
ATOM 4480 O O . TYR B 1 214 ? -13.984 2.891 3.795 1 97.44 214 TYR B O 1
ATOM 4488 N N . VAL B 1 215 ? -12.695 4.25 2.551 1 97.5 215 VAL B N 1
ATOM 4489 C CA . VAL B 1 215 ? -13.844 5.094 2.25 1 97.5 215 VAL B CA 1
ATOM 4490 C C . VAL B 1 215 ? -14.797 4.359 1.307 1 97.5 215 VAL B C 1
ATOM 4492 O O . VAL B 1 215 ? -16.016 4.574 1.344 1 97.5 215 VAL B O 1
ATOM 4495 N N . ARG B 1 216 ? -14.258 3.477 0.44 1 95.62 216 ARG B N 1
ATOM 4496 C CA . ARG B 1 216 ? -15.117 2.658 -0.403 1 95.62 216 ARG B CA 1
ATOM 4497 C C . ARG B 1 216 ? -15.961 1.705 0.438 1 95.62 216 ARG B C 1
ATOM 4499 O O . ARG B 1 216 ? -17.125 1.437 0.11 1 95.62 216 ARG B O 1
ATOM 4506 N N . ARG B 1 217 ? -15.367 1.279 1.527 1 92.62 217 ARG B N 1
ATOM 4507 C CA . ARG B 1 217 ? -16.016 0.29 2.375 1 92.62 217 ARG B CA 1
ATOM 4508 C C . ARG B 1 217 ? -16.969 0.96 3.361 1 92.62 217 ARG B C 1
ATOM 4510 O O . ARG B 1 217 ? -18.016 0.4 3.705 1 92.62 217 ARG B O 1
ATOM 4517 N N . PHE B 1 218 ? -16.594 2.143 3.838 1 93.81 218 PHE B N 1
ATOM 4518 C CA . PHE B 1 218 ? -17.359 2.885 4.832 1 93.81 218 PHE B CA 1
ATOM 4519 C C . PHE B 1 218 ? -17.844 4.215 4.262 1 93.81 218 PHE B C 1
ATOM 4521 O O . PHE B 1 218 ? -17.156 5.234 4.387 1 93.81 218 PHE B O 1
ATOM 4528 N N . PRO B 1 219 ? -19.016 4.285 3.826 1 92.12 219 PRO B N 1
ATOM 4529 C CA . PRO B 1 219 ? -19.484 5.422 3.031 1 92.12 219 PRO B CA 1
ATOM 4530 C C . PRO B 1 219 ? -19.641 6.695 3.857 1 92.12 219 PRO B C 1
ATOM 4532 O O . PRO B 1 219 ? -19.828 7.781 3.301 1 92.12 219 PRO B O 1
ATOM 4535 N N . LYS B 1 220 ? -19.625 6.613 5.148 1 95.62 220 LYS B N 1
ATOM 4536 C CA . LYS B 1 220 ? -19.719 7.816 5.973 1 95.62 220 LYS B CA 1
ATOM 4537 C C . LYS B 1 220 ? -18.328 8.359 6.309 1 95.62 220 LYS B C 1
ATOM 4539 O O . LYS B 1 220 ? -18.203 9.484 6.793 1 95.62 220 LYS B O 1
ATOM 4544 N N . LEU B 1 221 ? -17.359 7.586 6.07 1 97.44 221 LEU B N 1
ATOM 4545 C CA . LEU B 1 221 ? -16 7.941 6.441 1 97.44 221 LEU B CA 1
ATOM 4546 C C . LEU B 1 221 ? -15.43 8.984 5.484 1 97.44 221 LEU B C 1
ATOM 4548 O O . LEU B 1 221 ? -15.57 8.859 4.266 1 97.44 221 LEU B O 1
ATOM 4552 N N . ARG B 1 222 ? -14.93 10.016 6.039 1 98.06 222 ARG B N 1
ATOM 4553 C CA . ARG B 1 222 ? -14.18 11.047 5.32 1 98.06 222 ARG B CA 1
ATOM 4554 C C . ARG B 1 222 ? -12.734 11.094 5.785 1 98.06 222 ARG B C 1
ATOM 4556 O O . ARG B 1 222 ? -12.461 11.172 6.984 1 98.06 222 ARG B O 1
ATOM 4563 N N . VAL B 1 223 ? -11.797 11.023 4.812 1 98.88 223 VAL B N 1
ATOM 4564 C CA . VAL B 1 223 ? -10.383 10.977 5.188 1 98.88 223 VAL B CA 1
ATOM 4565 C C . VAL B 1 223 ? -9.609 12.047 4.422 1 98.88 223 VAL B C 1
ATOM 4567 O O . VAL B 1 223 ? -9.734 12.156 3.199 1 98.88 223 VAL B O 1
ATOM 4570 N N . ALA B 1 224 ? -8.883 12.898 5.125 1 98.94 224 ALA B N 1
ATOM 4571 C CA . ALA B 1 224 ? -7.91 13.812 4.531 1 98.94 224 ALA B CA 1
ATOM 4572 C C . ALA B 1 224 ? -6.484 13.312 4.738 1 98.94 224 ALA B C 1
ATOM 4574 O O . ALA B 1 224 ? -6.039 13.133 5.875 1 98.94 224 ALA B O 1
ATOM 4575 N N . SER B 1 225 ? -5.816 13.008 3.686 1 98.94 225 SER B N 1
ATOM 4576 C CA . SER B 1 225 ? -4.383 12.742 3.73 1 98.94 225 SER B CA 1
ATOM 4577 C C . SER B 1 225 ? -3.582 14 3.398 1 98.94 225 SER B C 1
ATOM 4579 O O . SER B 1 225 ? -3.691 14.539 2.297 1 98.94 225 SER B O 1
ATOM 4581 N N . LEU B 1 226 ? -2.75 14.414 4.336 1 98.88 226 LEU B N 1
ATOM 4582 C CA . LEU B 1 226 ? -2.035 15.672 4.184 1 98.88 226 LEU B CA 1
ATOM 4583 C C . LEU B 1 226 ? -0.571 15.43 3.83 1 98.88 226 LEU B C 1
ATOM 4585 O O . LEU B 1 226 ? 0.174 14.852 4.625 1 98.88 226 LEU B O 1
ATOM 4589 N N . ARG B 1 227 ? -0.191 15.812 2.662 1 98.75 227 ARG B N 1
ATOM 4590 C CA . ARG B 1 227 ? 1.196 15.719 2.219 1 98.75 227 ARG B CA 1
ATOM 4591 C C . ARG B 1 227 ? 1.991 16.938 2.666 1 98.75 227 ARG B C 1
ATOM 4593 O O . ARG B 1 227 ? 2.197 17.875 1.888 1 98.75 227 ARG B O 1
ATOM 4600 N N . PHE B 1 228 ? 2.562 16.812 3.9 1 96.5 228 PHE B N 1
ATOM 4601 C CA . PHE B 1 228 ? 3.385 17.875 4.465 1 96.5 228 PHE B CA 1
ATOM 4602 C C . PHE B 1 228 ? 4.758 17.906 3.807 1 96.5 228 PHE B C 1
ATOM 4604 O O . PHE B 1 228 ? 5.328 16.859 3.498 1 96.5 228 PHE B O 1
ATOM 4611 N N . HIS B 1 229 ? 5.207 19.109 3.629 1 96.81 229 HIS B N 1
ATOM 4612 C CA . HIS B 1 229 ? 6.641 19.234 3.389 1 96.81 229 HIS B CA 1
ATOM 4613 C C . HIS B 1 229 ? 7.414 19.328 4.699 1 96.81 229 HIS B C 1
ATOM 4615 O O . HIS B 1 229 ? 6.844 19.156 5.777 1 96.81 229 HIS B O 1
ATOM 4621 N N . GLY B 1 230 ? 8.758 19.531 4.59 1 94.5 230 GLY B N 1
ATOM 4622 C CA . GLY B 1 230 ? 9.547 19.719 5.789 1 94.5 230 GLY B CA 1
ATOM 4623 C C . GLY B 1 230 ? 9 20.812 6.699 1 94.5 230 GLY B C 1
ATOM 4624 O O . GLY B 1 230 ? 8.875 21.969 6.289 1 94.5 230 GLY B O 1
ATOM 4625 N N . VAL B 1 231 ? 8.672 20.422 7.91 1 94.38 231 VAL B N 1
ATOM 4626 C CA . VAL B 1 231 ? 8.008 21.312 8.852 1 94.38 231 VAL B CA 1
ATOM 4627 C C . VAL B 1 231 ? 9.047 22.172 9.562 1 94.38 231 VAL B C 1
ATOM 4629 O O . VAL B 1 231 ? 10.008 21.656 10.133 1 94.38 231 VAL B O 1
ATOM 4632 N N . VAL B 1 232 ? 8.82 23.422 9.516 1 91.94 232 VAL B N 1
ATOM 4633 C CA . VAL B 1 232 ? 9.695 24.391 10.18 1 91.94 232 VAL B CA 1
ATOM 4634 C C . VAL B 1 232 ? 8.992 24.969 11.398 1 91.94 232 VAL B C 1
ATOM 4636 O O . VAL B 1 232 ? 7.84 25.422 11.312 1 91.94 232 VAL B O 1
ATOM 4639 N N . LYS B 1 233 ? 9.703 24.922 12.461 1 90.5 233 LYS B N 1
ATOM 4640 C CA . LYS B 1 233 ? 9.148 25.547 13.664 1 90.5 233 LYS B CA 1
ATOM 4641 C C . LYS B 1 233 ? 8.828 27.016 13.422 1 90.5 233 LYS B C 1
ATOM 4643 O O . LYS B 1 233 ? 9.594 27.719 12.766 1 90.5 233 LYS B O 1
ATOM 4648 N N . ASP B 1 234 ? 7.828 27.422 13.969 1 86.94 234 ASP B N 1
ATOM 4649 C CA . ASP B 1 234 ? 7.336 28.781 13.711 1 86.94 234 ASP B CA 1
ATOM 4650 C C . ASP B 1 234 ? 8.391 29.828 14.047 1 86.94 234 ASP B C 1
ATOM 4652 O O . ASP B 1 234 ? 8.555 30.812 13.328 1 86.94 234 ASP B O 1
ATOM 4656 N N . ALA B 1 235 ? 9.125 29.578 15.094 1 84.38 235 ALA B N 1
ATOM 4657 C CA . ALA B 1 235 ? 10.141 30.516 15.531 1 84.38 235 ALA B CA 1
ATOM 4658 C C . ALA B 1 235 ? 11.281 30.609 14.516 1 84.38 235 ALA B C 1
ATOM 4660 O O . ALA B 1 235 ? 12.023 31.594 14.5 1 84.38 235 ALA B O 1
ATOM 4661 N N . ALA B 1 236 ? 11.32 29.656 13.688 1 86.75 236 ALA B N 1
ATOM 4662 C CA . ALA B 1 236 ? 12.43 29.609 12.734 1 86.75 236 ALA B CA 1
ATOM 4663 C C . ALA B 1 236 ? 11.992 30.094 11.359 1 86.75 236 ALA B C 1
ATOM 4665 O O . ALA B 1 236 ? 12.797 30.172 10.43 1 86.75 236 ALA B O 1
ATOM 4666 N N . VAL B 1 237 ? 10.805 30.5 11.281 1 89.38 237 VAL B N 1
ATOM 4667 C CA . VAL B 1 237 ? 10.297 30.938 9.984 1 89.38 237 VAL B CA 1
ATOM 4668 C C . VAL B 1 237 ? 10.68 32.406 9.758 1 89.38 237 VAL B C 1
ATOM 4670 O O . VAL B 1 237 ? 10.031 33.312 10.281 1 89.38 237 VAL B O 1
ATOM 4673 N N . ASP B 1 238 ? 11.695 32.531 9.039 1 88.38 238 ASP B N 1
ATOM 4674 C CA . ASP B 1 238 ? 12.258 33.812 8.641 1 88.38 238 ASP B CA 1
ATOM 4675 C C . ASP B 1 238 ? 12.977 33.688 7.293 1 88.38 238 ASP B C 1
ATOM 4677 O O . ASP B 1 238 ? 13.625 32.688 7.016 1 88.38 238 ASP B O 1
ATOM 4681 N N . LYS B 1 239 ? 12.828 34.75 6.551 1 87.94 239 LYS B N 1
ATOM 4682 C CA . LYS B 1 239 ? 13.367 34.75 5.195 1 87.94 239 LYS B CA 1
ATOM 4683 C C . LYS B 1 239 ? 14.852 34.406 5.203 1 87.94 239 LYS B C 1
ATOM 4685 O O . LYS B 1 239 ? 15.312 33.562 4.414 1 87.94 239 LYS B O 1
ATOM 4690 N N . GLU B 1 240 ? 15.594 35 6.008 1 90 240 GLU B N 1
ATOM 4691 C CA . GLU B 1 240 ? 17.047 34.812 6.055 1 90 240 GLU B CA 1
ATOM 4692 C C . GLU B 1 240 ? 17.406 33.406 6.543 1 90 240 GLU B C 1
ATOM 4694 O O . GLU B 1 240 ? 18.328 32.781 6.008 1 90 240 GLU B O 1
ATOM 4699 N N . ARG B 1 241 ? 16.734 32.969 7.508 1 89.12 241 ARG B N 1
ATOM 4700 C CA . ARG B 1 241 ? 17.016 31.641 8.062 1 89.12 241 ARG B CA 1
ATOM 4701 C C . ARG B 1 241 ? 16.688 30.547 7.062 1 89.12 241 ARG B C 1
ATOM 4703 O O . ARG B 1 241 ? 17.438 29.578 6.922 1 89.12 241 ARG B O 1
ATOM 4710 N N . LEU B 1 242 ? 15.586 30.719 6.398 1 90.75 242 LEU B N 1
ATOM 4711 C CA . LEU B 1 242 ? 15.188 29.734 5.391 1 90.75 242 LEU B CA 1
ATOM 4712 C C . LEU B 1 242 ? 16.172 29.719 4.23 1 90.75 242 LEU B C 1
ATOM 4714 O O . LEU B 1 242 ? 16.531 28.656 3.727 1 90.75 242 LEU B O 1
ATOM 4718 N N . ASP B 1 243 ? 16.547 30.906 3.861 1 91.56 243 ASP B N 1
ATOM 4719 C CA . ASP B 1 243 ? 17.531 31 2.785 1 91.56 243 ASP B CA 1
ATOM 4720 C C . ASP B 1 243 ? 18.828 30.281 3.158 1 91.56 243 ASP B C 1
ATOM 4722 O O . ASP B 1 243 ? 19.422 29.578 2.33 1 91.56 243 ASP B O 1
ATOM 4726 N N . ALA B 1 244 ? 19.219 30.484 4.379 1 90.75 244 ALA B N 1
ATOM 4727 C CA . ALA B 1 244 ? 20.453 29.859 4.875 1 90.75 244 ALA B CA 1
ATOM 4728 C C . ALA B 1 244 ? 20.297 28.344 4.961 1 90.75 244 ALA B C 1
ATOM 4730 O O . ALA B 1 244 ? 21.266 27.609 4.734 1 90.75 244 ALA B O 1
ATOM 4731 N N . MET B 1 245 ? 19.156 27.953 5.379 1 85.19 245 MET B N 1
ATOM 4732 C CA . MET B 1 245 ? 18.859 26.516 5.457 1 85.19 245 MET B CA 1
ATOM 4733 C C . MET B 1 245 ? 18.953 25.859 4.082 1 85.19 245 MET B C 1
ATOM 4735 O O . MET B 1 245 ? 19.422 24.734 3.955 1 85.19 245 MET B O 1
ATOM 4739 N N . GLY B 1 246 ? 18.641 26.703 3.201 1 83.94 246 GLY B N 1
ATOM 4740 C CA . GLY B 1 246 ? 18.625 26.141 1.856 1 83.94 246 GLY B CA 1
ATOM 4741 C C . GLY B 1 246 ? 17.609 25.031 1.688 1 83.94 246 GLY B C 1
ATOM 4742 O O . GLY B 1 246 ? 16.719 24.859 2.525 1 83.94 246 GLY B O 1
ATOM 4743 N N . GLY B 1 247 ? 17.609 24.312 0.681 1 82.06 247 GLY B N 1
ATOM 4744 C CA . GLY B 1 247 ? 16.781 23.156 0.33 1 82.06 247 GLY B CA 1
ATOM 4745 C C . GLY B 1 247 ? 17.547 22.094 -0.427 1 82.06 247 GLY B C 1
ATOM 4746 O O . GLY B 1 247 ? 18.766 22.172 -0.568 1 82.06 247 GLY B O 1
ATOM 4747 N N . GLU B 1 248 ? 16.844 21.078 -0.538 1 90.12 248 GLU B N 1
ATOM 4748 C CA . GLU B 1 248 ? 17.391 19.953 -1.271 1 90.12 248 GLU B CA 1
ATOM 4749 C C . GLU B 1 248 ? 16.734 19.797 -2.641 1 90.12 248 GLU B C 1
ATOM 4751 O O . GLU B 1 248 ? 15.516 19.938 -2.766 1 90.12 248 GLU B O 1
ATOM 4756 N N . TRP B 1 249 ? 17.562 19.625 -3.621 1 94.25 249 TRP B N 1
ATOM 4757 C CA . TRP B 1 249 ? 17.016 19.562 -4.969 1 94.25 249 TRP B CA 1
ATOM 4758 C C . TRP B 1 249 ? 16.047 18.391 -5.105 1 94.25 249 TRP B C 1
ATOM 4760 O O . TRP B 1 249 ? 15.086 18.453 -5.875 1 94.25 249 TRP B O 1
ATOM 4770 N N . LYS B 1 250 ? 16.203 17.344 -4.305 1 94.88 250 LYS B N 1
ATOM 4771 C CA . LYS B 1 250 ? 15.367 16.156 -4.43 1 94.88 250 LYS B CA 1
ATOM 4772 C C . LYS B 1 250 ? 13.977 16.406 -3.854 1 94.88 250 LYS B C 1
ATOM 4774 O O . LYS B 1 250 ? 13.031 15.68 -4.16 1 94.88 250 LYS B O 1
ATOM 4779 N N . ASP B 1 251 ? 13.836 17.344 -2.971 1 95 251 ASP B N 1
ATOM 4780 C CA . ASP B 1 251 ? 12.508 17.594 -2.412 1 95 251 ASP B CA 1
ATOM 4781 C C . ASP B 1 251 ? 11.945 18.922 -2.912 1 95 251 ASP B C 1
ATOM 4783 O O . ASP B 1 251 ? 11 19.469 -2.336 1 95 251 ASP B O 1
ATOM 4787 N N . LEU B 1 252 ? 12.672 19.5 -3.947 1 97.69 252 LEU B N 1
ATOM 4788 C CA . LEU B 1 252 ? 12.219 20.688 -4.66 1 97.69 252 LEU B CA 1
ATOM 4789 C C . LEU B 1 252 ? 12.219 21.906 -3.74 1 97.69 252 LEU B C 1
ATOM 4791 O O . LEU B 1 252 ? 11.391 22.812 -3.891 1 97.69 252 LEU B O 1
ATOM 4795 N N . TRP B 1 253 ? 12.961 21.969 -2.723 1 96.5 253 TRP B N 1
ATOM 4796 C CA . TRP B 1 253 ? 13.336 23.094 -1.876 1 96.5 253 TRP B CA 1
ATOM 4797 C C . TRP B 1 253 ? 12.141 23.609 -1.099 1 96.5 253 TRP B C 1
ATOM 4799 O O . TRP B 1 253 ? 12.117 24.781 -0.694 1 96.5 253 TRP B O 1
ATOM 4809 N N . GLY B 1 254 ? 11.117 22.844 -0.888 1 96 254 GLY B N 1
ATOM 4810 C CA . GLY B 1 254 ? 9.914 23.297 -0.213 1 96 254 GLY B CA 1
ATOM 4811 C C . GLY B 1 254 ? 10.055 23.328 1.298 1 96 254 GLY B C 1
ATOM 4812 O O . GLY B 1 254 ? 11.109 23.016 1.836 1 96 254 GLY B O 1
ATOM 4813 N N . TRP B 1 255 ? 9 23.797 1.972 1 95.12 255 TRP B N 1
ATOM 4814 C CA . TRP B 1 255 ? 8.883 23.859 3.424 1 95.12 255 TRP B CA 1
ATOM 4815 C C . TRP B 1 255 ? 7.453 24.203 3.836 1 95.12 255 TRP B C 1
ATOM 4817 O O . TRP B 1 255 ? 6.617 24.531 2.988 1 95.12 255 TRP B O 1
ATOM 4827 N N . VAL B 1 256 ? 7.145 24.047 5.113 1 96.25 256 VAL B N 1
ATOM 4828 C CA . VAL B 1 256 ? 5.871 24.5 5.668 1 96.25 256 VAL B CA 1
ATOM 4829 C C . VAL B 1 256 ? 6.031 24.797 7.16 1 96.25 256 VAL B C 1
ATOM 4831 O O . VAL B 1 256 ? 6.82 24.141 7.848 1 96.25 256 VAL B O 1
ATOM 4834 N N . SER B 1 257 ? 5.301 25.766 7.652 1 94.19 257 SER B N 1
ATOM 4835 C CA . SER B 1 257 ? 5.414 26.094 9.07 1 94.19 257 SER B CA 1
ATOM 4836 C C . SER B 1 257 ? 4.617 25.141 9.938 1 94.19 257 SER B C 1
ATOM 4838 O O . SER B 1 257 ? 3.604 24.594 9.492 1 94.19 257 SER B O 1
ATOM 4840 N N . SER B 1 258 ? 5.031 24.969 11.141 1 93.44 258 SER B N 1
ATOM 4841 C CA . SER B 1 258 ? 4.363 24.078 12.086 1 93.44 258 SER B CA 1
ATOM 4842 C C . SER B 1 258 ? 2.926 24.531 12.336 1 93.44 258 SER B C 1
ATOM 4844 O O . SER B 1 258 ? 2.021 23.688 12.43 1 93.44 258 SER B O 1
ATOM 4846 N N . TYR B 1 259 ? 2.705 25.766 12.406 1 92.88 259 TYR B N 1
ATOM 4847 C CA . TYR B 1 259 ? 1.36 26.281 12.633 1 92.88 259 TYR B CA 1
ATOM 4848 C C . TYR B 1 259 ? 0.448 25.953 11.453 1 92.88 259 TYR B C 1
ATOM 4850 O O . TYR B 1 259 ? -0.699 25.547 11.641 1 92.88 259 TYR B O 1
ATOM 4858 N N . ALA B 1 260 ? 0.991 26.188 10.328 1 96 260 ALA B N 1
ATOM 4859 C CA . ALA B 1 260 ? 0.203 25.922 9.125 1 96 260 ALA B CA 1
ATOM 4860 C C . ALA B 1 260 ? -0.176 24.438 9.031 1 96 260 ALA B C 1
ATOM 4862 O O . ALA B 1 260 ? -1.261 24.109 8.555 1 96 260 ALA B O 1
ATOM 4863 N N . VAL B 1 261 ? 0.699 23.578 9.445 1 97.56 261 VAL B N 1
ATOM 4864 C CA . VAL B 1 261 ? 0.421 22.141 9.461 1 97.56 261 VAL B CA 1
ATOM 4865 C C . VAL B 1 261 ? -0.695 21.844 10.453 1 97.56 261 VAL B C 1
ATOM 4867 O O . VAL B 1 261 ? -1.629 21.094 10.141 1 97.56 261 VAL B O 1
ATOM 4870 N N . SER B 1 262 ? -0.625 22.438 11.641 1 96.94 262 SER B N 1
ATOM 4871 C CA . SER B 1 262 ? -1.665 22.25 12.648 1 96.94 262 SER B CA 1
ATOM 4872 C C . SER B 1 262 ? -3.023 22.719 12.125 1 96.94 262 SER B C 1
ATOM 4874 O O . SER B 1 262 ? -4.027 22.016 12.305 1 96.94 262 SER B O 1
ATOM 4876 N N . LYS B 1 263 ? -2.971 23.828 11.484 1 97 263 LYS B N 1
ATOM 4877 C CA . LYS B 1 263 ? -4.203 24.359 10.914 1 97 263 LYS B CA 1
ATOM 4878 C C . LYS B 1 263 ? -4.777 23.422 9.859 1 97 263 LYS B C 1
ATOM 4880 O O . LYS B 1 263 ? -5.988 23.203 9.805 1 97 263 LYS B O 1
ATOM 4885 N N . ALA B 1 264 ? -3.908 22.906 9.023 1 98.5 264 ALA B N 1
ATOM 4886 C CA . ALA B 1 264 ? -4.355 21.984 7.988 1 98.5 264 ALA B 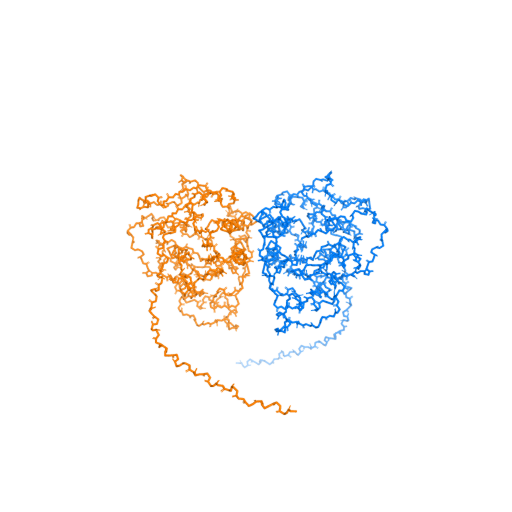CA 1
ATOM 4887 C C . ALA B 1 264 ? -5.012 20.75 8.602 1 98.5 264 ALA B C 1
ATOM 4889 O O . ALA B 1 264 ? -6.031 20.266 8.102 1 98.5 264 ALA B O 1
ATOM 4890 N N . CYS B 1 265 ? -4.449 20.219 9.648 1 98.69 265 CYS B N 1
ATOM 4891 C CA . CYS B 1 265 ? -5.004 19.062 10.328 1 98.69 265 CYS B CA 1
ATOM 4892 C C . CYS B 1 265 ? -6.41 19.359 10.844 1 98.69 265 CYS B C 1
ATOM 4894 O O . CYS B 1 265 ? -7.336 18.578 10.609 1 98.69 265 CYS B O 1
ATOM 4896 N N . LEU B 1 266 ? -6.551 20.469 11.5 1 97.94 266 LEU B N 1
ATOM 4897 C CA . LEU B 1 266 ? -7.848 20.812 12.07 1 97.94 266 LEU B CA 1
ATOM 4898 C C . LEU B 1 266 ? -8.883 21.062 10.977 1 97.94 266 LEU B C 1
ATOM 4900 O O . LEU B 1 266 ? -10.016 20.594 11.07 1 97.94 266 LEU B O 1
ATOM 4904 N N . LEU B 1 267 ? -8.469 21.75 9.938 1 97.81 267 LEU B N 1
ATOM 4905 C CA . LEU B 1 267 ? -9.375 22.016 8.828 1 97.81 267 LEU B CA 1
ATOM 4906 C C . LEU B 1 267 ? -9.766 20.734 8.117 1 97.81 267 LEU B C 1
ATOM 4908 O O . LEU B 1 267 ? -10.891 20.609 7.625 1 97.81 267 LEU B O 1
ATOM 4912 N N . GLY B 1 268 ? -8.828 19.781 8.062 1 98.38 268 GLY B N 1
ATOM 4913 C CA . GLY B 1 268 ? -9.141 18.469 7.48 1 98.38 268 GLY B CA 1
ATOM 4914 C C . GLY B 1 268 ? -10.281 17.766 8.188 1 98.38 268 GLY B C 1
ATOM 4915 O O . GLY B 1 268 ? -11 16.969 7.574 1 98.38 268 GLY B O 1
ATOM 4916 N N . LEU B 1 269 ? -10.453 18.047 9.453 1 98.25 269 LEU B N 1
ATOM 4917 C CA . LEU B 1 269 ? -11.516 17.453 10.242 1 98.25 269 LEU B CA 1
ATOM 4918 C C . LEU B 1 269 ? -12.805 18.266 10.141 1 98.25 269 LEU B C 1
ATOM 4920 O O . LEU B 1 269 ? -13.898 17.719 10.172 1 98.25 269 LEU B O 1
ATOM 4924 N N . THR B 1 270 ? -12.672 19.594 9.953 1 97.12 270 THR B N 1
ATOM 4925 C CA . THR B 1 270 ? -13.812 20.469 10.242 1 97.12 270 THR B CA 1
ATOM 4926 C C . THR B 1 270 ? -14.352 21.094 8.961 1 97.12 270 THR B C 1
ATOM 4928 O O . THR B 1 270 ? -15.406 21.734 8.977 1 97.12 270 THR B O 1
ATOM 4931 N N . ALA B 1 271 ? -13.578 20.953 7.844 1 96.69 271 ALA B N 1
ATOM 4932 C CA . ALA B 1 271 ? -14.062 21.531 6.598 1 96.69 271 ALA B CA 1
ATOM 4933 C C . ALA B 1 271 ? -15.523 21.156 6.355 1 96.69 271 ALA B C 1
ATOM 4935 O O . ALA B 1 271 ? -15.953 20.062 6.699 1 96.69 271 ALA B O 1
ATOM 4936 N N . PRO B 1 272 ? -16.297 22.031 5.73 1 95.19 272 PRO B N 1
ATOM 4937 C CA . PRO B 1 272 ? -17.719 21.766 5.496 1 95.19 272 PRO B CA 1
ATOM 4938 C C . PRO B 1 272 ? -17.938 20.594 4.535 1 95.19 272 PRO B C 1
ATOM 4940 O O . PRO B 1 272 ? -17.156 20.406 3.598 1 95.19 272 PRO B O 1
ATOM 4943 N N . THR B 1 273 ? -19.062 19.922 4.723 1 94.12 273 THR B N 1
ATOM 4944 C CA . THR B 1 273 ? -19.422 18.781 3.885 1 94.12 273 THR B CA 1
ATOM 4945 C C . THR B 1 273 ? -19.641 19.234 2.441 1 94.12 273 THR B C 1
ATOM 4947 O O . THR B 1 273 ? -19.422 18.453 1.509 1 94.12 273 THR B O 1
ATOM 4950 N N . ARG B 1 274 ? -20.016 20.484 2.291 1 95.19 274 ARG B N 1
ATOM 4951 C CA . ARG B 1 274 ? -20.25 21.016 0.952 1 95.19 274 ARG B CA 1
ATOM 4952 C C . ARG B 1 274 ? -18.984 21 0.114 1 95.19 274 ARG B C 1
ATOM 4954 O O . ARG B 1 274 ? -19.031 20.797 -1.101 1 95.19 274 ARG B O 1
ATOM 4961 N N . THR B 1 275 ? -17.828 21.141 0.768 1 97.12 275 THR B N 1
ATOM 4962 C CA . THR B 1 275 ? -16.562 21.219 0.034 1 97.12 275 THR B CA 1
ATOM 4963 C C . THR B 1 275 ? -15.75 19.953 0.218 1 97.12 275 THR B C 1
ATOM 4965 O O . THR B 1 275 ? -14.859 19.656 -0.582 1 97.12 275 THR B O 1
ATOM 4968 N N . PHE B 1 276 ? -16.062 19.234 1.252 1 97.31 276 PHE B N 1
ATOM 4969 C CA . PHE B 1 276 ? -15.398 17.969 1.548 1 97.31 276 PHE B CA 1
ATOM 4970 C C . PHE B 1 276 ? -16.406 16.938 2.037 1 97.31 276 PHE B C 1
ATOM 4972 O O . PHE B 1 276 ? -16.625 16.797 3.242 1 97.31 276 PHE B O 1
ATOM 4979 N N . ARG B 1 277 ? -16.859 16.141 1.164 1 95.88 277 ARG B N 1
ATOM 4980 C CA . ARG B 1 277 ? -18.031 15.297 1.382 1 95.88 277 ARG B CA 1
ATOM 4981 C C . ARG B 1 277 ? -17.656 14.016 2.127 1 95.88 277 ARG B C 1
ATOM 4983 O O . ARG B 1 277 ? -16.516 13.555 2.035 1 95.88 277 ARG B O 1
ATOM 4990 N N . GLU B 1 278 ? -18.672 13.438 2.777 1 94.94 278 GLU B N 1
ATOM 4991 C CA . GLU B 1 278 ? -18.531 12.102 3.344 1 94.94 278 GLU B CA 1
ATOM 4992 C C . GLU B 1 278 ? -18.297 11.055 2.252 1 94.94 278 GLU B C 1
ATOM 4994 O O . GLU B 1 278 ? -18.641 11.289 1.09 1 94.94 278 GLU B O 1
ATOM 4999 N N . GLY B 1 279 ? -17.656 10.016 2.633 1 96 279 GLY B N 1
ATOM 5000 C CA . GLY B 1 279 ? -17.453 8.914 1.705 1 96 279 GLY B CA 1
ATOM 5001 C C . GLY B 1 279 ? -16.344 9.188 0.699 1 96 279 GLY B C 1
ATOM 5002 O O . GLY B 1 279 ? -16.297 8.555 -0.357 1 96 279 GLY B O 1
ATOM 5003 N N . THR B 1 280 ? -15.477 10.203 1.051 1 97.94 280 THR B N 1
ATOM 5004 C CA . THR B 1 280 ? -14.406 10.523 0.113 1 97.94 280 THR B CA 1
ATOM 5005 C C . THR B 1 280 ? -13.062 10.578 0.829 1 97.94 280 THR B C 1
ATOM 5007 O O . THR B 1 280 ? -13 10.844 2.031 1 97.94 280 THR B O 1
ATOM 5010 N N . HIS B 1 281 ? -12.094 10.195 0.144 1 98.75 281 HIS B N 1
ATOM 5011 C CA . HIS B 1 281 ? -10.703 10.422 0.513 1 98.75 281 HIS B CA 1
ATOM 5012 C C . HIS B 1 281 ? -10.039 11.422 -0.427 1 98.75 281 HIS B C 1
ATOM 5014 O O . HIS B 1 281 ? -10.156 11.305 -1.648 1 98.75 281 HIS B O 1
ATOM 5020 N N . GLU B 1 282 ? -9.406 12.445 0.198 1 98.75 282 GLU B N 1
ATOM 5021 C CA . GLU B 1 282 ? -8.68 13.438 -0.58 1 98.75 282 GLU B CA 1
ATOM 5022 C C . GLU B 1 282 ? -7.254 13.617 -0.059 1 98.75 282 GLU B C 1
ATOM 5024 O O . GLU B 1 282 ? -7.016 13.547 1.149 1 98.75 282 GLU B O 1
ATOM 5029 N N . THR B 1 283 ? -6.371 13.789 -0.994 1 98.88 283 THR B N 1
ATOM 5030 C CA . THR B 1 283 ? -4.996 14.148 -0.678 1 98.88 283 THR B CA 1
ATOM 5031 C C . THR B 1 283 ? -4.766 15.641 -0.898 1 98.88 283 THR B C 1
ATOM 5033 O O . THR B 1 283 ? -5.305 16.234 -1.842 1 98.88 283 THR B O 1
ATOM 5036 N N . PHE B 1 284 ? -3.967 16.297 -0.013 1 98.88 284 PHE B N 1
ATOM 5037 C CA . PHE B 1 284 ? -3.684 17.719 -0.119 1 98.88 284 PHE B CA 1
ATOM 5038 C C . PHE B 1 284 ? -2.197 17.984 0.064 1 98.88 284 PHE B C 1
ATOM 5040 O O . PHE B 1 284 ? -1.589 17.531 1.03 1 98.88 284 PHE B O 1
ATOM 5047 N N . PHE B 1 285 ? -1.665 18.766 -0.811 1 98.81 285 PHE B N 1
ATOM 5048 C CA . PHE B 1 285 ? -0.352 19.328 -0.521 1 98.81 285 PHE B CA 1
ATOM 5049 C C . PHE B 1 285 ? -0.46 20.453 0.497 1 98.81 285 PHE B C 1
ATOM 5051 O O . PHE B 1 285 ? -1.303 21.344 0.358 1 98.81 285 PHE B O 1
ATOM 5058 N N . ILE B 1 286 ? 0.319 20.344 1.479 1 98.62 286 ILE B N 1
ATOM 5059 C CA . ILE B 1 286 ? 0.45 21.359 2.514 1 98.62 286 ILE B CA 1
ATOM 5060 C C . ILE B 1 286 ? 1.875 21.922 2.52 1 98.62 286 ILE B C 1
ATOM 5062 O O . ILE B 1 286 ? 2.746 21.391 3.215 1 98.62 286 ILE B O 1
ATOM 5066 N N . VAL B 1 287 ? 2.088 22.891 1.753 1 97.81 287 VAL B N 1
ATOM 5067 C CA . VAL B 1 287 ? 3.416 23.422 1.461 1 97.81 287 VAL B CA 1
ATOM 5068 C C . VAL B 1 287 ? 3.361 24.938 1.375 1 97.81 287 VAL B C 1
ATOM 5070 O O . VAL B 1 287 ? 2.363 25.5 0.925 1 97.81 287 VAL B O 1
ATOM 5073 N N . ALA B 1 288 ? 4.426 25.578 1.813 1 96.44 288 ALA B N 1
ATOM 5074 C CA . ALA B 1 288 ? 4.516 27.031 1.726 1 96.44 288 ALA B CA 1
ATOM 5075 C C . ALA B 1 288 ? 4.516 27.5 0.271 1 96.44 288 ALA B C 1
ATOM 5077 O O . ALA B 1 288 ? 4.867 26.734 -0.63 1 96.44 288 ALA B O 1
ATOM 5078 N N . PRO B 1 289 ? 4.141 28.719 0.019 1 95.25 289 PRO B N 1
ATOM 5079 C CA . PRO B 1 289 ? 4.02 29.203 -1.355 1 95.25 289 PRO B CA 1
ATOM 5080 C C . PRO B 1 289 ? 5.371 29.531 -1.993 1 95.25 289 PRO B C 1
ATOM 5082 O O . PRO B 1 289 ? 5.441 29.781 -3.197 1 95.25 289 PRO B O 1
ATOM 5085 N N . THR B 1 290 ? 6.422 29.531 -1.235 1 94.44 290 THR B N 1
ATOM 5086 C CA . THR B 1 290 ? 7.766 29.781 -1.741 1 94.44 290 THR B CA 1
ATOM 5087 C C . THR B 1 290 ? 8.711 28.641 -1.385 1 94.44 290 THR B C 1
ATOM 5089 O O . THR B 1 290 ? 8.438 27.875 -0.46 1 94.44 290 THR B O 1
ATOM 5092 N N . ILE B 1 291 ? 9.797 28.578 -2.125 1 95.81 291 ILE B N 1
ATOM 5093 C CA . ILE B 1 291 ? 10.875 27.688 -1.708 1 95.81 291 ILE B CA 1
ATOM 5094 C C . ILE B 1 291 ? 11.672 28.344 -0.582 1 95.81 291 ILE B C 1
ATOM 5096 O O . ILE B 1 291 ? 11.414 29.484 -0.215 1 95.81 291 ILE B O 1
ATOM 5100 N N . CYS B 1 292 ? 12.617 27.578 -0.028 1 93.31 292 CYS B N 1
ATOM 5101 C CA . CYS B 1 292 ? 13.422 28.094 1.074 1 93.31 292 CYS B CA 1
ATOM 5102 C C . CYS B 1 292 ? 14.328 29.219 0.609 1 93.31 292 CYS B C 1
ATOM 5104 O O . CYS B 1 292 ? 14.445 30.25 1.285 1 93.31 292 CYS B O 1
ATOM 5106 N N . GLN B 1 293 ? 14.844 29.031 -0.529 1 91.62 293 GLN B N 1
ATOM 5107 C CA . GLN B 1 293 ? 15.828 29.969 -1.054 1 91.62 293 GLN B CA 1
ATOM 5108 C C . GLN B 1 293 ? 15.156 31.219 -1.595 1 91.62 293 GLN B C 1
ATOM 5110 O O . GLN B 1 293 ? 13.984 31.188 -1.982 1 91.62 293 GLN B O 1
ATOM 5115 N N . GLN B 1 294 ? 16.016 32.219 -1.664 1 90.62 294 GLN B N 1
ATOM 5116 C CA . GLN B 1 294 ? 15.523 33.469 -2.248 1 90.62 294 GLN B CA 1
ATOM 5117 C C . GLN B 1 294 ? 15.875 33.562 -3.73 1 90.62 294 GLN B C 1
ATOM 5119 O O . GLN B 1 294 ? 15.422 34.469 -4.43 1 90.62 294 GLN B O 1
ATOM 5124 N N . SER B 1 295 ? 16.562 32.625 -4.195 1 92.25 295 SER B N 1
ATOM 5125 C CA . SER B 1 295 ? 16.875 32.594 -5.617 1 92.25 295 SER B CA 1
ATOM 5126 C C . SER B 1 295 ? 15.648 32.281 -6.457 1 92.25 295 SER B C 1
ATOM 5128 O O . SER B 1 295 ? 14.641 31.797 -5.93 1 92.25 295 SER B O 1
ATOM 5130 N N . GLU B 1 296 ? 15.805 32.531 -7.758 1 95.44 296 GLU B N 1
ATOM 5131 C CA . GLU B 1 296 ? 14.711 32.188 -8.664 1 95.44 296 GLU B CA 1
ATOM 5132 C C . GLU B 1 296 ? 14.531 30.656 -8.766 1 95.44 296 GLU B C 1
ATOM 5134 O O . GLU B 1 296 ? 15.477 29.938 -9.094 1 95.44 296 GLU B O 1
ATOM 5139 N N . THR B 1 297 ? 13.266 30.234 -8.578 1 97.38 297 THR B N 1
ATOM 5140 C CA . THR B 1 297 ? 12.953 28.797 -8.609 1 97.38 297 THR B CA 1
ATOM 5141 C C . THR B 1 297 ? 13.328 28.203 -9.961 1 97.38 297 THR B C 1
ATOM 5143 O O . THR B 1 297 ? 13.891 27.109 -10.023 1 97.38 297 THR B O 1
ATOM 5146 N N . LEU B 1 298 ? 13.078 28.938 -11 1 97.19 298 LEU B N 1
ATOM 5147 C CA . LEU B 1 298 ? 13.297 28.438 -12.352 1 97.19 298 LEU B CA 1
ATOM 5148 C C . LEU B 1 298 ? 14.773 28.156 -12.594 1 97.19 298 LEU B C 1
ATOM 5150 O O . LEU B 1 298 ? 15.125 27.219 -13.305 1 97.19 298 LEU B O 1
ATOM 5154 N N . ASP B 1 299 ? 15.641 28.953 -12.062 1 96.88 299 ASP B N 1
ATOM 5155 C CA . ASP B 1 299 ? 17.078 28.734 -12.203 1 96.88 299 ASP B CA 1
ATOM 5156 C C . ASP B 1 299 ? 17.484 27.406 -11.57 1 96.88 299 ASP B C 1
ATOM 5158 O O . ASP B 1 299 ? 18.344 26.688 -12.109 1 96.88 299 ASP B O 1
ATOM 5162 N N . LEU B 1 300 ? 16.938 27.109 -10.484 1 97.06 300 LEU B N 1
ATOM 5163 C CA . LEU B 1 300 ? 17.234 25.859 -9.805 1 97.06 300 LEU B CA 1
ATOM 5164 C C . LEU B 1 300 ? 16.703 24.672 -10.609 1 97.06 300 LEU B C 1
ATOM 5166 O O . LEU B 1 300 ? 17.375 23.641 -10.719 1 97.06 300 LEU B O 1
ATOM 5170 N N . VAL B 1 301 ? 15.531 24.812 -11.188 1 97.94 301 VAL B N 1
ATOM 5171 C CA . VAL B 1 301 ? 14.945 23.75 -12.008 1 97.94 301 VAL B CA 1
ATOM 5172 C C . VAL B 1 301 ? 15.828 23.5 -13.227 1 97.94 301 VAL B C 1
ATOM 5174 O O . VAL B 1 301 ? 16.094 22.344 -13.57 1 97.94 301 VAL B O 1
ATOM 5177 N N . LYS B 1 302 ? 16.281 24.531 -13.844 1 97.62 302 LYS B N 1
ATOM 5178 C CA . LYS B 1 302 ? 17.156 24.391 -15 1 97.62 302 LYS B CA 1
ATOM 5179 C C . LYS B 1 302 ? 18.438 23.641 -14.641 1 97.62 302 LYS B C 1
ATOM 5181 O O . LYS B 1 302 ? 18.953 22.859 -15.438 1 97.62 302 LYS B O 1
ATOM 5186 N N . GLN B 1 303 ? 18.875 23.938 -13.531 1 97.38 303 GLN B N 1
ATOM 5187 C CA . GLN B 1 303 ? 20.141 23.375 -13.07 1 97.38 303 GLN B CA 1
ATOM 5188 C C . GLN B 1 303 ? 19.984 21.891 -12.75 1 97.38 303 GLN B C 1
ATOM 5190 O O . GLN B 1 303 ? 20.844 21.078 -13.117 1 97.38 303 GLN B O 1
ATOM 5195 N N . HIS B 1 304 ? 18.953 21.516 -12.07 1 97.38 304 HIS B N 1
ATOM 5196 C CA . HIS B 1 304 ? 18.859 20.172 -11.5 1 97.38 304 HIS B CA 1
ATOM 5197 C C . HIS B 1 304 ? 17.938 19.281 -12.328 1 97.38 304 HIS B C 1
ATOM 5199 O O . HIS B 1 304 ? 18.047 18.062 -12.289 1 97.38 304 HIS B O 1
ATOM 5205 N N . TYR B 1 305 ? 16.984 19.859 -12.984 1 98 305 TYR B N 1
ATOM 5206 C CA . TYR B 1 305 ? 16.016 19.125 -13.789 1 98 305 TYR B CA 1
ATOM 5207 C C . TYR B 1 305 ? 15.883 19.734 -15.172 1 98 305 TYR B C 1
ATOM 5209 O O . TYR B 1 305 ? 14.773 20.078 -15.602 1 98 305 TYR B O 1
ATOM 5217 N N . PRO B 1 306 ? 16.938 19.828 -15.891 1 97.94 306 PRO B N 1
ATOM 5218 C CA . PRO B 1 306 ? 16.906 20.484 -17.203 1 97.94 306 PRO B CA 1
ATOM 5219 C C . PRO B 1 306 ? 15.914 19.828 -18.156 1 97.94 306 PRO B C 1
ATOM 5221 O O . PRO B 1 306 ? 15.391 20.484 -19.062 1 97.94 306 PRO B O 1
ATOM 5224 N N . GLU B 1 307 ? 15.656 18.578 -18.016 1 97.62 307 GLU B N 1
ATOM 5225 C CA . GLU B 1 307 ? 14.742 17.859 -18.891 1 97.62 307 GLU B CA 1
ATOM 5226 C C . GLU B 1 307 ? 13.328 18.422 -18.797 1 97.62 307 GLU B C 1
ATOM 5228 O O . GLU B 1 307 ? 12.57 18.359 -19.781 1 97.62 307 GLU B O 1
ATOM 5233 N N . ILE B 1 308 ? 12.93 18.922 -17.672 1 98.19 308 ILE B N 1
ATOM 5234 C CA . ILE B 1 308 ? 11.602 19.516 -17.484 1 98.19 308 ILE B CA 1
ATOM 5235 C C . ILE B 1 308 ? 11.438 20.703 -18.422 1 98.19 308 ILE B C 1
ATOM 5237 O O . ILE B 1 308 ? 10.375 20.891 -19.031 1 98.19 308 ILE B O 1
ATOM 5241 N N . ILE B 1 309 ? 12.5 21.469 -18.531 1 97.12 309 ILE B N 1
ATOM 5242 C CA . ILE B 1 309 ? 12.5 22.656 -19.359 1 97.12 309 ILE B CA 1
ATOM 5243 C C . ILE B 1 309 ? 12.57 22.25 -20.844 1 97.12 309 ILE B C 1
ATOM 5245 O O . ILE B 1 309 ? 11.766 22.703 -21.656 1 97.12 309 ILE B O 1
ATOM 5249 N N . ARG B 1 310 ? 13.461 21.391 -21.125 1 97.94 310 ARG B N 1
ATOM 5250 C CA . ARG B 1 310 ? 13.711 20.953 -22.5 1 97.94 310 ARG B CA 1
ATOM 5251 C C . ARG B 1 310 ? 12.461 20.328 -23.109 1 97.94 310 ARG B C 1
ATOM 5253 O O . ARG B 1 310 ? 12.164 20.531 -24.281 1 97.94 310 ARG B O 1
ATOM 5260 N N . GLU B 1 311 ? 11.727 19.625 -22.297 1 98.19 311 GLU B N 1
ATOM 5261 C CA . GLU B 1 311 ? 10.609 18.844 -22.797 1 98.19 311 GLU B CA 1
ATOM 5262 C C . GLU B 1 311 ? 9.281 19.578 -22.625 1 98.19 311 GLU B C 1
ATOM 5264 O O . GLU B 1 311 ? 8.219 19.047 -22.938 1 98.19 311 GLU B O 1
ATOM 5269 N N . GLY B 1 312 ? 9.297 20.734 -22.109 1 97.69 312 GLY B N 1
ATOM 5270 C CA . GLY B 1 312 ? 8.102 21.547 -21.953 1 97.69 312 GLY B CA 1
ATOM 5271 C C . GLY B 1 312 ? 7.137 21.016 -20.922 1 97.69 312 GLY B C 1
ATOM 5272 O O . GLY B 1 312 ? 5.93 20.953 -21.156 1 97.69 312 GLY B O 1
ATOM 5273 N N . ARG B 1 313 ? 7.625 20.578 -19.781 1 98.19 313 ARG B N 1
ATOM 5274 C CA . ARG B 1 313 ? 6.816 19.891 -18.766 1 98.19 313 ARG B CA 1
ATOM 5275 C C . ARG B 1 313 ? 6.418 20.859 -17.656 1 98.19 313 ARG B C 1
ATOM 5277 O O . ARG B 1 313 ? 5.945 20.438 -16.609 1 98.19 313 ARG B O 1
ATOM 5284 N N . LEU B 1 314 ? 6.582 22.141 -17.859 1 98.06 314 LEU B N 1
ATOM 5285 C CA . LEU B 1 314 ? 6.008 23.156 -16.969 1 98.06 314 LEU B CA 1
ATOM 5286 C C . LEU B 1 314 ? 4.543 23.406 -17.312 1 98.06 314 LEU B C 1
ATOM 5288 O O . LEU B 1 314 ? 4.219 23.781 -18.438 1 98.06 314 LEU B O 1
ATOM 5292 N N . LYS B 1 315 ? 3.701 23.25 -16.312 1 97.25 315 LYS B N 1
ATOM 5293 C CA . LYS B 1 315 ? 2.268 23.406 -16.562 1 97.25 315 LYS B CA 1
ATOM 5294 C C . LYS B 1 315 ? 1.847 24.859 -16.516 1 97.25 315 LYS B C 1
ATOM 5296 O O . LYS B 1 315 ? 0.776 25.219 -17.016 1 97.25 315 LYS B O 1
ATOM 5301 N N . ARG B 1 316 ? 2.604 25.688 -15.898 1 96.38 316 ARG B N 1
ATOM 5302 C CA . ARG B 1 316 ? 2.375 27.125 -15.797 1 96.38 316 ARG B CA 1
ATOM 5303 C C . ARG B 1 316 ? 3.68 27.859 -15.531 1 96.38 316 ARG B C 1
ATOM 5305 O O . ARG B 1 316 ? 4.668 27.266 -15.102 1 96.38 316 ARG B O 1
ATOM 5312 N N . PRO B 1 317 ? 3.639 29.141 -15.758 1 95.12 317 PRO B N 1
ATOM 5313 C CA . PRO B 1 317 ? 4.84 29.922 -15.445 1 95.12 317 PRO B CA 1
ATOM 5314 C C . PRO B 1 317 ? 5.156 29.953 -13.953 1 95.12 317 PRO B C 1
ATOM 5316 O O . PRO B 1 317 ? 4.238 29.984 -13.125 1 95.12 317 PRO B O 1
ATOM 5319 N N . ILE B 1 318 ? 6.426 29.938 -13.688 1 96.44 318 ILE B N 1
ATOM 5320 C CA . ILE B 1 318 ? 6.922 30.047 -12.32 1 96.44 318 ILE B CA 1
ATOM 5321 C C . ILE B 1 318 ? 7.594 31.406 -12.125 1 96.44 318 ILE B C 1
ATOM 5323 O O . ILE B 1 318 ? 8.43 31.812 -12.93 1 96.44 318 ILE B O 1
ATOM 5327 N N . ARG B 1 319 ? 7.203 32.031 -11.078 1 94.5 319 ARG B N 1
ATOM 5328 C CA . ARG B 1 319 ? 7.734 33.375 -10.844 1 94.5 319 ARG B CA 1
ATOM 5329 C C . ARG B 1 319 ? 8.555 33.406 -9.562 1 94.5 319 ARG B C 1
ATOM 5331 O O . ARG B 1 319 ? 8.195 32.781 -8.57 1 94.5 319 ARG B O 1
ATOM 5338 N N . ASP B 1 320 ? 9.625 34.156 -9.625 1 96 320 ASP B N 1
ATOM 5339 C CA . ASP B 1 320 ? 10.453 34.438 -8.461 1 96 320 ASP B CA 1
ATOM 5340 C C . ASP B 1 320 ? 10.844 33.125 -7.742 1 96 320 ASP B C 1
ATOM 5342 O O . ASP B 1 320 ? 11.352 32.219 -8.367 1 96 320 ASP B O 1
ATOM 5346 N N . ASN B 1 321 ? 10.664 33.094 -6.426 1 96 321 ASN B N 1
ATOM 5347 C CA . ASN B 1 321 ? 11 31.891 -5.664 1 96 321 ASN B CA 1
ATOM 5348 C C . ASN B 1 321 ? 9.75 31.078 -5.297 1 96 321 ASN B C 1
ATOM 5350 O O . ASN B 1 321 ? 9.648 30.562 -4.184 1 96 321 ASN B O 1
ATOM 5354 N N . GLU B 1 322 ? 8.891 31.016 -6.215 1 95.75 322 GLU B N 1
ATOM 5355 C CA . GLU B 1 322 ? 7.621 30.328 -6.031 1 95.75 322 GLU B CA 1
ATOM 5356 C C . GLU B 1 322 ? 7.848 28.828 -5.766 1 95.75 322 GLU B C 1
ATOM 5358 O O . GLU B 1 322 ? 8.742 28.219 -6.355 1 95.75 322 GLU B O 1
ATOM 5363 N N . SER B 1 323 ? 6.969 28.297 -4.922 1 96.56 323 SER B N 1
ATOM 5364 C CA . SER B 1 323 ? 6.98 26.875 -4.629 1 96.56 323 SER B CA 1
ATOM 5365 C C . SER B 1 323 ? 6.605 26.047 -5.859 1 96.56 323 SER B C 1
ATOM 5367 O O . SER B 1 323 ? 5.902 26.531 -6.746 1 96.56 323 SER B O 1
ATOM 5369 N N . LEU B 1 324 ? 7.051 24.812 -5.855 1 98.38 324 LEU B N 1
ATOM 5370 C CA . LEU B 1 324 ? 6.773 23.938 -6.98 1 98.38 324 LEU B CA 1
ATOM 5371 C C . LEU B 1 324 ? 5.656 22.953 -6.637 1 98.38 324 LEU B C 1
ATOM 5373 O O . LEU B 1 324 ? 5.496 21.922 -7.305 1 98.38 324 LEU B O 1
ATOM 5377 N N . PHE B 1 325 ? 4.883 23.203 -5.582 1 98.31 325 PHE B N 1
ATOM 5378 C CA . PHE B 1 325 ? 3.719 22.438 -5.168 1 98.31 325 PHE B CA 1
ATOM 5379 C C . PHE B 1 325 ? 2.447 23.266 -5.277 1 98.31 325 PHE B C 1
ATOM 5381 O O . PHE B 1 325 ? 2.371 24.375 -4.73 1 98.31 325 PHE B O 1
ATOM 5388 N N . ASP B 1 326 ? 1.506 22.781 -5.98 1 98.12 326 ASP B N 1
ATOM 5389 C CA . ASP B 1 326 ? 0.214 23.453 -6.125 1 98.12 326 ASP B CA 1
ATOM 5390 C C . ASP B 1 326 ? -0.713 23.109 -4.961 1 98.12 326 ASP B C 1
ATOM 5392 O O . ASP B 1 326 ? -1.208 21.984 -4.863 1 98.12 326 ASP B O 1
ATOM 5396 N N . CYS B 1 327 ? -1.004 24.078 -4.094 1 98.06 327 CYS B N 1
ATOM 5397 C CA . CYS B 1 327 ? -1.828 23.844 -2.912 1 98.06 327 CYS B CA 1
ATOM 5398 C C . CYS B 1 327 ? -3.24 24.375 -3.123 1 98.06 327 CYS B C 1
ATOM 5400 O O . CYS B 1 327 ? -3.971 24.609 -2.16 1 98.06 327 CYS B O 1
ATOM 5402 N N . SER B 1 328 ? -3.67 24.594 -4.355 1 97.81 328 SER B N 1
ATOM 5403 C CA . SER B 1 328 ? -4.973 25.172 -4.66 1 97.81 328 SER B CA 1
ATOM 5404 C C . SER B 1 328 ? -6.105 24.281 -4.16 1 97.81 328 SER B C 1
ATOM 5406 O O . SER B 1 328 ? -7.16 24.781 -3.762 1 97.81 328 SER B O 1
ATOM 5408 N N . LYS B 1 329 ? -5.926 23.016 -4.219 1 98.5 329 LYS B N 1
ATOM 5409 C CA . LYS B 1 329 ? -6.961 22.109 -3.736 1 98.5 329 LYS B CA 1
ATOM 5410 C C . LYS B 1 329 ? -7.23 22.328 -2.25 1 98.5 329 LYS B C 1
ATOM 5412 O O . LYS B 1 329 ? -8.383 22.375 -1.824 1 98.5 329 LYS B O 1
ATOM 5417 N N . ALA B 1 330 ? -6.152 22.406 -1.445 1 98.62 330 ALA B N 1
ATOM 5418 C CA . ALA B 1 330 ? -6.297 22.656 -0.014 1 98.62 330 ALA B CA 1
ATOM 5419 C C . ALA B 1 330 ? -7.039 23.969 0.238 1 98.62 330 ALA B C 1
ATOM 5421 O O . ALA B 1 330 ? -7.891 24.047 1.126 1 98.62 330 ALA B O 1
ATOM 5422 N N . ARG B 1 331 ? -6.75 24.969 -0.551 1 97.62 331 ARG B N 1
ATOM 5423 C CA . ARG B 1 331 ? -7.43 26.25 -0.434 1 97.62 331 ARG B CA 1
ATOM 5424 C C . ARG B 1 331 ? -8.914 26.109 -0.758 1 97.62 331 ARG B C 1
ATOM 5426 O O . ARG B 1 331 ? -9.766 26.594 -0.008 1 97.62 331 ARG B O 1
ATOM 5433 N N . ARG B 1 332 ? -9.164 25.438 -1.79 1 97.88 332 ARG B N 1
ATOM 5434 C CA . ARG B 1 332 ? -10.531 25.344 -2.287 1 97.88 332 ARG B CA 1
ATOM 5435 C C . ARG B 1 332 ? -11.383 24.469 -1.37 1 97.88 332 ARG B C 1
ATOM 5437 O O . ARG B 1 332 ? -12.523 24.828 -1.052 1 97.88 332 ARG B O 1
ATOM 5444 N N . MET B 1 333 ? -10.922 23.344 -0.91 1 98.31 333 MET B N 1
ATOM 5445 C CA . MET B 1 333 ? -11.75 22.359 -0.231 1 98.31 333 MET B CA 1
ATOM 5446 C C . MET B 1 333 ? -11.711 22.562 1.28 1 98.31 333 MET B C 1
ATOM 5448 O O . MET B 1 333 ? -12.703 22.297 1.97 1 98.31 333 MET B O 1
ATOM 5452 N N . LEU B 1 334 ? -10.531 23.016 1.804 1 97.94 334 LEU B N 1
ATOM 5453 C CA . LEU B 1 334 ? -10.375 23.094 3.252 1 97.94 334 LEU B CA 1
ATOM 5454 C C . LEU B 1 334 ? -10.406 24.531 3.729 1 97.94 334 LEU B C 1
ATOM 5456 O O . LEU B 1 334 ? -10.562 24.797 4.926 1 97.94 334 LEU B O 1
ATOM 5460 N N . GLY B 1 335 ? -10.18 25.484 2.799 1 97.12 335 GLY B N 1
ATOM 5461 C CA . GLY B 1 335 ? -9.977 26.859 3.197 1 97.12 335 GLY B CA 1
ATOM 5462 C C . GLY B 1 335 ? -8.602 27.109 3.791 1 97.12 335 GLY B C 1
ATOM 5463 O O . GLY B 1 335 ? -8.43 28.016 4.613 1 97.12 335 GLY B O 1
ATOM 5464 N N . TRP B 1 336 ? -7.633 26.297 3.42 1 96.88 336 TRP B N 1
ATOM 5465 C CA . TRP B 1 336 ? -6.301 26.344 4.008 1 96.88 336 TRP B CA 1
ATOM 5466 C C . TRP B 1 336 ? -5.391 27.281 3.209 1 96.88 336 TRP B C 1
ATOM 5468 O O . TRP B 1 336 ? -5.438 27.297 1.976 1 96.88 336 TRP B O 1
ATOM 5478 N N . HIS B 1 337 ? -4.602 27.984 3.963 1 89.75 337 HIS B N 1
ATOM 5479 C CA . HIS B 1 337 ? -3.549 28.797 3.35 1 89.75 337 HIS B CA 1
ATOM 5480 C C . HIS B 1 337 ? -2.359 28.953 4.289 1 89.75 337 HIS B C 1
ATOM 5482 O O . HIS B 1 337 ? -2.531 29.031 5.508 1 89.75 337 HIS B O 1
ATOM 5488 N N . GLU B 1 338 ? -1.231 28.812 3.639 1 84.12 338 GLU B N 1
ATOM 5489 C CA . GLU B 1 338 ? 0.005 29.141 4.34 1 84.12 338 GLU B CA 1
ATOM 5490 C C . GLU B 1 338 ? 0.402 30.609 4.105 1 84.12 338 GLU B C 1
ATOM 5492 O O . GLU B 1 338 ? 0.491 31.047 2.959 1 84.12 338 GLU B O 1
ATOM 5497 N N . GLN B 1 339 ? 0.514 31.375 5.152 1 72 339 GLN B N 1
ATOM 5498 C CA . GLN B 1 339 ? 0.77 32.812 5.008 1 72 339 GLN B CA 1
ATOM 5499 C C . GLN B 1 339 ? 2.254 33.062 4.785 1 72 339 GLN B C 1
ATOM 5501 O O . GLN B 1 339 ? 2.631 34.156 4.336 1 72 339 GLN B O 1
ATOM 5506 N N . GLY B 1 340 ? 3.029 32.156 4.762 1 65.75 340 GLY B N 1
ATOM 5507 C CA . GLY B 1 340 ? 4.453 32.312 4.531 1 65.75 340 GLY B CA 1
ATOM 5508 C C . GLY B 1 340 ? 5.145 33.094 5.641 1 65.75 340 GLY B C 1
ATOM 5509 O O . GLY B 1 340 ? 4.922 32.844 6.824 1 65.75 340 GLY B O 1
ATOM 5510 N N . PHE B 1 341 ? 6.074 34 5.223 1 60.03 341 PHE B N 1
ATOM 5511 C CA . PHE B 1 341 ? 6.887 34.812 6.117 1 60.03 341 PHE B CA 1
ATOM 5512 C C . PHE B 1 341 ? 6.039 35.875 6.812 1 60.03 341 PHE B C 1
ATOM 5514 O O . PHE B 1 341 ? 6.449 36.438 7.828 1 60.03 341 PHE B O 1
ATOM 5521 N N . TRP B 1 342 ? 4.895 36.062 6.219 1 47.19 342 TRP B N 1
ATOM 5522 C CA . TRP B 1 342 ? 4.16 37.25 6.648 1 47.19 342 TRP B CA 1
ATOM 5523 C C . TRP B 1 342 ? 3.455 37 7.977 1 47.19 342 TRP B C 1
ATOM 5525 O O . TRP B 1 342 ? 2.932 37.906 8.594 1 47.19 342 TRP B O 1
ATOM 5535 N N . TYR B 1 343 ? 3.279 35.719 8.25 1 46.44 343 TYR B N 1
ATOM 5536 C CA . TYR B 1 343 ? 2.564 35.531 9.508 1 46.44 343 TYR B CA 1
ATOM 5537 C C . TYR B 1 343 ? 3.529 35.531 10.688 1 46.44 343 TYR B C 1
ATOM 5539 O O . TYR B 1 343 ? 4.465 34.75 10.727 1 46.44 343 TYR B O 1
ATOM 5547 N N . GLN B 1 344 ? 3.846 36.531 11.219 1 43.84 344 GLN B N 1
ATOM 5548 C CA . GLN B 1 344 ? 4.547 36.562 12.5 1 43.84 344 GLN B CA 1
ATOM 5549 C C . GLN B 1 344 ? 3.596 36.25 13.648 1 43.84 344 GLN B C 1
ATOM 5551 O O . GLN B 1 344 ? 2.619 36.969 13.867 1 43.84 344 GLN B O 1
ATOM 5556 N N . PRO B 1 345 ? 3.465 34.844 13.945 1 45.25 345 PRO B N 1
ATOM 5557 C CA . PRO B 1 345 ? 2.68 34.656 15.172 1 45.25 345 PRO B CA 1
ATOM 5558 C C . PRO B 1 345 ? 3.047 35.656 16.266 1 45.25 345 PRO B C 1
ATOM 5560 O O . PRO B 1 345 ? 4.203 36.062 16.359 1 45.25 345 PRO B O 1
ATOM 5563 N N . LYS B 1 346 ? 2.264 36.531 16.578 1 41.88 346 LYS B N 1
ATOM 5564 C CA . LYS B 1 346 ? 2.494 37.344 17.766 1 41.88 346 LYS B CA 1
ATOM 5565 C C . LYS B 1 346 ? 2.961 36.469 18.938 1 41.88 346 LYS B C 1
ATOM 5567 O O . LYS B 1 346 ? 2.373 35.438 19.219 1 41.88 346 LYS B O 1
ATOM 5572 N N . ASP B 1 347 ? 4.328 36.406 19.266 1 37.97 347 ASP B N 1
ATOM 5573 C CA . ASP B 1 347 ? 5.066 35.812 20.391 1 37.97 347 ASP B CA 1
ATOM 5574 C C . ASP B 1 347 ? 4.238 35.875 21.672 1 37.97 347 ASP B C 1
ATOM 5576 O O . ASP B 1 347 ? 4.48 36.719 22.547 1 37.97 347 ASP B O 1
ATOM 5580 N N . GLU B 1 348 ? 3.033 36.031 21.828 1 37.12 348 GLU B N 1
ATOM 5581 C CA . GLU B 1 348 ? 3.057 36 23.297 1 37.12 348 GLU B CA 1
ATOM 5582 C C . GLU B 1 348 ? 3.771 34.75 23.797 1 37.12 348 GLU B C 1
ATOM 5584 O O . GLU B 1 348 ? 4.469 34.812 24.812 1 37.12 348 GLU B O 1
ATOM 5589 N N . ASP B 1 349 ? 3.32 33.531 23.531 1 35 349 ASP B N 1
ATOM 5590 C CA . ASP B 1 349 ? 3.703 32.344 24.312 1 35 349 ASP B CA 1
ATOM 5591 C C . ASP B 1 349 ? 4.934 31.672 23.719 1 35 349 ASP B C 1
ATOM 5593 O O . ASP B 1 349 ? 5.184 30.5 23.984 1 35 349 ASP B O 1
ATOM 5597 N N . SER B 1 350 ? 5.566 32.125 22.625 1 35.59 350 SER B N 1
ATOM 5598 C CA . SER B 1 350 ? 6.785 31.422 22.234 1 35.59 350 SER B CA 1
ATOM 5599 C C . SER B 1 350 ? 7.867 31.562 23.297 1 35.59 350 SER B C 1
ATOM 5601 O O . SER B 1 350 ? 8.352 32.656 23.562 1 35.59 350 SER B O 1
ATOM 5603 N N . GLY B 1 351 ? 7.852 30.906 24.391 1 32.56 351 GLY B N 1
ATOM 5604 C CA . GLY B 1 351 ? 9.07 30.812 25.188 1 32.56 351 GLY B CA 1
ATOM 5605 C C . GLY B 1 351 ? 10.32 30.734 24.328 1 32.56 351 GLY B C 1
ATOM 5606 O O . GLY B 1 351 ? 10.336 30.062 23.297 1 32.56 351 GLY B O 1
ATOM 5607 N N . SER B 1 352 ? 11.156 31.781 24.234 1 33 352 SER B N 1
ATOM 5608 C CA . SER B 1 352 ? 12.445 32.125 23.641 1 33 352 SER B CA 1
ATOM 5609 C C . SER B 1 352 ? 13.398 30.922 23.688 1 33 352 SER B C 1
ATOM 5611 O O . SER B 1 352 ? 14.617 31.078 23.625 1 33 352 SER B O 1
ATOM 5613 N N . GLY B 1 353 ? 13.07 29.578 23.859 1 31.48 353 GLY B N 1
ATOM 5614 C CA . GLY B 1 353 ? 14.359 28.891 23.922 1 31.48 353 GLY B CA 1
ATOM 5615 C C . GLY B 1 353 ? 15.094 28.891 22.594 1 31.48 353 GLY B C 1
ATOM 5616 O O . GLY B 1 353 ? 14.508 28.578 21.547 1 31.48 353 GLY B O 1
ATOM 5617 N N . ASN B 1 354 ? 16.016 29.781 22.281 1 30.66 354 ASN B N 1
ATOM 5618 C CA . ASN B 1 354 ? 17.062 30.031 21.281 1 30.66 354 ASN B CA 1
ATOM 5619 C C . ASN B 1 354 ? 17.703 28.719 20.812 1 30.66 354 ASN B C 1
ATOM 5621 O O . ASN B 1 354 ? 18.828 28.734 20.297 1 30.66 354 ASN B O 1
ATOM 5625 N N . TYR B 1 355 ? 17.328 27.484 21.094 1 28.77 355 TYR B N 1
ATOM 5626 C CA . TYR B 1 355 ? 18.312 26.516 20.625 1 28.77 355 TYR B CA 1
ATOM 5627 C C . TYR B 1 355 ? 18.156 26.25 19.141 1 28.77 355 TYR B C 1
ATOM 5629 O O . TYR B 1 355 ? 17.156 25.672 18.703 1 28.77 355 TYR B O 1
ATOM 5637 N N . ALA B 1 356 ? 18.641 27.078 18.25 1 32.84 356 ALA B N 1
ATOM 5638 C CA . ALA B 1 356 ? 18.766 26.953 16.797 1 32.84 356 ALA B CA 1
ATOM 5639 C C . ALA B 1 356 ? 19.406 25.625 16.422 1 32.84 356 ALA B C 1
ATOM 5641 O O . ALA B 1 356 ? 19.625 25.344 15.242 1 32.84 356 ALA B O 1
ATOM 5642 N N . GLY B 1 357 ? 19.656 24.672 17.172 1 29.5 357 GLY B N 1
ATOM 5643 C CA . GLY B 1 357 ? 20.469 23.594 16.656 1 29.5 357 GLY B CA 1
ATOM 5644 C C . GLY B 1 357 ? 19.75 22.75 15.625 1 29.5 357 GLY B C 1
ATOM 5645 O O . GLY B 1 357 ? 18.578 23 15.312 1 29.5 357 GLY B O 1
ATOM 5646 N N . LYS B 1 358 ? 20.438 21.688 15 1 37.81 358 LYS B N 1
ATOM 5647 C CA . LYS B 1 358 ? 20.062 20.625 14.062 1 37.81 358 LYS B CA 1
ATOM 5648 C C . LYS B 1 358 ? 18.656 20.109 14.344 1 37.81 358 LYS B C 1
ATOM 5650 O O . LYS B 1 358 ? 18.094 19.359 13.547 1 37.81 358 LYS B O 1
ATOM 5655 N N . GLU B 1 359 ? 18.094 20.438 15.414 1 40.03 359 GLU B N 1
ATOM 5656 C CA . GLU B 1 359 ? 16.828 19.922 15.938 1 40.03 359 GLU B CA 1
ATOM 5657 C C . GLU B 1 359 ? 15.648 20.734 15.438 1 40.03 359 GLU B C 1
ATOM 5659 O O . GLU B 1 359 ? 14.492 20.391 15.719 1 40.03 359 GLU B O 1
ATOM 5664 N N . ASP B 1 360 ? 15.844 21.766 14.727 1 38.09 360 ASP B N 1
ATOM 5665 C CA . ASP B 1 360 ? 14.773 22.688 14.375 1 38.09 360 ASP B CA 1
ATOM 5666 C C . ASP B 1 360 ? 13.992 22.188 13.164 1 38.09 360 ASP B C 1
ATOM 5668 O O . ASP B 1 360 ? 12.992 22.781 12.766 1 38.09 360 ASP B O 1
ATOM 5672 N N . PHE B 1 361 ? 14.531 21.156 12.531 1 39.75 361 PHE B N 1
ATOM 5673 C CA . PHE B 1 361 ? 13.93 20.656 11.297 1 39.75 361 PHE B CA 1
ATOM 5674 C C . PHE B 1 361 ? 13.547 19.188 11.445 1 39.75 361 PHE B C 1
ATOM 5676 O O . PHE B 1 361 ? 14.328 18.391 11.953 1 39.75 361 PHE B O 1
ATOM 5683 N N . CYS B 1 362 ? 12.297 18.938 11.719 1 42.09 362 CYS B N 1
ATOM 5684 C CA . CYS B 1 362 ? 11.938 17.516 11.75 1 42.09 362 CYS B CA 1
ATOM 5685 C C . CYS B 1 362 ? 11.484 17.047 10.383 1 42.09 362 CYS B C 1
ATOM 5687 O O . CYS B 1 362 ? 10.578 17.625 9.781 1 42.09 362 CYS B O 1
ATOM 5689 N N . CYS B 1 363 ? 12.391 16.484 9.68 1 40.09 363 CYS B N 1
ATOM 5690 C CA . CYS B 1 363 ? 11.945 15.781 8.484 1 40.09 363 CYS B CA 1
ATOM 5691 C C . CYS B 1 363 ? 10.82 14.797 8.82 1 40.09 363 CYS B C 1
ATOM 5693 O O . CYS B 1 363 ? 11 13.914 9.656 1 40.09 363 CYS B O 1
ATOM 5695 N N . SER B 1 364 ? 9.664 15.281 8.938 1 38.47 364 SER B N 1
ATOM 5696 C CA . SER B 1 364 ? 8.547 14.359 9.125 1 38.47 364 SER B CA 1
ATOM 5697 C C . SER B 1 364 ? 8.484 13.328 8 1 38.47 364 SER B C 1
ATOM 5699 O O . SER B 1 364 ? 8.852 13.625 6.859 1 38.47 364 SER B O 1
#

Secondary structure (DSSP, 8-state):
------------------------------S--SPPEEEEETTTSHHHHHHHHHHHHTT-EEEEEESS-TT-TT--PPP--GGGGGGEEEEE--TT-HHHHHHHHHHHT--EEEE---PPP-S-SSTTS-TT--PPPHHHHHHHHHHHHHHHHHHHHHHT--EEEEE--GGGGS-TTSSS---SSBSB-TTSPP---SHHHHHHHHHHHHHHHHHHH-TT-EEEEEEE--EE-GGG--HHHHHHH---GGGTT--EEHHHHHHHHHHHHHS-TTTS-TT-EEEEEE--SB-SSSS-HHHHHHHH-HHHHHTT-BSS---TTB-SB--HHHHHHH-----GGG-----SS-------SGGGEE--/------------------------------S--SPPEEEEETTTSHHHHHHHHHHHHTT-EEEEEESS-TT-TT--PPP--GGGGGGEEEEE--TT-HHHHHHHHHHHT--EEEE---PPP-TTSSTTS-TT--PPPHHHHHHHHHHHHHHHHHHHHHHT--EEEEE--GGGGS-TTSSS---SSBSB-TTSPP---SHHHHHHHHHHHHHHHHHHH-TT-EEEEEEE--EE-GGG--HHHHHHH---GGGTT--EEHHHHHHHHHHHHHS-TTTS-TT-EEEEEE--SB-SSSS-HHHHHHHH-HHHHHTT-BSS---TTB-SB--HHHHHHH-----GGG-----SS-------SGGGEE--

Nearest PDB structures (foldseek):
  8du1-assembly2_B  TM=6.386E-01  e=3.641E-15  Elizabethkingia anophelis NUHP1
  1bxk-assembly1_A  TM=6.259E-01  e=6.681E-15  Escherichia coli
  8du1-assembly1_C  TM=6.285E-01  e=5.569E-15  Elizabethkingia anophelis NUHP1
  6bi4-assembly2_C  TM=6.658E-01  e=4.384E-14  Bacillus anthracis str. Ames
  6bi4-assembly2_B  TM=6.403E-01  e=1.992E-14  Bacillus anthracis str. Ames

Radius of gyration: 30.59 Å; Cα contacts (8 Å, |Δi|>4): 1458; chains: 2; bounding box: 132×79×81 Å

pLDDT: mean 82.96, std 24.76, range [20.0, 98.94]

Organism: NCBI:txid1296121

Solvent-accessible surface area (backbone atoms only — not comparable to full-atom values): 39217 Å² total; per-residue (Å²): 137,84,81,80,87,73,74,89,69,76,75,74,76,75,74,78,76,72,85,63,82,70,76,72,76,68,74,74,79,66,66,67,81,66,71,49,32,32,34,29,34,26,22,36,37,78,60,25,19,49,28,53,52,52,42,38,73,72,57,25,29,37,42,33,22,17,75,59,52,91,86,37,88,81,44,41,64,70,70,87,58,71,87,42,62,88,33,60,45,78,46,72,39,43,61,76,42,54,67,62,41,44,49,51,40,58,75,70,57,42,50,29,38,37,45,55,57,68,55,60,72,19,45,46,87,65,68,72,53,60,94,71,47,88,43,50,54,51,56,56,27,21,42,50,35,38,31,27,47,45,36,50,54,50,41,26,62,75,72,65,29,36,30,30,25,37,62,33,29,52,33,20,40,13,17,64,73,27,96,68,52,78,73,86,46,34,56,36,47,82,81,58,77,65,57,22,43,40,34,47,25,40,24,28,37,47,43,48,55,50,40,49,19,48,15,72,62,34,60,62,25,23,37,29,30,38,19,39,39,45,35,31,42,62,92,57,62,37,70,68,53,30,34,69,66,39,59,44,82,47,56,59,19,50,27,23,42,34,62,47,51,26,49,46,51,52,29,48,58,40,34,48,55,91,56,46,44,63,36,34,59,49,70,30,47,45,54,26,65,36,28,31,37,81,54,49,39,62,60,55,40,51,69,76,42,43,63,42,64,76,68,63,27,57,79,58,92,79,58,60,29,39,33,52,61,51,37,61,62,29,32,69,35,42,68,45,74,59,68,56,70,73,56,66,76,78,60,76,79,62,74,72,79,74,76,77,52,90,75,53,54,49,76,117,137,87,83,83,86,75,76,90,71,78,76,74,78,77,76,79,76,73,84,64,83,71,77,72,78,67,74,74,80,66,64,67,81,64,70,50,32,32,34,28,34,26,22,37,37,78,60,25,18,49,28,51,52,52,41,38,74,72,57,26,29,38,42,32,22,17,74,58,50,90,84,37,88,82,46,40,62,70,70,88,56,70,88,41,62,89,32,58,45,80,45,71,40,43,60,76,41,52,66,64,41,44,49,52,40,59,74,70,57,43,50,29,38,37,46,54,58,66,55,62,73,29,24,66,75,57,69,70,52,48,93,70,47,88,43,50,55,54,56,56,25,21,40,49,34,38,32,26,47,44,36,50,54,49,41,26,61,74,72,65,30,37,29,30,25,36,62,34,30,55,32,20,40,12,18,65,73,26,96,70,51,79,72,85,46,35,56,36,48,82,81,59,76,65,57,22,42,38,33,46,24,40,22,27,37,45,44,49,53,51,40,48,20,48,17,71,62,34,59,62,26,21,36,28,29,37,20,38,40,46,35,32,42,63,92,58,62,38,70,67,54,29,32,70,66,38,60,44,81,46,56,58,19,50,26,22,43,35,62,48,51,27,48,46,51,53,27,48,58,40,3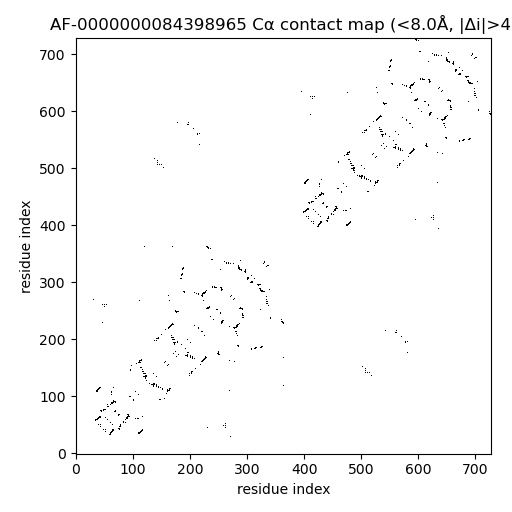4,46,56,91,55,47,43,62,35,33,58,46,70,30,48,45,53,26,64,35,29,30,37,80,54,50,39,63,61,53,41,53,71,76,42,41,63,43,66,77,68,63,26,56,77,58,90,78,56,59,29,40,34,51,60,51,38,60,61,29,31,69,34,43,68,43,75,58,69,58,71,74,57,66,75,77,65,75,80,64,73,74,80,75,74,77,51,90,76,52,54,49,77,117